Protein AF-A0A7Y2ZWQ9-F1 (afdb_monomer)

pLDDT: mean 86.36, std 13.16, range [31.73, 98.44]

Radius of gyration: 38.39 Å; Cα contacts (8 Å, |Δi|>4): 1243; chains: 1; bounding box: 78×52×137 Å

Solvent-accessible surface area (backbone atoms only — not comparable to full-atom values): 26291 Å² total; per-residue (Å²): 144,79,64,68,64,56,53,51,50,52,50,51,51,51,50,50,52,52,50,50,53,50,48,50,47,65,68,44,43,53,59,58,53,60,33,67,76,46,40,50,53,52,39,52,56,50,25,73,74,60,72,26,54,62,47,64,76,49,56,42,74,41,66,73,97,59,56,30,40,40,37,33,51,31,36,40,38,43,75,74,63,30,38,33,42,27,54,35,39,36,43,27,53,40,71,74,46,46,80,76,72,42,87,44,60,36,33,40,40,38,35,44,32,43,34,38,36,44,51,78,82,81,73,88,71,86,66,95,74,70,92,61,68,75,57,61,66,51,52,50,54,52,51,54,52,47,51,52,46,51,75,77,40,53,58,21,34,42,35,39,38,58,18,34,41,37,35,23,52,84,88,43,81,74,47,46,35,34,60,29,33,34,45,34,39,36,39,83,71,40,35,37,43,36,38,36,32,28,40,84,46,21,67,37,40,39,37,41,35,36,37,22,72,79,65,51,26,35,42,35,40,38,40,38,36,54,29,32,57,42,72,58,45,52,63,79,49,64,88,52,68,72,40,55,76,48,42,42,35,32,37,39,38,42,40,37,21,93,42,70,62,40,43,39,37,36,41,40,34,52,63,26,40,40,28,39,30,45,86,91,47,76,43,68,41,30,33,53,35,38,33,38,37,39,44,34,45,91,50,39,41,35,40,34,35,74,37,37,33,29,72,30,42,35,30,34,38,31,36,37,40,38,40,33,66,84,74,48,35,32,38,39,39,38,41,37,28,57,29,33,37,44,48,38,42,58,50,51,30,60,77,46,71,64,38,70,69,61,29,61,49,43,65,26,54,52,32,31,38,28,62,40,37,42,42,35,23,42,30,69,45,82,72,38,45,71,36,53,62,32,28,40,37,42,35,38,44,35,64,15,28,41,35,41,77,89,68,70,40,68,33,33,64,22,29,31,39,40,36,29,48,67,36,32,38,41,33,38,65,24,31,30,29,50,90,84,20,39,38,34,74,19,37,35,37,41,38,82,54,94,88,35,54,30,36,37,37,32,39,28,45,37,39,48,51,60,44,62,69,46,49,64,68,64,56,82,56,62,72,59,49,58,55,54,71,37,52,41,77,48,37,45,38,28,40,32,42,41,37,37,37,52,28,91,89,51,69,50,81,47,75,50,74,39,66,32,40,41,37,29,35,41,73,93,47,99,58,76,45,75,47,77,79

Sequence (533 aa):
MNKTNKIFQHTLRGLGILLVVLLIFVLLSPVLINMDPVKDKILTYLSEKTEGKLLYKKVDILYFPRPHAVIHQAIVSLPGDFKGKIARLNVYPAIFPLFTGDVRIKKLRIRTPNLELKLPLRENKRNEQTNTLLIQPVKKALIDSCKYFLANLPNTAIQIQNGSLTIYDESRSVFNFQNINAHTKISAKKIKIDLMGKSNLWKNIAVNGWINPQIFTYKGQVSVTHFSPKKLTDFIFPDTDWKIADGDINFDLDFQSYQPNLVRARVQCRKSHLTWLHGDDKIAIKATRLMCKLDMDDERTQVYLSNLTLGYPKLSASGQLILNRLTDQISLDIDAKKLDVGSTRKVALTLAENKGITKNIFDIVRNGEIPEISFKSFGKSLADLGKLENIFLKGKLRDGNIFVPTALLDLKDVNGNVTLTNGVLLGENITSRLGNSYGQNGILKLGFDKHIPYYVETNIQADLAQLPPILKRLVKYKPFLKELSKIKHVNGSALGKMVLDGSTQSVDVSVNASQINLRGRYGRIPYSLRING

Secondary structure (DSSP, 8-state):
--SHHHHHHHHHHHHHHHHHHHHHHHHHHHHHHTSHHHHHHHHHHHHHHHTSEEE-SEEEEE-SSS-EEEEEEEEEEETTTEEEEEEEEEEEE-HHHHTTT---EEEEEEEEEEEEEEEPP------S---S-THHHHHHHHHHHHHHHHHHSTT-EEEEEEEEEEEEETTEEEEEEEEEEEEEE--TT-EEEEEEEEESS-SEEEEEEEEETTTTEEEEEEEEEEE--HHHHHHH-TT-SEEEEEEEEEEEEEEEEEETTEEEEEEEEEEEEEEEEETTEEEEEEEEEEEEEEEE-SSEEEEEEEEEEEEETTEEEEEEEEEETTTTEEEEEEEEEEEEHHHHHHHHHHHTTT-HHHHHHHHHEEEEEEEEEEEEEEESSTTGGG-GGGEEEEEEEEEEEEEETTTTEEEEEEEEEEEEETTEEEEEEEEEEETTEEEEEEEEEEESSTTS-EEEEEEEEEEGGGHHHHHHHH---HHHHHHHTTEEEEEEEEEEEEEEEE-SS-EEEEEEEEEEEEEEEETTSSSEEEEE-

Foldseek 3Di:
DPDVVVVVVVVVVVVVVVVVVVVVCLVCVQVVCPDPVNQVVVQVVVCVQQVWGKDFDGWDWDPPPATKIKTAFIWIDHPQRKIKTFGIKIWGFDPPVVVVVRTATQEIETEAMEMEHEDDADPPPPPPDDPPDPPVVVLVVVLVVLVSCCVRHAQYKYWYAFYKYFYDYPNDGLKIKTRWTWIWTHHQQKIWIWIWTQIPQFRIKTKTWMAGSPQGWIWIKMWTFQGWCQSVCCVVPVPDLKGWPTKGWTKMKIWTDPGNFKIKIKIKIAFIKTWIGRPNDIDIWTWRIWIWMWIDGPFKTKIWGCWTQTPFVGKIKTWMWMQGNVVLKIKTKMKMAFGWLQRVLSRQCVVVVCDDPSVVVCVFWPTFTWGIKIWMFMDNDPVRRPDLQRIWMKTWTAQTWGADVQLRFTWGRWTWIWIRHRQKIWIFQTWTDGPPKIWGGWIAIDHPDFAGKGKIKTKMWDFQVPPLVSCCSNDPDVVVVVQSVQKAPKGDTWIKIWMWIDGPVDTDIDIDIAQDFIWTGGNVDPDIDTDGD

Mean predicted aligned error: 11.11 Å

Structure (mmCIF, N/CA/C/O backbone):
data_AF-A0A7Y2ZWQ9-F1
#
_entry.id   AF-A0A7Y2ZWQ9-F1
#
loop_
_atom_site.group_PDB
_atom_site.id
_atom_site.type_symbol
_atom_site.label_atom_id
_atom_site.label_alt_id
_atom_site.label_comp_id
_atom_site.label_asym_id
_atom_site.label_entity_id
_atom_site.label_seq_id
_atom_site.pdbx_PDB_ins_code
_atom_site.Cartn_x
_atom_site.Cartn_y
_atom_site.Cartn_z
_atom_site.occupancy
_atom_site.B_iso_or_equiv
_atom_site.auth_seq_id
_atom_site.auth_comp_id
_atom_site.auth_asym_id
_atom_site.auth_atom_id
_atom_site.pdbx_PDB_model_num
ATOM 1 N N . MET A 1 1 ? 33.653 30.939 -83.505 1.00 50.28 1 MET A N 1
ATOM 2 C CA . MET A 1 1 ? 32.621 30.089 -82.867 1.00 50.28 1 MET A CA 1
ATOM 3 C C . MET A 1 1 ? 33.123 28.637 -82.787 1.00 50.28 1 MET A C 1
ATOM 5 O O . MET A 1 1 ? 32.809 27.882 -83.687 1.00 50.28 1 MET A O 1
ATOM 9 N N . ASN A 1 2 ? 34.000 28.248 -81.831 1.00 52.97 2 ASN A N 1
ATOM 10 C CA . ASN A 1 2 ? 34.467 26.834 -81.750 1.00 52.97 2 ASN A CA 1
ATOM 11 C C . ASN A 1 2 ? 35.244 26.364 -80.486 1.00 52.97 2 ASN A C 1
ATOM 13 O O . ASN A 1 2 ? 35.899 25.323 -80.529 1.00 52.97 2 ASN A O 1
ATOM 17 N N . LYS A 1 3 ? 35.203 27.080 -79.349 1.00 52.16 3 LYS A N 1
ATOM 18 C CA . LYS A 1 3 ? 35.804 26.591 -78.080 1.00 52.16 3 LYS A CA 1
ATOM 19 C C . LYS A 1 3 ? 34.759 26.075 -77.082 1.00 52.16 3 LYS A C 1
ATOM 21 O O . LYS A 1 3 ? 34.985 25.053 -76.442 1.00 52.16 3 LYS A O 1
ATOM 26 N N . THR A 1 4 ? 33.583 26.698 -77.026 1.00 51.34 4 THR A N 1
ATOM 27 C CA . THR A 1 4 ? 32.514 26.361 -76.069 1.00 51.34 4 THR A CA 1
ATOM 28 C C . THR A 1 4 ? 31.858 24.999 -76.350 1.00 51.34 4 THR A C 1
ATOM 30 O O . THR A 1 4 ? 31.618 24.241 -75.415 1.00 51.34 4 THR A O 1
ATOM 33 N N . ASN A 1 5 ? 31.678 24.616 -77.624 1.00 52.53 5 ASN A N 1
ATOM 34 C CA . ASN A 1 5 ? 31.095 23.314 -78.001 1.00 52.53 5 ASN A CA 1
ATOM 35 C C . ASN A 1 5 ? 32.015 22.119 -77.713 1.00 52.53 5 ASN A C 1
ATOM 37 O O . ASN A 1 5 ? 31.524 21.050 -77.361 1.00 52.53 5 ASN A O 1
ATOM 41 N N . LYS A 1 6 ? 33.343 22.284 -77.809 1.00 52.66 6 LYS A N 1
ATOM 42 C CA . LYS A 1 6 ? 34.293 21.215 -77.458 1.00 52.66 6 LYS A CA 1
ATOM 43 C C . LYS A 1 6 ? 34.303 20.962 -75.952 1.00 52.66 6 LYS A C 1
ATOM 45 O O . LYS A 1 6 ? 34.226 19.813 -75.538 1.00 52.66 6 LYS A O 1
ATOM 50 N N . ILE A 1 7 ? 34.316 22.020 -75.136 1.00 57.62 7 ILE A N 1
ATOM 51 C CA . ILE A 1 7 ? 34.242 21.894 -73.671 1.00 57.62 7 ILE A CA 1
ATOM 52 C C . ILE A 1 7 ? 32.915 21.244 -73.264 1.00 57.62 7 ILE A C 1
ATOM 54 O O . ILE A 1 7 ? 32.933 20.303 -72.481 1.00 57.62 7 ILE A O 1
ATOM 58 N N . PHE A 1 8 ? 31.791 21.657 -73.861 1.00 49.97 8 PHE A N 1
ATOM 59 C CA . PHE A 1 8 ? 30.479 21.058 -73.601 1.00 49.97 8 PHE A CA 1
ATOM 60 C C . PHE A 1 8 ? 30.398 19.572 -74.003 1.00 49.97 8 PHE A C 1
ATOM 62 O O . PHE A 1 8 ? 29.830 18.758 -73.282 1.00 49.97 8 PHE A O 1
ATOM 69 N N . GLN A 1 9 ? 31.012 19.173 -75.121 1.00 55.66 9 GLN A N 1
ATOM 70 C CA . GLN A 1 9 ? 31.076 17.761 -75.516 1.00 55.66 9 GLN A CA 1
ATOM 71 C C . GLN A 1 9 ? 31.999 16.932 -74.611 1.00 55.66 9 GLN A C 1
ATOM 73 O O . GLN A 1 9 ? 31.685 15.777 -74.323 1.00 55.66 9 GLN A O 1
ATOM 78 N N . HIS A 1 10 ? 33.112 17.495 -74.130 1.00 55.44 10 HIS A N 1
ATOM 79 C CA . HIS A 1 10 ? 33.993 16.819 -73.175 1.00 55.44 10 HIS A CA 1
ATOM 80 C C . HIS A 1 10 ? 33.358 16.698 -71.784 1.00 55.44 10 HIS A C 1
ATOM 82 O O . HIS A 1 10 ? 33.484 15.643 -71.162 1.00 55.44 10 HIS A O 1
ATOM 88 N N . THR A 1 11 ? 32.616 17.708 -71.319 1.00 59.66 11 THR A N 1
ATOM 89 C CA . THR A 1 11 ? 31.864 17.623 -70.058 1.00 59.66 11 THR A CA 1
ATOM 90 C C . THR A 1 11 ? 30.697 16.645 -70.164 1.00 59.66 11 THR A C 1
ATOM 92 O O . THR A 1 11 ? 30.505 15.858 -69.244 1.00 59.66 11 THR A O 1
ATOM 95 N N . LEU A 1 12 ? 29.974 16.601 -71.290 1.00 54.34 12 LEU A N 1
ATOM 96 C CA . LEU A 1 12 ? 28.869 15.656 -71.501 1.00 54.34 12 LEU A CA 1
ATOM 97 C C . LEU A 1 12 ? 29.354 14.200 -71.624 1.00 54.34 12 LEU A C 1
ATOM 99 O O . LEU A 1 12 ? 28.752 13.298 -71.045 1.00 54.34 12 LEU A O 1
ATOM 103 N N . ARG A 1 13 ? 30.477 13.962 -72.317 1.00 57.06 13 ARG A N 1
ATOM 104 C CA . ARG A 1 13 ? 31.125 12.637 -72.378 1.00 57.06 13 ARG A CA 1
ATOM 105 C C . ARG A 1 13 ? 31.676 12.215 -71.016 1.00 57.06 13 ARG A C 1
ATOM 107 O O . ARG A 1 13 ? 31.484 11.070 -70.622 1.00 57.06 13 ARG A O 1
ATOM 114 N N . GLY A 1 14 ? 32.293 13.139 -70.277 1.00 54.97 14 GLY A N 1
ATOM 115 C CA . GLY A 1 14 ? 32.746 12.899 -68.905 1.00 54.97 14 GLY A CA 1
ATOM 116 C C . GLY A 1 14 ? 31.591 12.561 -67.959 1.00 54.97 14 GLY A C 1
ATOM 117 O O . GLY A 1 14 ? 31.693 11.615 -67.183 1.00 54.97 14 GLY A O 1
ATOM 118 N N . LEU A 1 15 ? 30.461 13.265 -68.079 1.00 49.94 15 LEU A N 1
ATOM 119 C CA . LEU A 1 15 ? 29.247 13.002 -67.305 1.00 49.94 15 LEU A CA 1
ATOM 120 C C . LEU A 1 15 ? 28.627 11.640 -67.652 1.00 49.94 15 LEU A C 1
ATOM 122 O O . LEU A 1 15 ? 28.196 10.918 -66.757 1.00 49.94 15 LEU A O 1
ATOM 126 N N . GLY A 1 16 ? 28.616 11.267 -68.936 1.00 44.03 16 GLY A N 1
ATOM 127 C CA . GLY A 1 16 ? 28.147 9.959 -69.397 1.00 44.03 16 GLY A CA 1
ATOM 128 C C . GLY A 1 16 ? 29.007 8.807 -68.873 1.00 44.03 16 GLY A C 1
ATOM 129 O O . GLY A 1 16 ? 28.470 7.839 -68.341 1.00 44.03 16 GLY A O 1
ATOM 130 N N . ILE A 1 17 ? 30.337 8.935 -68.939 1.00 61.09 17 ILE A N 1
ATOM 131 C CA . ILE A 1 17 ? 31.272 7.948 -68.372 1.00 61.09 17 ILE A CA 1
ATOM 132 C C . ILE A 1 17 ? 31.083 7.846 -66.855 1.00 61.09 17 ILE A C 1
ATOM 134 O O . ILE A 1 17 ? 31.001 6.742 -66.325 1.00 61.09 17 ILE A O 1
ATOM 138 N N . LEU A 1 18 ? 30.940 8.977 -66.159 1.00 51.56 18 LEU A N 1
ATOM 139 C CA . LEU A 1 18 ? 30.677 9.004 -64.721 1.00 51.56 18 LEU A CA 1
ATOM 140 C C . LEU A 1 18 ? 29.361 8.293 -64.367 1.00 51.56 18 LEU A C 1
ATOM 142 O O . LEU A 1 18 ? 29.331 7.519 -63.416 1.00 51.56 18 LEU A O 1
ATOM 146 N N . LEU A 1 19 ? 28.292 8.510 -65.139 1.00 54.66 19 LEU A N 1
ATOM 147 C CA . LEU A 1 19 ? 27.002 7.833 -64.964 1.00 54.66 19 LEU A CA 1
ATOM 148 C C . LEU A 1 19 ? 27.104 6.323 -65.186 1.00 54.66 19 LEU A C 1
ATOM 150 O O . LEU A 1 19 ? 26.526 5.563 -64.414 1.00 54.66 19 LEU A O 1
ATOM 154 N N . VAL A 1 20 ? 27.854 5.884 -66.198 1.00 56.12 20 VAL A N 1
ATOM 155 C CA . VAL A 1 20 ? 28.084 4.458 -66.477 1.00 56.12 20 VAL A CA 1
ATOM 156 C C . VAL A 1 20 ? 28.924 3.815 -65.374 1.00 56.12 20 VAL A C 1
ATOM 158 O O . VAL A 1 20 ? 28.559 2.753 -64.882 1.00 56.12 20 VAL A O 1
ATOM 161 N N . VAL A 1 21 ? 29.995 4.470 -64.917 1.00 63.72 21 VAL A N 1
ATOM 162 C CA . VAL A 1 21 ? 30.807 4.003 -63.779 1.00 63.72 21 VAL A CA 1
ATOM 163 C C . VAL A 1 21 ? 29.962 3.923 -62.508 1.00 63.72 21 VAL A C 1
ATOM 165 O O . VAL A 1 21 ? 30.049 2.945 -61.770 1.00 63.72 21 VAL A O 1
ATOM 168 N N . LEU A 1 22 ? 29.095 4.908 -62.270 1.00 62.62 22 LEU A N 1
ATOM 169 C CA . LEU A 1 22 ? 28.193 4.928 -61.122 1.00 62.62 22 LEU A CA 1
ATOM 170 C C . LEU A 1 22 ? 27.117 3.837 -61.224 1.00 62.62 22 LEU A C 1
ATOM 172 O O . LEU A 1 22 ? 26.802 3.204 -60.220 1.00 62.62 22 LEU A O 1
ATOM 176 N N . LEU A 1 23 ? 26.603 3.557 -62.424 1.00 57.78 23 LEU A N 1
ATOM 177 C CA . LEU A 1 23 ? 25.669 2.459 -62.683 1.00 57.78 23 LEU A CA 1
ATOM 178 C C . LEU A 1 23 ? 26.333 1.093 -62.460 1.00 57.78 23 LEU A C 1
ATOM 180 O O . LEU A 1 23 ? 25.766 0.249 -61.771 1.00 57.78 23 LEU A O 1
ATOM 184 N N . ILE A 1 24 ? 27.547 0.895 -62.982 1.00 63.31 24 ILE A N 1
ATOM 185 C CA . ILE A 1 24 ? 28.354 -0.313 -62.759 1.00 63.31 24 ILE A CA 1
ATOM 186 C C . ILE A 1 24 ? 28.628 -0.489 -61.264 1.00 63.31 24 ILE A C 1
ATOM 188 O O . ILE A 1 24 ? 28.450 -1.581 -60.732 1.00 63.31 24 ILE A O 1
ATOM 192 N N . PHE A 1 25 ? 28.991 0.584 -60.560 1.00 69.25 25 PHE A N 1
ATOM 193 C CA . PHE A 1 25 ? 29.198 0.553 -59.116 1.00 69.25 25 PHE A CA 1
ATOM 194 C C . PHE A 1 25 ? 27.919 0.170 -58.359 1.00 69.25 25 PHE A C 1
ATOM 196 O O . PHE A 1 25 ? 27.973 -0.671 -57.467 1.00 69.25 25 PHE A O 1
ATOM 203 N N . VAL A 1 26 ? 26.759 0.721 -58.732 1.00 68.06 26 VAL A N 1
ATOM 204 C CA . VAL A 1 26 ? 25.455 0.367 -58.140 1.00 68.06 26 VAL A CA 1
ATOM 205 C C . VAL A 1 26 ? 25.073 -1.094 -58.420 1.00 68.06 26 VAL A C 1
ATOM 207 O O . VAL A 1 26 ? 24.491 -1.738 -57.551 1.00 68.06 26 VAL A O 1
ATOM 210 N N . LEU A 1 27 ? 25.411 -1.629 -59.598 1.00 65.38 27 LEU A N 1
ATOM 211 C CA . LEU A 1 27 ? 25.148 -3.022 -59.980 1.00 65.38 27 LEU A CA 1
ATOM 212 C C . LEU A 1 27 ? 26.095 -4.018 -59.290 1.00 65.38 27 LEU A C 1
ATOM 214 O O . LEU A 1 27 ? 25.665 -5.107 -58.916 1.00 65.38 27 LEU A O 1
ATOM 218 N N . LEU A 1 28 ? 27.369 -3.654 -59.104 1.00 70.81 28 LEU A N 1
ATOM 219 C CA . LEU A 1 28 ? 28.396 -4.515 -58.502 1.00 70.81 28 LEU A CA 1
ATOM 220 C C . LEU A 1 28 ? 28.465 -4.415 -56.975 1.00 70.81 28 LEU A C 1
ATOM 222 O O . LEU A 1 28 ? 28.949 -5.343 -56.323 1.00 70.81 28 LEU A O 1
ATOM 226 N N . SER A 1 29 ? 27.981 -3.326 -56.374 1.00 67.19 29 SER A N 1
ATOM 227 C CA . SER A 1 29 ? 28.058 -3.132 -54.925 1.00 67.19 29 SER A CA 1
ATOM 228 C C . SER A 1 29 ? 27.398 -4.233 -54.087 1.00 67.19 29 SER A C 1
ATOM 230 O O . SER A 1 29 ? 27.992 -4.589 -53.066 1.00 67.19 29 SER A O 1
ATOM 232 N N . PRO A 1 30 ? 26.255 -4.853 -54.469 1.00 68.62 30 PRO A N 1
ATOM 233 C CA . PRO A 1 30 ? 25.672 -5.933 -53.676 1.00 68.62 30 PRO A CA 1
ATOM 234 C C . PRO A 1 30 ? 26.577 -7.167 -53.630 1.00 68.62 30 PRO A C 1
ATOM 236 O O . PRO A 1 30 ? 26.588 -7.879 -52.626 1.00 68.62 30 PRO A O 1
ATOM 239 N N . VAL A 1 31 ? 27.347 -7.414 -54.695 1.00 72.75 31 VAL A N 1
ATOM 240 C CA . VAL A 1 31 ? 28.295 -8.531 -54.780 1.00 72.75 31 VAL A CA 1
ATOM 241 C C . VAL A 1 31 ? 29.536 -8.219 -53.950 1.00 72.75 31 VAL A C 1
ATOM 243 O O . VAL A 1 31 ? 29.877 -8.997 -53.064 1.00 72.75 31 VAL A O 1
ATOM 246 N N . LEU A 1 32 ? 30.147 -7.047 -54.160 1.00 72.88 32 LEU A N 1
ATOM 247 C CA . LEU A 1 32 ? 31.370 -6.618 -53.469 1.00 72.88 32 LEU A CA 1
ATOM 248 C C . LEU A 1 32 ? 31.204 -6.571 -51.944 1.00 72.88 32 LEU A C 1
ATOM 250 O O . LEU A 1 32 ? 32.087 -6.996 -51.206 1.00 72.88 32 LEU A O 1
ATOM 254 N N . ILE A 1 33 ? 30.059 -6.090 -51.456 1.00 73.81 33 ILE A N 1
ATOM 255 C CA . ILE A 1 33 ? 29.804 -5.927 -50.015 1.00 73.81 33 ILE A CA 1
ATOM 256 C C . ILE A 1 33 ? 29.562 -7.262 -49.313 1.00 73.81 33 ILE A C 1
ATOM 258 O O . ILE A 1 33 ? 29.831 -7.390 -48.120 1.00 73.81 33 ILE A O 1
ATOM 262 N N . ASN A 1 34 ? 29.064 -8.264 -50.039 1.00 75.50 34 ASN A N 1
ATOM 263 C CA . ASN A 1 34 ? 28.801 -9.586 -49.483 1.00 75.50 34 ASN A CA 1
ATOM 264 C C . ASN A 1 34 ? 29.965 -10.574 -49.676 1.00 75.50 34 ASN A C 1
ATOM 266 O O . ASN A 1 34 ? 29.798 -11.743 -49.318 1.00 75.50 34 ASN A O 1
ATOM 270 N N . MET A 1 35 ? 31.117 -10.127 -50.190 1.00 77.75 35 MET A N 1
ATOM 271 C CA . MET A 1 35 ? 32.346 -10.925 -50.212 1.00 77.75 35 MET A CA 1
ATOM 272 C C . MET A 1 35 ? 32.887 -11.121 -48.792 1.00 77.75 35 MET A C 1
ATOM 274 O O . MET A 1 35 ? 32.875 -10.184 -47.991 1.00 77.75 35 MET A O 1
ATOM 278 N N . ASP A 1 36 ? 33.413 -12.309 -48.501 1.00 78.00 36 ASP A N 1
ATOM 279 C CA . ASP A 1 36 ? 33.901 -12.673 -47.163 1.00 78.00 36 ASP A CA 1
ATOM 280 C C . ASP A 1 36 ? 34.938 -11.681 -46.586 1.00 78.00 36 ASP A C 1
ATOM 282 O O . ASP A 1 36 ? 34.736 -11.224 -45.462 1.00 78.00 36 ASP A O 1
ATOM 286 N N . PRO A 1 37 ? 35.937 -11.173 -47.345 1.00 72.25 37 PRO A N 1
ATOM 287 C CA . PRO A 1 37 ? 36.902 -10.199 -46.816 1.00 72.25 37 PRO A CA 1
ATOM 288 C C . PRO A 1 37 ? 36.276 -8.858 -46.401 1.00 72.25 37 PRO A C 1
ATOM 290 O O . PRO A 1 37 ? 36.759 -8.185 -45.488 1.00 72.25 37 PRO A O 1
ATOM 293 N N . VAL A 1 38 ? 35.215 -8.431 -47.094 1.00 70.44 38 VAL A N 1
ATOM 294 C CA . VAL A 1 38 ? 34.501 -7.180 -46.793 1.00 70.44 38 VAL A CA 1
ATOM 295 C C . VAL A 1 38 ? 33.560 -7.393 -45.614 1.00 70.44 38 VAL A C 1
ATOM 297 O O . VAL A 1 38 ? 33.490 -6.540 -44.727 1.00 70.44 38 VAL A O 1
ATOM 300 N N . LYS A 1 39 ? 32.893 -8.552 -45.562 1.00 70.50 39 LYS A N 1
ATOM 301 C CA . LYS A 1 39 ? 32.069 -8.943 -44.421 1.00 70.50 39 LYS A CA 1
ATOM 302 C C . LYS A 1 39 ? 32.879 -8.990 -43.135 1.00 70.50 39 LYS A C 1
ATOM 304 O O . LYS A 1 39 ? 32.445 -8.385 -42.157 1.00 70.50 39 LYS A O 1
ATOM 309 N N . ASP A 1 40 ? 34.051 -9.619 -43.159 1.00 74.69 40 ASP A N 1
ATOM 310 C CA . ASP A 1 40 ? 34.933 -9.744 -41.999 1.00 74.69 40 ASP A CA 1
ATOM 311 C C . ASP A 1 40 ? 35.410 -8.378 -41.508 1.00 74.69 40 ASP A C 1
ATOM 313 O O . ASP A 1 40 ? 35.313 -8.086 -40.320 1.00 74.69 40 ASP A O 1
ATOM 317 N N . LYS A 1 41 ? 35.804 -7.469 -42.411 1.00 71.38 41 LYS A N 1
ATOM 318 C CA . LYS A 1 41 ? 36.144 -6.086 -42.029 1.00 71.38 41 LYS A CA 1
ATOM 319 C C . LYS A 1 41 ? 34.975 -5.342 -41.378 1.00 71.38 41 LYS A C 1
ATOM 321 O O . LYS A 1 41 ? 35.178 -4.625 -40.400 1.00 71.38 41 LYS A O 1
ATOM 326 N N . ILE A 1 42 ? 33.757 -5.502 -41.902 1.00 70.06 42 ILE A N 1
ATOM 327 C CA . ILE A 1 42 ? 32.548 -4.892 -41.325 1.00 70.06 42 ILE A CA 1
ATOM 328 C C . ILE A 1 42 ? 32.246 -5.495 -39.946 1.00 70.06 42 ILE A C 1
ATOM 330 O O . ILE A 1 42 ? 31.902 -4.759 -39.023 1.00 70.06 42 ILE A O 1
ATOM 334 N N . LEU A 1 43 ? 32.377 -6.816 -39.798 1.00 70.19 43 LEU A N 1
ATOM 335 C CA . LEU A 1 43 ? 32.164 -7.531 -38.539 1.00 70.19 43 LEU A CA 1
ATOM 336 C C . LEU A 1 43 ? 33.167 -7.082 -37.472 1.00 70.19 43 LEU A C 1
ATOM 338 O O . LEU A 1 43 ? 32.741 -6.705 -36.384 1.00 70.19 43 LEU A O 1
ATOM 342 N N . THR A 1 44 ? 34.460 -7.028 -37.800 1.00 70.81 44 THR A N 1
ATOM 343 C CA . THR A 1 44 ? 35.522 -6.568 -36.892 1.00 70.81 44 THR A CA 1
ATOM 344 C C . THR A 1 44 ? 35.274 -5.134 -36.430 1.00 70.81 44 THR A C 1
ATOM 346 O O . THR A 1 44 ? 35.231 -4.878 -35.228 1.00 70.81 44 THR A O 1
ATOM 349 N N . TYR A 1 45 ? 34.988 -4.217 -37.362 1.00 69.38 45 TYR A N 1
ATOM 350 C CA . TYR A 1 45 ? 34.693 -2.819 -37.032 1.00 69.38 45 TYR A CA 1
ATOM 351 C C . TYR A 1 45 ? 33.462 -2.668 -36.124 1.00 69.38 45 TYR A C 1
ATOM 353 O O . TYR A 1 45 ? 33.442 -1.846 -35.207 1.00 69.38 45 TYR A O 1
ATOM 361 N N . LEU A 1 46 ? 32.405 -3.449 -36.370 1.00 66.69 46 LEU A N 1
ATOM 362 C CA . LEU A 1 46 ? 31.191 -3.389 -35.556 1.00 66.69 46 LEU A CA 1
ATOM 363 C C . LEU A 1 46 ? 31.392 -4.035 -34.182 1.00 66.69 46 LEU A C 1
ATOM 365 O O . LEU A 1 46 ? 30.853 -3.524 -33.200 1.00 66.69 46 LEU A O 1
ATOM 369 N N . SER A 1 47 ? 32.175 -5.108 -34.088 1.00 65.75 47 SER A N 1
ATOM 370 C CA . SER A 1 47 ? 32.472 -5.775 -32.819 1.00 65.75 47 SER A CA 1
ATOM 371 C C . SER A 1 47 ? 33.360 -4.942 -31.897 1.00 65.75 47 SER A C 1
ATOM 373 O O . SER A 1 47 ? 33.063 -4.865 -30.707 1.00 65.75 47 SER A O 1
ATOM 375 N N . GLU A 1 48 ? 34.361 -4.236 -32.430 1.00 70.69 48 GLU A N 1
ATOM 376 C CA . GLU A 1 48 ? 35.187 -3.297 -31.653 1.00 70.69 48 GLU A CA 1
ATOM 377 C C . GLU A 1 48 ? 34.353 -2.168 -31.032 1.00 70.69 48 GLU A C 1
ATOM 379 O O . GLU A 1 48 ? 34.604 -1.736 -29.911 1.00 70.69 48 GLU A O 1
ATOM 384 N N . LYS A 1 49 ? 33.322 -1.702 -31.745 1.00 65.94 49 LYS A N 1
ATOM 385 C CA . LYS A 1 49 ? 32.528 -0.531 -31.347 1.00 65.94 49 LYS A CA 1
ATOM 386 C C . LYS A 1 49 ? 31.309 -0.862 -30.482 1.00 65.94 49 LYS A C 1
ATOM 388 O O . LYS A 1 49 ? 30.707 0.045 -29.914 1.00 65.94 49 LYS A O 1
ATOM 393 N N . THR A 1 50 ? 30.894 -2.129 -30.429 1.00 60.28 50 THR A N 1
ATOM 394 C CA . THR A 1 50 ? 29.673 -2.560 -29.718 1.00 60.28 50 THR A CA 1
ATOM 395 C C . THR A 1 50 ? 29.943 -3.416 -28.481 1.00 60.28 50 THR A C 1
ATOM 397 O O . THR A 1 50 ? 28.983 -3.848 -27.848 1.00 60.28 50 THR A O 1
ATOM 400 N N . GLU A 1 51 ? 31.216 -3.650 -28.130 1.00 63.22 51 GLU A N 1
ATOM 401 C CA . GLU A 1 51 ? 31.649 -4.548 -27.039 1.00 63.22 51 GLU A CA 1
ATOM 402 C C . GLU A 1 51 ? 31.033 -5.964 -27.134 1.00 63.22 51 GLU A C 1
ATOM 404 O O . GLU A 1 51 ? 30.971 -6.704 -26.155 1.00 63.22 51 GLU A 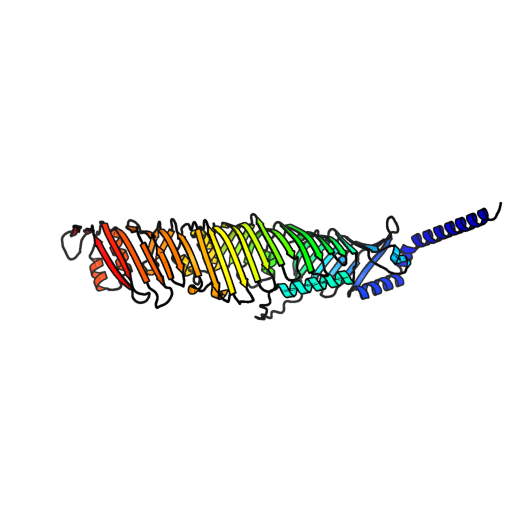O 1
ATOM 409 N N . GLY A 1 52 ? 30.562 -6.366 -28.321 1.00 66.12 52 GLY A N 1
ATOM 410 C CA . GLY A 1 52 ? 29.776 -7.580 -28.531 1.00 66.12 52 GLY A CA 1
ATOM 411 C C . GLY A 1 52 ? 30.050 -8.269 -29.867 1.00 66.12 52 GLY A C 1
ATOM 412 O O . GLY A 1 52 ? 30.678 -7.723 -30.777 1.00 66.12 52 GLY A O 1
ATOM 413 N N . LYS A 1 53 ? 29.563 -9.507 -30.001 1.00 74.81 53 LYS A N 1
ATOM 414 C C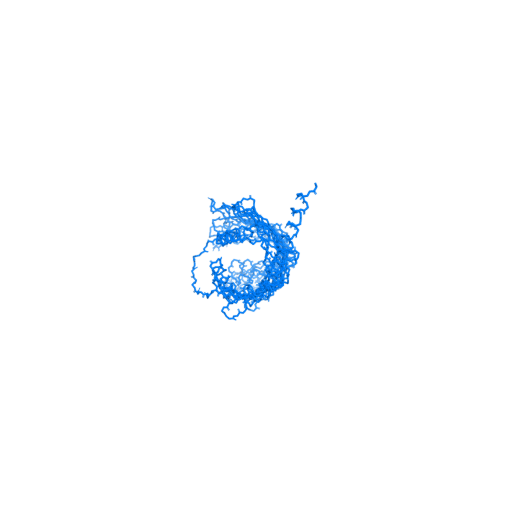A . LYS A 1 53 ? 29.648 -10.279 -31.249 1.00 74.81 53 LYS A CA 1
ATOM 415 C C . LYS A 1 53 ? 28.388 -10.047 -32.075 1.00 74.81 53 LYS A C 1
ATOM 417 O O . LYS A 1 53 ? 27.284 -10.385 -31.643 1.00 74.81 53 LYS A O 1
ATOM 422 N N . LEU A 1 54 ? 28.560 -9.486 -33.266 1.00 75.69 54 LEU A N 1
ATOM 423 C CA . LEU A 1 54 ? 27.509 -9.349 -34.267 1.00 75.69 54 LEU A CA 1
ATOM 424 C C . LEU A 1 54 ? 27.763 -10.382 -35.361 1.00 75.69 54 LEU A C 1
ATOM 426 O O . LEU A 1 54 ? 28.863 -10.448 -35.879 1.00 75.69 54 LEU A O 1
ATOM 430 N N . LEU A 1 55 ? 26.756 -11.161 -35.730 1.00 80.25 55 LEU A N 1
ATOM 431 C CA . LEU A 1 55 ? 26.770 -12.025 -36.910 1.00 80.25 55 LEU A CA 1
ATOM 432 C C . LEU A 1 55 ? 25.600 -11.621 -37.802 1.00 80.25 55 LEU A C 1
ATOM 434 O O . LEU A 1 55 ? 24.550 -11.228 -37.300 1.00 80.25 55 LEU A O 1
ATOM 438 N N . TYR A 1 56 ? 25.740 -11.708 -39.118 1.00 79.75 56 TYR A N 1
ATOM 439 C CA . TYR A 1 56 ? 24.642 -11.420 -40.042 1.00 79.75 56 TYR A CA 1
ATOM 440 C C . TYR A 1 56 ? 24.751 -12.277 -41.298 1.00 79.75 56 TYR A C 1
ATOM 442 O O . TYR A 1 56 ? 25.837 -12.695 -41.686 1.00 79.75 56 TYR A O 1
ATOM 450 N N . LYS A 1 57 ? 23.615 -12.531 -41.956 1.00 81.69 57 LYS A N 1
ATOM 451 C CA . LYS A 1 57 ? 23.583 -13.370 -43.162 1.00 81.69 57 LYS A CA 1
ATOM 452 C C . LYS A 1 57 ? 23.950 -12.597 -44.427 1.00 81.69 57 LYS A C 1
ATOM 454 O O . LYS A 1 57 ? 24.691 -13.092 -45.272 1.00 81.69 57 LYS A O 1
ATOM 459 N N . LYS A 1 58 ? 23.374 -11.403 -44.587 1.00 83.56 58 LYS A N 1
ATOM 460 C CA . LYS A 1 58 ? 23.480 -10.597 -45.811 1.00 83.56 58 LYS A CA 1
ATOM 461 C C . LYS A 1 58 ? 23.317 -9.112 -45.506 1.00 83.56 58 LYS A C 1
ATOM 463 O O . LYS A 1 58 ? 22.510 -8.756 -44.643 1.00 83.56 58 LYS A O 1
ATOM 468 N N . VAL A 1 59 ? 24.009 -8.269 -46.269 1.00 84.38 59 VAL A N 1
ATOM 469 C CA . VAL A 1 59 ? 23.797 -6.817 -46.299 1.00 84.38 59 VAL A CA 1
ATOM 470 C C . VAL A 1 59 ? 23.444 -6.377 -47.715 1.00 84.38 59 VAL A C 1
ATOM 472 O O . VAL A 1 59 ? 24.169 -6.677 -48.656 1.00 84.38 59 VAL A O 1
ATOM 475 N N . ASP A 1 60 ? 22.343 -5.648 -47.867 1.00 84.69 60 ASP A N 1
ATOM 476 C CA . ASP A 1 60 ? 21.988 -4.969 -49.116 1.00 84.69 60 ASP A CA 1
ATOM 477 C C . ASP A 1 60 ? 22.193 -3.460 -48.959 1.00 84.69 60 ASP A C 1
ATOM 479 O O . ASP A 1 60 ? 21.835 -2.896 -47.923 1.00 84.69 60 ASP A O 1
ATOM 483 N N . ILE A 1 61 ? 22.711 -2.784 -49.987 1.00 82.06 61 ILE A N 1
ATOM 484 C CA . ILE A 1 61 ? 22.685 -1.318 -50.058 1.00 82.06 61 ILE A CA 1
ATOM 485 C C . ILE A 1 61 ? 21.583 -0.885 -51.015 1.00 82.06 61 ILE A C 1
ATOM 487 O O . ILE A 1 61 ? 21.571 -1.249 -52.188 1.00 82.06 61 ILE A O 1
ATOM 491 N N . LEU A 1 62 ? 20.661 -0.075 -50.504 1.00 81.69 62 LEU A N 1
ATOM 492 C CA . LEU A 1 62 ? 19.594 0.541 -51.277 1.00 81.69 62 LEU A CA 1
ATOM 493 C C . LEU A 1 62 ? 19.896 2.029 -51.435 1.00 81.69 62 LEU A C 1
ATOM 495 O O . LEU A 1 62 ? 19.886 2.778 -50.459 1.00 81.69 62 LEU A O 1
ATOM 499 N N . TYR A 1 63 ? 20.167 2.451 -52.669 1.00 77.81 63 TYR A N 1
ATOM 500 C CA . TYR A 1 63 ? 20.618 3.810 -52.988 1.00 77.81 63 TYR A CA 1
ATOM 501 C C . TYR A 1 63 ? 19.477 4.835 -53.083 1.00 77.81 63 TYR A C 1
ATOM 503 O O . TYR A 1 63 ? 19.675 6.002 -52.749 1.00 77.81 63 TYR A O 1
ATOM 511 N N . PHE A 1 64 ? 18.269 4.407 -53.466 1.00 72.38 64 PHE A N 1
ATOM 512 C CA . PHE A 1 64 ? 17.109 5.279 -53.685 1.00 72.38 64 PHE A CA 1
ATOM 513 C C . PHE A 1 64 ? 15.911 4.889 -52.801 1.00 72.38 64 PHE A C 1
ATOM 515 O O . PHE A 1 64 ? 15.742 3.711 -52.484 1.00 72.38 64 PHE A O 1
ATOM 522 N N . PRO A 1 65 ? 15.055 5.847 -52.389 1.00 73.44 65 PRO A N 1
ATOM 523 C CA . PRO A 1 65 ? 15.203 7.304 -52.525 1.00 73.44 65 PRO A CA 1
ATOM 524 C C . PRO A 1 65 ? 16.215 7.916 -51.536 1.00 73.44 65 PRO A C 1
ATOM 526 O O . PRO A 1 65 ? 16.575 9.082 -51.665 1.00 73.44 65 PRO A O 1
ATOM 529 N N . ARG A 1 66 ? 16.671 7.159 -50.527 1.00 79.69 66 ARG A N 1
ATOM 530 C CA . ARG A 1 66 ? 17.761 7.558 -49.622 1.00 79.69 66 ARG A CA 1
ATOM 531 C C . ARG A 1 66 ? 18.746 6.400 -49.450 1.00 79.69 66 ARG A C 1
ATOM 533 O O . ARG A 1 66 ? 18.275 5.322 -49.075 1.00 79.69 66 ARG A O 1
ATOM 540 N N . PRO A 1 67 ? 20.062 6.628 -49.623 1.00 81.88 67 PRO A N 1
ATOM 541 C CA . PRO A 1 67 ? 21.079 5.610 -49.393 1.00 81.88 67 PRO A CA 1
ATOM 542 C C . PRO A 1 67 ? 20.978 5.021 -47.986 1.00 81.88 67 PRO A C 1
ATOM 544 O O . PRO A 1 67 ? 20.984 5.762 -46.999 1.00 81.88 67 PRO A O 1
ATOM 547 N N . HIS A 1 68 ? 20.852 3.699 -47.887 1.00 86.81 68 HIS A N 1
ATOM 548 C CA . HIS A 1 68 ? 20.833 2.981 -46.617 1.00 86.81 68 HIS A CA 1
ATOM 549 C C . HIS A 1 68 ? 21.259 1.523 -46.775 1.00 86.81 68 HIS A C 1
ATOM 551 O O . HIS A 1 68 ? 21.095 0.928 -47.838 1.00 86.81 68 HIS A O 1
ATOM 557 N N . ALA A 1 69 ? 21.771 0.946 -45.690 1.00 86.62 69 ALA A N 1
ATOM 558 C CA . ALA A 1 69 ? 22.081 -0.474 -45.608 1.00 86.62 69 ALA A CA 1
ATOM 559 C C . ALA A 1 69 ? 20.908 -1.242 -44.981 1.00 86.62 69 ALA A C 1
ATOM 561 O O . ALA A 1 69 ? 20.261 -0.756 -44.048 1.00 86.62 69 ALA A O 1
ATOM 562 N N . VAL A 1 70 ? 20.642 -2.447 -45.477 1.00 88.19 70 VAL A N 1
ATOM 563 C CA . VAL A 1 70 ? 19.671 -3.400 -44.936 1.00 88.19 70 VAL A CA 1
ATOM 564 C C . VAL A 1 70 ? 20.418 -4.665 -44.547 1.00 88.19 70 VAL A C 1
ATOM 566 O O . VAL A 1 70 ? 20.870 -5.417 -45.404 1.00 88.19 70 VAL A O 1
ATOM 569 N N . ILE A 1 71 ? 20.539 -4.896 -43.245 1.00 86.62 71 ILE A N 1
ATOM 570 C CA . ILE A 1 71 ? 21.166 -6.085 -42.672 1.00 86.62 71 ILE A CA 1
ATOM 571 C C . ILE A 1 71 ? 20.054 -7.096 -42.377 1.00 86.62 71 ILE A C 1
ATOM 573 O O . ILE A 1 71 ? 19.104 -6.790 -41.645 1.00 86.62 71 ILE A O 1
ATOM 577 N N . HIS A 1 72 ? 20.156 -8.292 -42.956 1.00 87.19 72 HIS A N 1
ATOM 578 C CA . HIS A 1 72 ? 19.177 -9.368 -42.782 1.00 87.19 72 HIS A CA 1
ATOM 579 C C . HIS A 1 72 ? 19.676 -10.416 -41.792 1.00 87.19 72 HIS A C 1
ATOM 581 O O . HIS A 1 72 ? 20.829 -10.846 -41.866 1.00 87.19 72 HIS A O 1
ATOM 587 N N . GLN A 1 73 ? 18.768 -10.867 -40.920 1.00 86.38 73 GLN A N 1
ATOM 588 C CA . GLN A 1 73 ? 19.005 -11.938 -39.946 1.00 86.38 73 GLN A CA 1
ATOM 589 C C . GLN A 1 73 ? 20.276 -11.701 -39.118 1.00 86.38 73 GLN A C 1
ATOM 591 O O . GLN A 1 73 ? 21.181 -12.533 -39.091 1.00 86.38 73 GLN A O 1
ATOM 596 N N . ALA A 1 74 ? 20.353 -10.541 -38.466 1.00 84.56 74 ALA A N 1
ATOM 597 C CA . ALA A 1 74 ? 21.453 -10.248 -37.562 1.00 84.56 74 ALA A CA 1
ATOM 598 C C . ALA A 1 74 ? 21.264 -10.992 -36.233 1.00 84.56 74 ALA A C 1
ATOM 600 O O . ALA A 1 74 ? 20.169 -11.004 -35.671 1.00 84.56 74 ALA A O 1
ATOM 601 N N . ILE A 1 75 ? 22.329 -11.597 -35.724 1.00 84.62 75 ILE A N 1
ATOM 602 C CA . ILE A 1 75 ? 22.414 -12.199 -34.398 1.00 84.62 75 ILE A CA 1
ATOM 603 C C . ILE A 1 75 ? 23.387 -11.348 -33.591 1.00 84.62 75 ILE A C 1
ATOM 605 O O . ILE A 1 75 ? 24.520 -11.130 -34.009 1.00 84.62 75 ILE A O 1
ATOM 609 N N . VAL A 1 76 ? 22.938 -10.855 -32.446 1.00 82.94 76 VAL A N 1
ATOM 610 C CA . VAL A 1 76 ? 23.729 -10.025 -31.539 1.00 82.94 76 VAL A CA 1
ATOM 611 C C . VAL A 1 76 ? 23.942 -10.805 -30.249 1.00 82.94 76 VAL A C 1
ATOM 613 O O . VAL A 1 76 ? 22.994 -11.367 -29.705 1.00 82.94 76 VAL A O 1
ATOM 616 N N . SER A 1 77 ? 25.176 -10.843 -29.761 1.00 78.69 77 SER A N 1
ATOM 617 C CA . SER A 1 77 ? 25.513 -11.292 -28.409 1.00 78.69 77 SER A CA 1
ATOM 618 C C . SER A 1 77 ? 26.278 -10.169 -27.716 1.00 78.69 77 SER A C 1
ATOM 620 O O . SER A 1 77 ? 27.383 -9.831 -28.143 1.00 78.69 77 SER A O 1
ATOM 622 N N . LEU A 1 78 ? 25.663 -9.563 -26.701 1.00 71.19 78 LEU A N 1
ATOM 623 C CA . LEU A 1 78 ? 26.251 -8.487 -25.897 1.00 71.19 78 LEU A CA 1
ATOM 624 C C . LEU A 1 78 ? 26.770 -9.051 -24.558 1.00 71.19 78 LEU A C 1
ATOM 626 O O . LEU A 1 78 ? 26.364 -10.152 -24.168 1.00 71.19 78 LEU A O 1
ATOM 630 N N . PRO A 1 79 ? 27.642 -8.318 -23.841 1.00 63.91 79 PRO A N 1
ATOM 631 C CA . PRO A 1 79 ? 28.047 -8.670 -22.480 1.00 63.91 79 PRO A CA 1
ATOM 632 C C . PRO A 1 79 ? 26.836 -8.855 -21.545 1.00 63.91 79 PRO A C 1
ATOM 634 O O . PRO A 1 79 ? 25.828 -8.164 -21.693 1.00 63.91 79 PRO A O 1
ATOM 637 N N . GLY A 1 80 ? 26.935 -9.771 -20.572 1.00 64.38 80 GLY A N 1
ATOM 638 C CA . GLY A 1 80 ? 25.876 -10.022 -19.579 1.00 64.38 80 GLY A CA 1
ATOM 639 C C . GLY A 1 80 ? 24.732 -10.931 -20.054 1.00 64.38 80 GLY A C 1
ATOM 640 O O . GLY A 1 80 ? 23.572 -10.635 -19.787 1.00 64.38 80 GLY A O 1
ATOM 641 N N . ASP A 1 81 ? 25.048 -12.009 -20.784 1.00 73.19 81 ASP A N 1
ATOM 642 C CA . ASP A 1 81 ? 24.100 -13.032 -21.274 1.00 73.19 81 ASP A CA 1
ATOM 643 C C . ASP A 1 81 ? 22.915 -12.511 -22.103 1.00 73.19 81 ASP A C 1
ATOM 645 O O . ASP A 1 81 ? 21.868 -13.158 -22.230 1.00 73.19 81 ASP A O 1
ATOM 649 N N . PHE A 1 82 ? 23.093 -11.353 -22.733 1.00 78.88 82 PHE A N 1
ATOM 650 C CA . PHE A 1 82 ? 22.114 -10.792 -23.644 1.00 78.88 82 PHE A CA 1
ATOM 651 C C . PHE A 1 82 ? 22.323 -11.338 -25.059 1.00 78.88 82 PHE A C 1
ATOM 653 O O . PHE A 1 82 ? 23.375 -11.155 -25.679 1.00 78.88 82 PHE A O 1
ATOM 660 N N . LYS A 1 83 ? 21.290 -11.981 -25.601 1.00 87.56 83 LYS A N 1
ATOM 661 C CA . LYS A 1 83 ? 21.268 -12.526 -26.961 1.00 87.56 83 LYS A CA 1
ATOM 662 C C . LYS A 1 83 ? 20.106 -11.928 -27.730 1.00 87.56 83 LYS A C 1
ATOM 664 O O . LYS A 1 83 ? 19.039 -11.681 -27.186 1.00 87.56 83 LYS A O 1
ATOM 669 N N . GLY A 1 84 ? 20.285 -11.698 -29.020 1.00 85.69 84 GLY A N 1
ATOM 670 C CA . GLY A 1 84 ? 19.243 -11.102 -29.841 1.00 85.69 84 GLY A CA 1
ATOM 671 C C . GLY A 1 84 ? 19.280 -11.602 -31.268 1.00 85.69 84 GLY A C 1
ATOM 672 O O . GLY A 1 84 ? 20.344 -11.732 -31.860 1.00 85.69 84 GLY A O 1
ATOM 673 N N . LYS A 1 85 ? 18.106 -11.845 -31.842 1.00 90.81 85 LYS A N 1
ATOM 674 C CA . LYS A 1 85 ? 17.915 -12.082 -33.273 1.00 90.81 85 LYS A CA 1
ATOM 675 C C . LYS A 1 85 ? 17.130 -10.915 -33.851 1.00 90.81 85 LYS A C 1
ATOM 677 O O . LYS A 1 85 ? 16.082 -10.547 -33.334 1.00 90.81 85 LYS A O 1
ATOM 682 N N . ILE A 1 86 ? 17.608 -10.334 -34.938 1.00 88.38 86 ILE A N 1
ATOM 683 C CA . ILE A 1 86 ? 16.981 -9.201 -35.614 1.00 88.38 86 ILE A CA 1
ATOM 684 C C . ILE A 1 86 ? 16.713 -9.621 -37.051 1.00 88.38 86 ILE A C 1
ATOM 686 O O . ILE A 1 86 ? 17.640 -9.834 -37.829 1.00 88.38 86 ILE A O 1
ATOM 690 N N . ALA A 1 87 ? 15.438 -9.729 -37.425 1.00 88.69 87 ALA A N 1
ATOM 691 C CA . ALA A 1 87 ? 15.087 -10.166 -38.774 1.00 88.69 87 ALA A CA 1
ATOM 692 C C . ALA A 1 87 ? 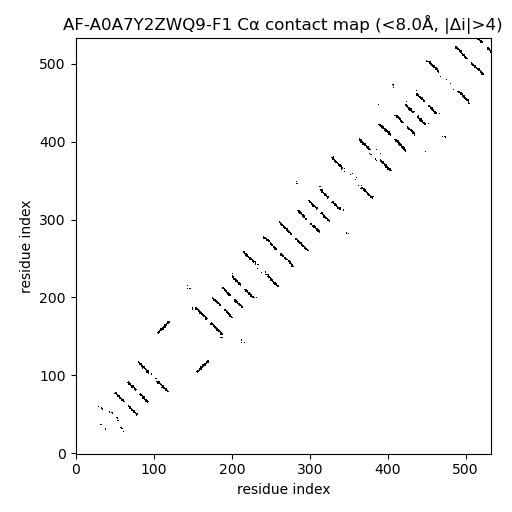15.567 -9.167 -39.836 1.00 88.69 87 ALA A C 1
ATOM 694 O O . ALA A 1 87 ? 16.115 -9.570 -40.863 1.00 88.69 87 ALA A O 1
ATOM 695 N N . ARG A 1 88 ? 15.373 -7.865 -39.583 1.00 89.56 88 ARG A N 1
ATOM 696 C CA . ARG A 1 88 ? 15.801 -6.801 -40.493 1.00 89.56 88 ARG A CA 1
ATOM 697 C C . ARG A 1 88 ? 16.212 -5.539 -39.741 1.00 89.56 88 ARG A C 1
ATOM 699 O O . ARG A 1 88 ? 15.421 -4.974 -38.983 1.00 89.56 88 ARG A O 1
ATOM 706 N N . LEU A 1 89 ? 17.423 -5.072 -40.015 1.00 89.88 89 LEU A N 1
ATOM 707 C CA . LEU A 1 89 ? 17.986 -3.834 -39.490 1.00 89.88 89 LEU A CA 1
ATOM 708 C C . LEU A 1 89 ? 18.306 -2.892 -40.653 1.00 89.88 89 LEU A C 1
ATOM 710 O O . LEU A 1 89 ? 19.182 -3.174 -41.463 1.00 89.88 89 LEU A O 1
ATOM 714 N N . ASN A 1 90 ? 17.610 -1.760 -40.728 1.00 90.38 90 ASN A N 1
ATOM 715 C CA . ASN A 1 90 ? 17.918 -0.720 -41.704 1.00 90.38 90 ASN A CA 1
ATOM 716 C C . ASN A 1 90 ? 18.766 0.369 -41.038 1.00 90.38 90 ASN A C 1
ATOM 718 O O . ASN A 1 90 ? 18.320 0.996 -40.070 1.00 90.38 90 ASN A O 1
ATOM 722 N N . VAL A 1 91 ? 19.941 0.632 -41.602 1.00 89.12 91 VAL A N 1
ATOM 723 C CA . VAL A 1 91 ? 20.901 1.636 -41.137 1.00 89.12 91 VAL A CA 1
ATOM 724 C C . VAL A 1 91 ? 20.968 2.762 -42.160 1.00 89.12 91 VAL A C 1
ATOM 726 O O . VAL A 1 91 ? 21.391 2.561 -43.295 1.00 89.12 91 VAL A O 1
ATOM 729 N N . TYR A 1 92 ? 20.537 3.956 -41.762 1.00 88.50 92 TYR A N 1
ATOM 730 C CA . TYR A 1 92 ? 20.557 5.151 -42.600 1.00 88.50 92 TYR A CA 1
ATOM 731 C C . TYR A 1 92 ? 21.717 6.049 -42.157 1.00 88.50 92 TYR A C 1
ATOM 733 O O . TYR A 1 92 ? 21.633 6.648 -41.074 1.00 88.50 92 TYR A O 1
ATOM 741 N N . PRO A 1 93 ? 22.787 6.162 -42.956 1.00 87.12 93 PRO A N 1
ATOM 742 C CA . PRO A 1 93 ? 23.906 7.037 -42.646 1.00 87.12 93 PRO A CA 1
ATOM 743 C C . PRO A 1 93 ? 23.583 8.514 -42.930 1.00 87.12 93 PRO A C 1
ATOM 745 O O . PRO A 1 93 ? 22.618 8.860 -43.619 1.00 87.12 93 PRO A O 1
ATOM 748 N N . ALA A 1 94 ? 24.400 9.412 -42.388 1.00 85.69 94 ALA A N 1
ATOM 749 C CA . ALA A 1 94 ? 24.438 10.805 -42.804 1.00 85.69 94 ALA A CA 1
ATOM 750 C C . ALA A 1 94 ? 25.172 10.910 -44.149 1.00 85.69 94 ALA A C 1
ATOM 752 O O . ALA A 1 94 ? 26.328 10.528 -44.247 1.00 85.69 94 ALA A O 1
ATOM 753 N N . ILE A 1 95 ? 24.507 11.438 -45.178 1.00 82.12 95 ILE A N 1
ATOM 754 C CA . ILE A 1 95 ? 25.011 11.389 -46.561 1.00 82.12 95 ILE A CA 1
ATOM 755 C C . ILE A 1 95 ? 26.284 12.231 -46.749 1.00 82.12 95 ILE A C 1
ATOM 757 O O . I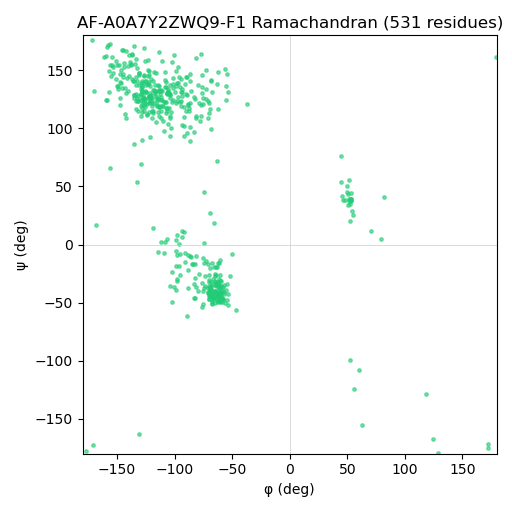LE A 1 95 ? 27.236 11.749 -47.344 1.00 82.12 95 ILE A O 1
ATOM 761 N N . PHE A 1 96 ? 26.335 13.462 -46.227 1.00 80.25 96 PHE A N 1
ATOM 762 C CA . PHE A 1 96 ? 27.491 14.345 -46.447 1.00 80.25 96 PHE A CA 1
ATOM 763 C C . PHE A 1 96 ? 28.795 13.847 -45.792 1.00 80.25 96 PHE A C 1
ATOM 765 O O . PHE A 1 96 ? 29.799 13.794 -46.497 1.00 80.25 96 PHE A O 1
ATOM 772 N N . PRO A 1 97 ? 28.804 13.412 -44.512 1.00 81.19 97 PRO A N 1
ATOM 773 C CA . PRO A 1 97 ? 30.006 12.847 -43.886 1.00 81.19 97 PRO A CA 1
ATOM 774 C C . PRO A 1 97 ? 30.546 11.580 -44.569 1.00 81.19 97 PRO A C 1
ATOM 776 O O . PRO A 1 97 ? 31.746 11.324 -44.523 1.00 81.19 97 PRO A O 1
ATOM 779 N N . LEU A 1 98 ? 29.696 10.806 -45.261 1.00 75.94 98 LEU A N 1
ATOM 780 C CA . LEU A 1 98 ? 30.154 9.623 -45.999 1.00 75.94 98 LEU A CA 1
ATOM 781 C C . LEU A 1 98 ? 31.139 9.975 -47.121 1.00 75.94 98 LEU A C 1
ATOM 783 O O . LEU A 1 98 ? 32.054 9.198 -47.373 1.00 75.94 98 LEU A O 1
ATOM 787 N N . PHE A 1 99 ? 30.988 11.135 -47.771 1.00 74.25 99 PHE A N 1
ATOM 788 C CA . PHE A 1 99 ? 31.905 11.563 -48.836 1.00 74.25 99 PHE A CA 1
ATOM 789 C C . PHE A 1 99 ? 33.303 11.915 -48.317 1.00 74.25 99 PHE A C 1
ATOM 791 O O . PHE A 1 99 ? 34.257 11.891 -49.085 1.00 74.25 99 PHE A O 1
ATOM 798 N N . THR A 1 100 ? 33.434 12.203 -47.021 1.00 77.62 100 THR A N 1
ATOM 799 C CA . THR A 1 100 ? 34.719 12.446 -46.351 1.00 77.62 100 THR A CA 1
ATOM 800 C C . THR A 1 100 ? 35.242 11.204 -45.620 1.00 77.62 100 THR A C 1
ATOM 802 O O . THR A 1 100 ? 36.195 11.308 -44.857 1.00 77.62 100 THR A O 1
ATOM 805 N N . GLY A 1 101 ? 34.607 10.038 -45.806 1.00 72.31 101 GLY A N 1
ATOM 806 C CA . GLY A 1 101 ? 34.969 8.784 -45.134 1.00 72.31 101 GLY A CA 1
ATOM 807 C C . GLY A 1 101 ? 34.475 8.655 -43.685 1.00 72.31 101 GLY A C 1
ATOM 808 O O . GLY A 1 101 ? 34.772 7.662 -43.027 1.00 72.31 101 GLY A O 1
ATOM 809 N N . ASP A 1 102 ? 33.696 9.615 -43.178 1.00 77.44 102 ASP A N 1
ATOM 810 C CA . ASP A 1 102 ? 33.179 9.614 -41.806 1.00 77.44 102 ASP A CA 1
ATOM 811 C C . ASP A 1 102 ? 31.781 8.973 -41.748 1.00 77.44 102 ASP A C 1
ATOM 813 O O . ASP A 1 102 ? 30.759 9.557 -42.127 1.00 77.44 102 ASP A O 1
ATOM 817 N N . VAL A 1 103 ? 31.724 7.729 -41.273 1.00 75.81 103 VAL A N 1
ATOM 818 C CA . VAL A 1 103 ? 30.483 6.950 -41.203 1.00 75.81 103 VAL A CA 1
ATOM 819 C C . VAL A 1 103 ? 29.701 7.297 -39.934 1.00 75.81 103 VAL A C 1
ATOM 821 O O . VAL A 1 103 ? 29.905 6.720 -38.865 1.00 75.81 103 VAL A O 1
ATOM 824 N N . ARG A 1 104 ? 28.724 8.203 -40.068 1.00 82.31 104 ARG A N 1
ATOM 825 C CA . ARG A 1 104 ? 27.789 8.567 -38.987 1.00 82.31 104 ARG A CA 1
ATOM 826 C C . ARG A 1 104 ? 26.396 8.004 -39.225 1.00 82.31 104 ARG A C 1
ATOM 828 O O . ARG A 1 104 ? 25.797 8.226 -40.277 1.00 82.31 104 ARG A O 1
ATOM 835 N N . ILE A 1 105 ? 25.833 7.333 -38.224 1.00 84.69 105 ILE A N 1
ATOM 836 C CA . ILE A 1 105 ? 24.472 6.790 -38.281 1.00 84.69 105 ILE A CA 1
ATOM 837 C C . ILE A 1 105 ? 23.473 7.907 -37.953 1.00 84.69 105 ILE A C 1
ATOM 839 O O . ILE A 1 105 ? 23.568 8.548 -36.915 1.00 84.69 105 ILE A O 1
ATOM 843 N N . LYS A 1 106 ? 22.496 8.149 -38.835 1.00 88.94 106 LYS A N 1
ATOM 844 C CA . LYS A 1 106 ? 21.434 9.153 -38.630 1.00 88.94 106 LYS A CA 1
ATOM 845 C C . LYS A 1 106 ? 20.123 8.522 -38.170 1.00 88.94 106 LYS A C 1
ATOM 847 O O . LYS A 1 106 ? 19.375 9.118 -37.392 1.00 88.94 106 LYS A O 1
ATOM 852 N N . LYS A 1 107 ? 19.801 7.330 -38.675 1.00 92.19 107 LYS A N 1
ATOM 853 C CA . LYS A 1 107 ? 18.582 6.608 -38.301 1.00 92.19 107 LYS A CA 1
ATOM 854 C C . LYS A 1 107 ? 18.802 5.099 -38.310 1.00 92.19 107 LYS A C 1
ATOM 856 O O . LYS A 1 107 ? 19.394 4.563 -39.239 1.00 92.19 107 LYS A O 1
ATOM 861 N N . LEU A 1 108 ? 18.250 4.426 -37.308 1.00 90.69 108 LEU A N 1
ATOM 862 C CA . LEU A 1 108 ? 18.176 2.975 -37.192 1.00 90.69 108 LEU A CA 1
ATOM 863 C C . LEU A 1 108 ? 16.709 2.552 -37.195 1.00 90.69 108 LEU A C 1
ATOM 865 O O . LEU A 1 108 ? 15.897 3.112 -36.458 1.00 90.69 108 LEU A O 1
ATOM 869 N N . ARG A 1 109 ? 16.353 1.568 -38.023 1.00 93.00 109 ARG A N 1
ATOM 870 C CA . ARG A 1 109 ? 15.035 0.922 -37.979 1.00 93.00 109 ARG A CA 1
ATOM 871 C C . ARG A 1 109 ? 15.216 -0.576 -37.792 1.00 93.00 109 ARG A C 1
ATOM 873 O O . ARG A 1 109 ? 15.676 -1.260 -38.699 1.00 93.00 109 ARG A O 1
ATOM 880 N N . ILE A 1 110 ? 14.825 -1.053 -36.622 1.00 92.75 110 ILE A N 1
ATOM 881 C CA . ILE A 1 110 ? 14.933 -2.431 -36.164 1.00 92.75 110 ILE A CA 1
ATOM 882 C C . ILE A 1 110 ? 13.542 -3.054 -36.280 1.00 92.75 110 ILE A C 1
ATOM 884 O O . ILE A 1 110 ? 12.605 -2.614 -35.610 1.00 92.75 110 ILE A O 1
ATOM 888 N N . ARG A 1 111 ? 13.373 -4.034 -37.169 1.00 93.44 111 ARG A N 1
ATOM 889 C CA . ARG A 1 111 ? 12.095 -4.733 -37.356 1.00 93.44 111 ARG A CA 1
ATOM 890 C C . ARG A 1 111 ? 12.164 -6.123 -36.748 1.00 93.44 111 ARG A C 1
ATOM 892 O O . ARG A 1 111 ? 13.129 -6.848 -36.993 1.00 93.44 111 ARG A O 1
ATOM 899 N N . THR A 1 112 ? 11.129 -6.448 -35.977 1.00 92.94 112 THR A N 1
ATOM 900 C CA . THR A 1 112 ? 10.948 -7.726 -35.281 1.00 92.94 112 THR A CA 1
ATOM 901 C C . THR A 1 112 ? 12.226 -8.207 -34.585 1.00 92.94 112 THR A C 1
ATOM 903 O O . THR A 1 112 ? 12.700 -9.306 -34.889 1.00 92.94 112 THR A O 1
ATOM 906 N N . PRO A 1 113 ? 12.855 -7.381 -33.719 1.00 93.69 113 PRO A N 1
ATOM 907 C CA . PRO A 1 113 ? 13.913 -7.885 -32.858 1.00 93.69 113 PRO A CA 1
ATOM 908 C C . PRO A 1 113 ? 13.310 -8.853 -31.840 1.00 93.69 113 PRO A C 1
ATOM 910 O O . PRO A 1 113 ? 12.324 -8.517 -31.193 1.00 93.69 113 PRO A O 1
ATOM 913 N N . ASN A 1 114 ? 13.916 -10.024 -31.694 1.00 94.19 114 ASN A N 1
ATOM 914 C CA . ASN A 1 114 ? 13.641 -10.963 -30.622 1.00 94.19 114 ASN A CA 1
ATOM 915 C C . ASN A 1 114 ? 14.859 -11.024 -29.706 1.00 94.19 114 ASN A C 1
ATOM 917 O O . ASN A 1 114 ? 15.915 -11.512 -30.110 1.00 94.19 114 ASN A O 1
ATOM 921 N N . LEU A 1 115 ? 14.715 -10.463 -28.513 1.00 91.06 115 LEU A N 1
ATOM 922 C CA . LEU A 1 115 ? 15.780 -10.292 -27.537 1.00 91.06 115 LEU A CA 1
ATOM 923 C C . LEU A 1 115 ? 15.560 -11.255 -26.371 1.00 91.06 115 LEU A C 1
ATOM 925 O O . LEU A 1 115 ? 14.434 -11.464 -25.923 1.00 91.06 115 LEU A O 1
ATOM 929 N N . GLU A 1 116 ? 16.644 -11.814 -25.867 1.00 91.56 116 GLU A N 1
ATOM 930 C CA . GLU A 1 116 ? 16.686 -12.742 -24.749 1.00 91.56 116 GLU A CA 1
ATOM 931 C C . GLU A 1 116 ? 17.716 -12.231 -23.746 1.00 91.56 116 GLU A C 1
ATOM 933 O O . GLU A 1 116 ? 18.866 -11.971 -24.099 1.00 91.56 116 GLU A O 1
ATOM 938 N N . LEU A 1 117 ? 17.296 -12.078 -22.496 1.00 88.25 117 LEU A N 1
ATOM 939 C CA . LEU A 1 117 ? 18.161 -11.687 -21.391 1.00 88.25 117 LEU A CA 1
ATOM 940 C C . LEU A 1 117 ? 18.104 -12.780 -20.332 1.00 88.25 117 LEU A C 1
ATOM 942 O O . LEU A 1 117 ? 17.015 -13.088 -19.850 1.00 88.25 117 LEU A O 1
ATOM 946 N N . LYS A 1 118 ? 19.251 -13.345 -19.954 1.00 86.06 118 LYS A N 1
ATOM 947 C CA . LYS A 1 118 ? 19.337 -14.186 -18.757 1.00 86.06 118 LYS A CA 1
ATOM 948 C C . LYS A 1 118 ? 19.754 -13.333 -17.572 1.00 86.06 118 LYS A C 1
ATOM 950 O O . LYS A 1 118 ? 20.694 -12.550 -17.670 1.00 86.06 118 LYS A O 1
ATOM 955 N N . LEU A 1 119 ? 19.026 -13.460 -16.474 1.00 82.06 119 LEU A N 1
ATOM 956 C CA . LEU A 1 119 ? 19.389 -12.809 -15.227 1.00 82.06 119 LEU A CA 1
ATOM 957 C C . LEU A 1 119 ? 20.552 -13.565 -14.568 1.00 82.06 119 LEU A C 1
ATOM 959 O O . LEU A 1 119 ? 20.623 -14.791 -14.691 1.00 82.06 119 LEU A O 1
ATOM 963 N N . PRO A 1 120 ? 21.468 -12.856 -13.885 1.00 75.69 120 PRO A N 1
ATOM 964 C CA . PRO A 1 120 ? 22.537 -13.501 -13.134 1.00 75.69 120 PRO A CA 1
ATOM 965 C C . PRO A 1 120 ? 21.955 -14.374 -12.015 1.00 75.69 120 PRO A C 1
ATOM 967 O O . PRO A 1 120 ? 20.915 -14.039 -11.442 1.00 75.69 120 PRO A O 1
ATOM 970 N N . LEU A 1 121 ? 22.648 -15.472 -11.693 1.00 63.38 121 LEU A N 1
ATOM 971 C CA . LEU A 1 121 ? 22.281 -16.374 -10.598 1.00 63.38 121 LEU A CA 1
ATOM 972 C C . LEU A 1 121 ? 22.115 -15.583 -9.296 1.00 63.38 121 LEU A C 1
ATOM 974 O O . LEU A 1 121 ? 22.982 -14.789 -8.922 1.00 63.38 121 LEU A O 1
ATOM 978 N N . ARG A 1 122 ? 21.001 -15.810 -8.594 1.00 62.41 122 ARG A N 1
ATOM 979 C CA . ARG A 1 122 ? 20.774 -15.228 -7.270 1.00 62.41 122 ARG A CA 1
ATOM 980 C C . ARG A 1 122 ? 21.739 -15.868 -6.278 1.00 62.41 122 ARG A C 1
ATOM 982 O O . ARG A 1 122 ? 21.480 -16.957 -5.775 1.00 62.41 122 ARG A O 1
ATOM 989 N N . GLU A 1 123 ? 22.841 -15.190 -5.959 1.00 50.91 123 GLU A N 1
ATOM 990 C CA . GLU A 1 123 ? 23.569 -15.516 -4.735 1.00 50.91 123 GLU A CA 1
ATOM 991 C C . GLU A 1 123 ? 22.634 -15.252 -3.553 1.00 50.91 123 GLU A C 1
ATOM 993 O O . GLU A 1 123 ? 22.222 -14.118 -3.308 1.00 50.91 123 GLU A O 1
ATOM 998 N N . ASN A 1 124 ? 22.295 -16.311 -2.820 1.00 42.41 124 ASN A N 1
ATOM 999 C CA . ASN A 1 124 ? 21.414 -16.281 -1.656 1.00 42.41 124 ASN A CA 1
ATOM 1000 C C . ASN A 1 124 ? 22.130 -15.668 -0.432 1.00 42.41 124 ASN A C 1
ATOM 1002 O O . ASN A 1 124 ? 22.127 -16.219 0.667 1.00 42.41 124 ASN A O 1
ATOM 1006 N N . LYS A 1 125 ? 22.831 -14.545 -0.625 1.00 41.28 125 LYS A N 1
ATOM 1007 C CA . LYS A 1 125 ? 23.432 -13.773 0.459 1.00 41.28 125 LYS A CA 1
ATOM 1008 C C . LYS A 1 125 ? 22.403 -12.770 0.936 1.00 41.28 125 LYS A C 1
ATOM 1010 O O . LYS A 1 125 ? 22.254 -11.678 0.390 1.00 41.28 125 LYS A O 1
ATOM 1015 N N . ARG A 1 126 ? 21.709 -13.169 1.998 1.00 39.59 126 ARG A N 1
ATOM 1016 C CA . ARG A 1 126 ? 20.933 -12.301 2.882 1.00 39.59 126 ARG A CA 1
ATOM 1017 C C . ARG A 1 126 ? 21.888 -11.313 3.566 1.00 39.59 126 ARG A C 1
ATOM 1019 O O . ARG A 1 126 ? 22.198 -11.453 4.740 1.00 39.59 126 ARG A O 1
ATOM 1026 N N . ASN A 1 127 ? 22.413 -10.343 2.820 1.00 31.73 127 ASN A N 1
ATOM 1027 C CA . ASN A 1 127 ? 23.109 -9.211 3.414 1.00 31.73 127 ASN A CA 1
ATOM 1028 C C . ASN A 1 127 ? 22.045 -8.257 3.956 1.00 31.73 127 ASN A C 1
ATOM 1030 O O . ASN A 1 127 ? 21.394 -7.539 3.200 1.00 31.73 127 ASN A O 1
ATOM 1034 N N . GLU A 1 128 ? 21.901 -8.230 5.279 1.00 37.00 128 GLU A N 1
ATOM 1035 C CA . GLU A 1 128 ? 21.060 -7.298 6.046 1.00 37.00 128 GLU A CA 1
ATOM 1036 C C . GLU A 1 128 ? 21.523 -5.827 5.970 1.00 37.00 128 GLU A C 1
ATOM 1038 O O . GLU A 1 128 ? 21.127 -4.987 6.773 1.00 37.00 128 GLU A O 1
ATOM 1043 N N . GLN A 1 129 ? 22.343 -5.458 4.990 1.00 37.75 129 GLN A N 1
ATOM 1044 C CA . GLN A 1 129 ? 22.851 -4.102 4.835 1.00 37.75 129 GLN A CA 1
ATOM 1045 C C . GLN A 1 129 ? 22.765 -3.669 3.381 1.00 37.75 129 GLN A C 1
ATOM 1047 O O . GLN A 1 129 ? 23.709 -3.777 2.607 1.00 37.75 129 GLN A O 1
ATOM 1052 N N . THR A 1 130 ? 21.608 -3.137 3.007 1.00 32.38 130 THR A N 1
ATOM 1053 C CA . THR A 1 130 ? 21.514 -2.076 1.996 1.00 32.38 130 THR A CA 1
ATOM 1054 C C . THR A 1 130 ? 20.219 -1.298 2.224 1.00 32.38 130 THR A C 1
ATOM 1056 O O . THR A 1 130 ? 19.324 -1.249 1.392 1.00 32.38 130 THR A O 1
ATOM 1059 N N . ASN A 1 131 ? 20.146 -0.598 3.362 1.00 34.66 131 ASN A N 1
ATOM 1060 C CA . ASN A 1 131 ? 19.226 0.533 3.559 1.00 34.66 131 ASN A CA 1
ATOM 1061 C C . ASN A 1 131 ? 19.633 1.760 2.714 1.00 34.66 131 ASN A C 1
ATOM 1063 O O . ASN A 1 131 ? 19.362 2.904 3.072 1.00 34.66 131 ASN A O 1
ATOM 1067 N N . THR A 1 132 ? 20.306 1.564 1.580 1.00 36.31 132 THR A N 1
ATOM 1068 C CA . THR A 1 132 ? 20.442 2.622 0.588 1.00 36.31 132 THR A CA 1
ATOM 1069 C C . THR A 1 132 ? 19.150 2.619 -0.210 1.00 36.31 132 THR A C 1
ATOM 1071 O O . THR A 1 132 ? 18.872 1.674 -0.944 1.00 36.31 132 THR A O 1
ATOM 1074 N N . LEU A 1 133 ? 18.339 3.668 -0.041 1.00 46.09 133 LEU A N 1
ATOM 1075 C CA . LEU A 1 133 ? 17.189 3.959 -0.898 1.00 46.09 133 LEU A CA 1
ATOM 1076 C C . LEU A 1 133 ? 17.537 3.592 -2.352 1.00 46.09 133 LEU A C 1
ATOM 1078 O O . LEU A 1 133 ? 18.486 4.152 -2.908 1.00 46.09 133 LEU A O 1
ATOM 1082 N N . LEU A 1 134 ? 16.758 2.683 -2.958 1.00 52.41 134 LEU A N 1
ATOM 1083 C CA . LEU A 1 134 ? 16.927 2.103 -4.312 1.00 52.41 134 LEU A CA 1
ATOM 1084 C C . LEU A 1 134 ? 17.144 3.133 -5.443 1.00 52.41 134 LEU A C 1
ATOM 1086 O O . LEU A 1 134 ? 17.436 2.791 -6.584 1.00 52.41 134 LEU A O 1
ATOM 1090 N N . ILE A 1 135 ? 17.000 4.412 -5.131 1.00 59.78 135 ILE A N 1
ATOM 1091 C CA . ILE A 1 135 ? 16.994 5.555 -6.026 1.00 59.78 135 ILE A CA 1
ATOM 1092 C C . ILE A 1 135 ? 18.404 5.913 -6.510 1.00 59.78 135 ILE A C 1
ATOM 1094 O O . ILE A 1 135 ? 18.570 6.210 -7.692 1.00 59.78 135 ILE A O 1
ATOM 1098 N N . GLN A 1 136 ? 19.429 5.859 -5.648 1.00 65.75 136 GLN A N 1
ATOM 1099 C CA . GLN A 1 136 ? 20.794 6.240 -6.052 1.00 65.75 136 GLN A CA 1
ATOM 1100 C C . GLN A 1 136 ? 21.399 5.275 -7.092 1.00 65.75 136 GLN A C 1
ATOM 1102 O O . GLN A 1 136 ? 21.896 5.751 -8.119 1.00 65.75 136 GLN A O 1
ATOM 1107 N N . PRO A 1 137 ? 21.296 3.939 -6.923 1.00 70.75 137 PRO A N 1
ATOM 1108 C CA . PRO A 1 137 ? 21.740 2.990 -7.945 1.00 70.75 137 PRO A CA 1
ATOM 1109 C C . PRO A 1 137 ? 20.998 3.158 -9.279 1.00 70.75 137 PRO A C 1
ATOM 1111 O O . PRO A 1 137 ? 21.623 3.155 -10.339 1.00 70.75 137 PRO A O 1
ATOM 1114 N N . VAL A 1 138 ? 19.676 3.378 -9.240 1.00 69.75 138 VAL A N 1
ATOM 1115 C CA . VAL A 1 138 ? 18.849 3.574 -10.446 1.00 69.75 138 VAL A CA 1
ATOM 1116 C C . VAL A 1 138 ? 19.211 4.871 -11.173 1.00 69.75 138 VAL A C 1
ATOM 1118 O O . VAL A 1 138 ? 19.362 4.866 -12.397 1.00 69.75 138 VAL A O 1
ATOM 1121 N N . LYS A 1 139 ? 19.403 5.980 -10.442 1.00 74.06 139 LYS A N 1
ATOM 1122 C CA . LYS A 1 139 ? 19.841 7.265 -11.014 1.00 74.06 139 LYS A CA 1
ATOM 1123 C C . LYS A 1 139 ? 21.177 7.104 -11.736 1.00 74.06 139 LYS A C 1
ATOM 1125 O O . LYS A 1 139 ? 21.303 7.543 -12.877 1.00 74.06 139 LYS A O 1
ATOM 1130 N N . LYS A 1 140 ? 22.146 6.433 -11.106 1.00 77.50 140 LYS A N 1
ATOM 1131 C CA . LYS A 1 140 ? 23.462 6.169 -11.701 1.00 77.50 140 LYS A CA 1
ATOM 1132 C C . LYS A 1 140 ? 23.350 5.344 -12.988 1.00 77.50 140 LYS A C 1
ATOM 1134 O O . LYS A 1 140 ? 23.847 5.780 -14.021 1.00 77.50 140 LYS A O 1
ATOM 1139 N N . ALA A 1 141 ? 22.612 4.233 -12.963 1.00 75.62 141 ALA A N 1
ATOM 1140 C CA . ALA A 1 141 ? 22.409 3.383 -14.139 1.00 75.62 141 ALA A CA 1
ATOM 1141 C C . ALA A 1 141 ? 21.758 4.135 -15.320 1.00 75.62 141 ALA A C 1
ATOM 1143 O O . ALA A 1 141 ? 22.150 3.955 -16.477 1.00 75.62 141 ALA A O 1
ATOM 1144 N N . LEU A 1 142 ? 20.792 5.019 -15.040 1.00 77.19 142 LEU A N 1
ATOM 1145 C CA . LEU A 1 142 ? 20.173 5.877 -16.056 1.00 77.19 142 LEU A CA 1
ATOM 1146 C C . LEU A 1 142 ? 21.161 6.888 -16.647 1.00 77.19 142 LEU A C 1
ATOM 1148 O O . LEU A 1 142 ? 21.172 7.088 -17.864 1.00 77.19 142 LEU A O 1
ATOM 1152 N N . ILE A 1 143 ? 21.985 7.519 -15.807 1.00 80.50 143 ILE A N 1
ATOM 1153 C CA . ILE A 1 143 ? 23.026 8.457 -16.249 1.00 80.50 143 ILE A CA 1
ATOM 1154 C C . ILE A 1 143 ? 24.027 7.742 -17.158 1.00 80.50 143 ILE A C 1
ATOM 1156 O O . ILE A 1 143 ? 24.316 8.234 -18.249 1.00 80.50 143 ILE A O 1
ATOM 1160 N N . ASP A 1 144 ? 24.519 6.579 -16.741 1.00 80.81 144 ASP A N 1
ATOM 1161 C CA . ASP A 1 144 ? 25.517 5.816 -17.490 1.00 80.81 144 ASP A CA 1
ATOM 1162 C C . ASP A 1 144 ? 24.953 5.338 -18.837 1.00 80.81 144 ASP A C 1
ATOM 1164 O O . ASP A 1 144 ? 25.596 5.503 -19.877 1.00 80.81 144 ASP A O 1
ATOM 1168 N N . SER A 1 145 ? 23.689 4.899 -18.859 1.00 79.38 145 SER A N 1
ATOM 1169 C CA . SER A 1 145 ? 22.973 4.579 -20.102 1.00 79.38 145 SER A CA 1
ATOM 1170 C C . SER A 1 145 ? 22.869 5.795 -21.033 1.00 79.38 145 SER A C 1
ATOM 1172 O O . SER A 1 145 ? 23.136 5.694 -22.232 1.00 79.38 145 SER A O 1
ATOM 1174 N N . CYS A 1 146 ? 22.518 6.974 -20.504 1.00 82.75 146 CYS A N 1
ATOM 1175 C CA . CYS A 1 146 ? 22.440 8.202 -21.301 1.00 82.75 146 CYS A CA 1
ATOM 1176 C C . CYS A 1 146 ? 23.799 8.584 -21.900 1.00 82.75 146 CYS A C 1
ATOM 1178 O O . CYS A 1 146 ? 23.861 8.949 -23.076 1.00 82.75 146 CYS A O 1
ATOM 1180 N N . LYS A 1 147 ? 24.882 8.479 -21.119 1.00 83.56 147 LYS A N 1
ATOM 1181 C CA . LYS A 1 147 ? 26.251 8.743 -21.585 1.00 83.56 147 LYS A CA 1
ATOM 1182 C C . LYS A 1 147 ? 26.642 7.803 -22.722 1.00 83.56 147 LYS A C 1
ATOM 1184 O O . LYS A 1 147 ? 27.103 8.280 -23.758 1.00 83.56 147 LYS A O 1
ATOM 1189 N N . TYR A 1 148 ? 26.388 6.502 -22.566 1.00 81.00 148 TYR A N 1
ATOM 1190 C CA . TYR A 1 148 ? 26.665 5.502 -23.598 1.00 81.00 148 TYR A CA 1
ATOM 1191 C C . TYR A 1 148 ? 25.960 5.837 -24.921 1.00 81.00 148 TYR A C 1
ATOM 1193 O O . TYR A 1 148 ? 26.594 5.901 -25.976 1.00 81.00 148 TYR A O 1
ATOM 1201 N N . PHE A 1 149 ? 24.653 6.119 -24.877 1.00 79.44 149 PHE A N 1
ATOM 1202 C CA . PHE A 1 149 ? 23.886 6.443 -26.082 1.00 79.44 149 PHE A CA 1
ATOM 1203 C C . PHE A 1 149 ? 24.328 7.752 -26.744 1.00 79.44 149 PHE A C 1
ATOM 1205 O O . PHE A 1 149 ? 24.309 7.850 -27.971 1.00 79.44 149 PHE A O 1
ATOM 1212 N N . LEU A 1 150 ? 24.736 8.753 -25.963 1.00 83.94 150 LEU A N 1
ATOM 1213 C CA . LEU A 1 150 ? 25.253 10.008 -26.504 1.00 83.94 150 LEU A CA 1
ATOM 1214 C C . LEU A 1 150 ? 26.610 9.850 -27.190 1.00 83.94 150 LEU A C 1
ATOM 1216 O O . LEU A 1 150 ? 26.815 10.458 -28.239 1.00 83.94 150 LEU A O 1
ATOM 1220 N N . ALA A 1 151 ? 27.514 9.060 -26.606 1.00 82.94 151 ALA A N 1
ATOM 1221 C CA . ALA A 1 151 ? 28.846 8.829 -27.154 1.00 82.94 151 ALA A CA 1
ATOM 1222 C C . ALA A 1 151 ? 28.785 8.006 -28.450 1.00 82.94 151 ALA A C 1
ATOM 1224 O O . ALA A 1 151 ? 29.433 8.349 -29.437 1.00 82.94 151 ALA A O 1
ATOM 1225 N N . ASN A 1 152 ? 27.955 6.958 -28.469 1.00 78.25 152 ASN A N 1
ATOM 1226 C CA . ASN A 1 152 ? 27.948 5.978 -29.555 1.00 78.25 152 ASN A CA 1
ATOM 1227 C C . ASN A 1 152 ? 26.907 6.254 -30.651 1.00 78.25 152 ASN A C 1
ATOM 1229 O O . ASN A 1 152 ? 27.106 5.852 -31.797 1.00 78.25 152 ASN A O 1
ATOM 1233 N N . LEU A 1 153 ? 25.801 6.943 -30.338 1.00 82.00 153 LEU A N 1
ATOM 1234 C CA . LEU A 1 153 ? 24.701 7.225 -31.275 1.00 82.00 153 LEU A CA 1
ATOM 1235 C C . LEU A 1 153 ? 24.265 8.708 -31.251 1.00 82.00 153 LEU A C 1
ATOM 1237 O O . LEU A 1 153 ? 23.072 9.015 -31.089 1.00 82.00 153 LEU A O 1
ATOM 1241 N N . PRO A 1 154 ? 25.193 9.668 -31.446 1.00 83.00 154 PRO A N 1
ATOM 1242 C CA . PRO A 1 154 ? 24.859 11.087 -31.426 1.00 83.00 154 PRO A CA 1
ATOM 1243 C C . PRO A 1 154 ? 23.893 11.441 -32.563 1.00 83.00 154 PRO A C 1
ATOM 1245 O O . PRO A 1 154 ? 24.037 10.987 -33.697 1.00 83.00 154 PRO A O 1
ATOM 1248 N N . ASN A 1 155 ? 22.896 12.282 -32.271 1.00 88.12 155 ASN A N 1
ATOM 1249 C CA . ASN A 1 155 ? 21.914 12.775 -33.252 1.00 88.12 155 ASN A CA 1
ATOM 1250 C C . ASN A 1 155 ? 21.179 11.668 -34.041 1.00 88.12 155 ASN A C 1
ATOM 1252 O O . ASN A 1 155 ? 20.746 11.887 -35.177 1.00 88.12 155 ASN A O 1
ATOM 1256 N N . THR A 1 156 ? 21.017 10.488 -33.435 1.00 89.44 156 THR A N 1
ATOM 1257 C CA . THR A 1 156 ? 20.418 9.310 -34.070 1.00 89.44 156 THR A CA 1
ATOM 1258 C C . THR A 1 156 ? 18.933 9.165 -33.727 1.00 89.44 156 THR A C 1
ATOM 1260 O O . THR A 1 156 ? 18.511 9.338 -32.581 1.00 89.44 156 THR A O 1
ATOM 1263 N N . ALA A 1 157 ? 18.118 8.802 -34.720 1.00 93.75 157 ALA A N 1
ATOM 1264 C CA . ALA A 1 157 ? 16.739 8.356 -34.514 1.00 93.75 157 ALA A CA 1
ATOM 1265 C C . ALA A 1 157 ? 16.648 6.822 -34.541 1.00 93.75 157 ALA A C 1
ATOM 1267 O O . ALA A 1 157 ? 16.975 6.207 -35.551 1.00 93.75 157 ALA A O 1
ATOM 1268 N N . ILE A 1 158 ? 16.153 6.204 -33.474 1.00 92.50 158 ILE A N 1
ATOM 1269 C CA . ILE A 1 158 ? 15.954 4.755 -33.359 1.00 92.50 158 ILE A CA 1
ATOM 1270 C C . ILE A 1 158 ? 14.457 4.450 -33.484 1.00 92.50 158 ILE A C 1
ATOM 1272 O O . ILE A 1 158 ? 13.612 5.131 -32.899 1.00 92.50 158 ILE A O 1
ATOM 1276 N N . GLN A 1 159 ? 14.116 3.451 -34.292 1.00 96.50 159 GLN A N 1
ATOM 1277 C CA . GLN A 1 159 ? 12.758 2.939 -34.460 1.00 96.50 159 GLN A CA 1
ATOM 1278 C C . GLN A 1 159 ? 12.762 1.428 -34.274 1.00 96.50 159 GLN A C 1
ATOM 1280 O O . GLN A 1 159 ? 13.382 0.723 -35.065 1.00 96.50 159 GLN A O 1
ATOM 1285 N N . ILE A 1 160 ? 12.046 0.940 -33.269 1.00 95.31 160 ILE A N 1
ATOM 1286 C CA . ILE A 1 160 ? 11.790 -0.482 -33.044 1.00 95.31 160 ILE A CA 1
ATOM 1287 C C . ILE A 1 160 ? 10.350 -0.761 -33.454 1.00 95.31 160 ILE A C 1
ATOM 1289 O O . ILE A 1 160 ? 9.443 -0.029 -33.060 1.00 95.31 160 ILE A O 1
ATOM 1293 N N . GLN A 1 161 ? 10.145 -1.794 -34.266 1.00 96.44 161 GLN A N 1
ATOM 1294 C CA . GLN A 1 161 ? 8.821 -2.205 -34.720 1.00 96.44 161 GLN A CA 1
ATOM 1295 C C . GLN A 1 161 ? 8.590 -3.675 -34.427 1.00 96.44 161 GLN A C 1
ATOM 1297 O O . GLN A 1 161 ? 9.363 -4.520 -34.884 1.00 96.44 161 GLN A O 1
ATOM 1302 N N . ASN A 1 162 ? 7.487 -3.950 -33.736 1.00 95.94 162 ASN A N 1
ATOM 1303 C CA . ASN A 1 162 ? 7.005 -5.290 -33.432 1.00 95.94 162 ASN A CA 1
ATOM 1304 C C . ASN A 1 162 ? 8.066 -6.188 -32.764 1.00 95.94 162 ASN A C 1
ATOM 1306 O O . ASN A 1 162 ? 8.279 -7.324 -33.180 1.00 95.94 162 ASN A O 1
ATOM 1310 N N . GLY A 1 163 ? 8.789 -5.640 -31.784 1.00 95.56 163 GLY A N 1
ATOM 1311 C CA . GLY A 1 163 ? 9.825 -6.356 -31.043 1.00 95.56 163 GLY A CA 1
ATOM 1312 C C . GLY A 1 163 ? 9.287 -7.240 -29.921 1.00 95.56 163 GLY A C 1
ATOM 1313 O O . GLY A 1 163 ? 8.176 -7.034 -29.424 1.00 95.56 163 GLY A O 1
ATOM 1314 N N . SER A 1 164 ? 10.113 -8.189 -29.495 1.00 96.50 164 SER A N 1
ATOM 1315 C CA . SER A 1 164 ? 9.915 -9.022 -28.316 1.00 96.50 164 SER A CA 1
ATOM 1316 C C . SER A 1 164 ? 11.169 -9.045 -27.447 1.00 96.50 164 SER A C 1
ATOM 1318 O O . SER A 1 164 ? 12.293 -9.001 -27.947 1.00 96.50 164 SER A O 1
ATOM 1320 N N . LEU A 1 165 ? 10.962 -9.112 -26.135 1.00 94.31 165 LEU A N 1
ATOM 1321 C CA . LEU A 1 165 ? 12.006 -9.332 -25.142 1.00 94.31 165 LEU A CA 1
ATOM 1322 C C . LEU A 1 165 ? 11.530 -10.427 -24.192 1.00 94.31 165 LEU A C 1
ATOM 1324 O O . LEU A 1 165 ? 10.441 -10.324 -23.629 1.00 94.31 165 LEU A O 1
ATOM 1328 N N . THR A 1 166 ? 12.351 -11.450 -24.005 1.00 94.69 166 THR A N 1
ATOM 1329 C CA . THR A 1 166 ? 12.121 -12.514 -23.029 1.00 94.69 166 THR A CA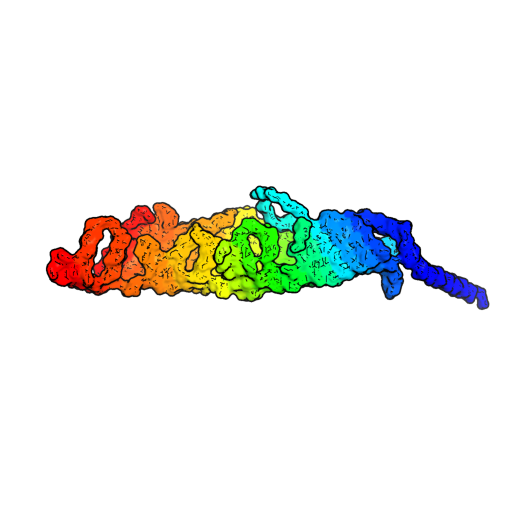 1
ATOM 1330 C C . THR A 1 166 ? 13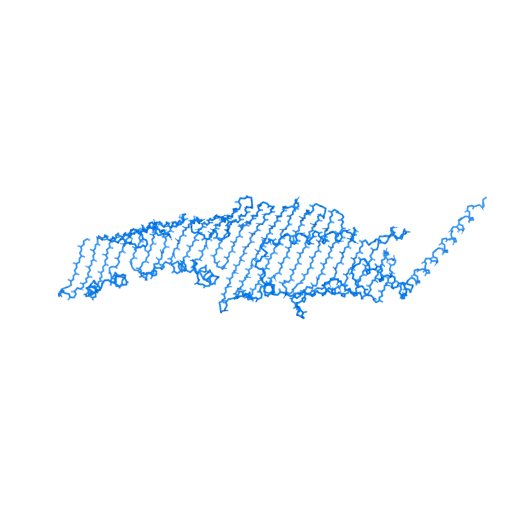.214 -12.458 -21.977 1.00 94.69 166 THR A C 1
ATOM 1332 O O . THR A 1 166 ? 14.397 -12.510 -22.307 1.00 94.69 166 THR A O 1
ATOM 1335 N N . ILE A 1 167 ? 12.818 -12.337 -20.714 1.00 91.69 167 ILE A N 1
ATOM 1336 C CA . ILE A 1 167 ? 13.729 -12.385 -19.574 1.00 91.69 167 ILE A CA 1
ATOM 1337 C C . ILE A 1 167 ? 13.622 -13.767 -18.938 1.00 91.69 167 ILE A C 1
ATOM 1339 O O . ILE A 1 167 ? 12.531 -14.203 -18.550 1.00 91.69 167 ILE A O 1
ATOM 1343 N N . TYR A 1 168 ? 14.766 -14.430 -18.840 1.00 89.56 168 TYR A N 1
ATOM 1344 C CA . TYR A 1 168 ? 14.928 -15.739 -18.235 1.00 89.56 168 TYR A CA 1
ATOM 1345 C C . TYR A 1 168 ? 15.572 -15.610 -16.860 1.00 89.56 168 TYR A C 1
ATOM 1347 O O . TYR A 1 168 ? 16.540 -14.871 -16.688 1.00 89.56 168 TYR A O 1
ATOM 1355 N N . ASP A 1 169 ? 15.043 -16.369 -15.913 1.00 85.75 169 ASP A N 1
ATOM 1356 C CA . ASP A 1 169 ? 15.709 -16.692 -14.659 1.00 85.75 169 ASP A CA 1
ATOM 1357 C C . ASP A 1 169 ? 16.153 -18.150 -14.758 1.00 85.75 169 ASP A C 1
ATOM 1359 O O . ASP A 1 169 ? 15.325 -19.035 -14.995 1.00 85.75 169 ASP A O 1
ATOM 1363 N N . GLU A 1 170 ? 17.463 -18.378 -14.710 1.00 82.00 170 GLU A N 1
ATOM 1364 C CA . GLU A 1 170 ? 18.098 -19.651 -15.062 1.00 82.00 170 GLU A CA 1
ATOM 1365 C C . GLU A 1 170 ? 17.666 -20.170 -16.455 1.00 82.00 170 GLU A C 1
ATOM 1367 O O . GLU A 1 170 ? 18.177 -19.735 -17.493 1.00 82.00 170 GLU A O 1
ATOM 1372 N N . SER A 1 171 ? 16.717 -21.109 -16.491 1.00 77.56 171 SER A N 1
ATOM 1373 C CA . SER A 1 171 ? 16.131 -21.698 -17.703 1.00 77.56 171 SER A CA 1
ATOM 1374 C C . SER A 1 171 ? 14.646 -21.359 -17.888 1.00 77.56 171 SER A C 1
ATOM 1376 O O . SER A 1 171 ? 14.064 -21.656 -18.933 1.00 77.56 171 SER A O 1
ATOM 1378 N N . ARG A 1 172 ? 14.018 -20.700 -16.909 1.00 86.00 172 ARG A N 1
ATOM 1379 C CA . ARG A 1 172 ? 12.590 -20.383 -16.910 1.00 86.00 172 ARG A CA 1
ATOM 1380 C C . ARG A 1 172 ? 12.348 -18.989 -17.477 1.00 86.00 172 ARG A C 1
ATOM 1382 O O . ARG A 1 172 ? 12.897 -18.004 -16.999 1.00 86.00 172 ARG A O 1
ATOM 1389 N N . SER A 1 173 ? 11.457 -18.884 -18.461 1.00 86.38 173 SER A N 1
ATOM 1390 C CA . SER A 1 173 ? 10.929 -17.591 -18.916 1.00 86.38 173 SER A CA 1
ATOM 1391 C C . SER A 1 173 ? 10.037 -16.990 -17.822 1.00 86.38 173 SER A C 1
ATOM 1393 O O . SER A 1 173 ? 9.004 -17.565 -17.464 1.00 86.38 173 SER A O 1
ATOM 1395 N N . VAL A 1 174 ? 10.442 -15.839 -17.279 1.00 91.25 174 VAL A N 1
ATOM 1396 C CA . VAL A 1 174 ? 9.721 -15.157 -16.191 1.00 91.25 174 VAL A CA 1
ATOM 1397 C C . VAL A 1 174 ? 8.925 -13.975 -16.730 1.00 91.25 174 VAL A C 1
ATOM 1399 O O . VAL A 1 174 ? 7.718 -13.869 -16.484 1.00 91.25 174 VAL A O 1
ATOM 1402 N N . PHE A 1 175 ? 9.564 -13.117 -17.529 1.00 94.56 175 PHE A N 1
ATOM 1403 C CA . PHE A 1 175 ? 8.932 -11.921 -18.085 1.00 94.56 175 PHE A CA 1
ATOM 1404 C C . PHE A 1 175 ? 8.988 -11.920 -19.602 1.00 94.56 175 PHE A C 1
ATOM 1406 O O . PHE A 1 175 ? 10.055 -12.038 -20.200 1.00 94.56 175 PHE A O 1
ATOM 1413 N N . ASN A 1 176 ? 7.822 -11.738 -20.215 1.00 96.31 176 ASN A N 1
ATOM 1414 C CA . ASN A 1 176 ? 7.665 -11.744 -21.663 1.00 96.31 176 ASN A CA 1
ATOM 1415 C C . ASN A 1 176 ? 7.087 -10.411 -22.084 1.00 96.31 176 ASN A C 1
ATOM 1417 O O . ASN A 1 176 ? 6.006 -10.047 -21.631 1.00 96.31 176 ASN A O 1
ATOM 1421 N N . PHE A 1 177 ? 7.790 -9.712 -22.963 1.00 97.31 177 PHE A N 1
ATOM 1422 C CA . PHE A 1 177 ? 7.380 -8.449 -23.550 1.00 97.31 177 PHE A CA 1
ATOM 1423 C C . PHE A 1 177 ? 7.213 -8.646 -25.049 1.00 97.31 177 PHE A C 1
ATOM 1425 O O . PHE A 1 177 ? 8.068 -9.234 -25.710 1.00 97.31 177 PHE A O 1
ATOM 1432 N N . GLN A 1 178 ? 6.099 -8.173 -25.588 1.00 97.25 178 GLN A N 1
ATOM 1433 C CA . GLN A 1 178 ? 5.712 -8.401 -26.975 1.00 97.25 178 GLN A CA 1
ATOM 1434 C C . GLN A 1 178 ? 5.118 -7.135 -27.577 1.00 97.25 178 GLN A C 1
ATOM 1436 O O . GLN A 1 178 ? 4.701 -6.221 -26.861 1.00 97.25 178 GLN A O 1
ATOM 1441 N N . ASN A 1 179 ? 5.057 -7.096 -28.908 1.00 97.25 179 ASN A N 1
ATOM 1442 C CA . ASN A 1 179 ? 4.557 -5.958 -29.677 1.00 97.25 179 ASN A CA 1
ATOM 1443 C C . ASN A 1 179 ? 5.233 -4.641 -29.263 1.00 97.25 179 ASN A C 1
ATOM 1445 O O . ASN A 1 179 ? 4.584 -3.596 -29.202 1.00 97.25 179 ASN A O 1
ATOM 1449 N N . ILE A 1 180 ? 6.534 -4.703 -28.958 1.00 97.25 180 ILE A N 1
ATOM 1450 C CA . ILE A 1 180 ? 7.324 -3.543 -28.558 1.00 97.25 180 ILE A CA 1
ATOM 1451 C C . ILE A 1 180 ? 7.488 -2.651 -29.783 1.00 97.25 180 ILE A C 1
ATOM 1453 O O . ILE A 1 180 ? 8.145 -3.016 -30.763 1.00 97.25 180 ILE A O 1
ATOM 1457 N N . ASN A 1 181 ? 6.885 -1.474 -29.722 1.00 97.94 181 ASN A N 1
ATOM 1458 C CA . ASN A 1 181 ? 7.051 -0.419 -30.702 1.00 97.94 181 ASN A CA 1
ATOM 1459 C C . ASN A 1 181 ? 7.661 0.771 -29.982 1.00 97.94 181 ASN A C 1
ATOM 1461 O O . ASN A 1 181 ? 7.096 1.248 -29.006 1.00 97.94 181 ASN A O 1
ATOM 1465 N N . ALA A 1 182 ? 8.821 1.227 -30.441 1.00 96.19 182 ALA A N 1
ATOM 1466 C CA . ALA A 1 182 ? 9.505 2.342 -29.810 1.00 96.19 182 ALA A CA 1
ATOM 1467 C C . ALA A 1 182 ? 10.051 3.312 -30.849 1.00 96.19 182 ALA A C 1
ATOM 1469 O O . ALA A 1 182 ? 10.567 2.914 -31.898 1.00 96.19 182 ALA A O 1
ATOM 1470 N N . HIS A 1 183 ? 9.973 4.596 -30.535 1.00 96.94 183 HIS A N 1
ATOM 1471 C CA . HIS A 1 183 ? 10.612 5.656 -31.277 1.00 96.94 183 HIS A CA 1
ATOM 1472 C C . HIS A 1 183 ? 11.418 6.540 -30.331 1.00 96.94 183 HIS A C 1
ATOM 1474 O O . HIS A 1 183 ? 10.872 7.258 -29.497 1.00 96.94 183 HIS A O 1
ATOM 1480 N N . THR A 1 184 ? 12.736 6.522 -30.508 1.00 94.75 184 THR A N 1
ATOM 1481 C CA . THR A 1 184 ? 13.660 7.314 -29.700 1.00 94.75 184 THR A CA 1
ATOM 1482 C C . THR A 1 184 ? 14.418 8.280 -30.596 1.00 94.75 184 THR A C 1
ATOM 1484 O O . THR A 1 184 ? 14.933 7.892 -31.644 1.00 94.75 184 THR A O 1
ATOM 1487 N N . LYS A 1 185 ? 14.516 9.549 -30.197 1.00 95.00 185 LYS A N 1
ATOM 1488 C CA . LYS A 1 185 ? 15.362 10.542 -30.876 1.00 95.00 185 LYS A CA 1
ATOM 1489 C C . LYS A 1 185 ? 16.413 11.041 -29.901 1.00 95.00 185 LYS A C 1
ATOM 1491 O O . LYS A 1 185 ? 16.064 11.711 -28.934 1.00 95.00 185 LYS A O 1
ATOM 1496 N N . ILE A 1 186 ? 17.672 10.726 -30.179 1.00 92.12 186 ILE A N 1
ATOM 1497 C CA . ILE A 1 186 ? 18.826 11.078 -29.353 1.00 92.12 186 ILE A CA 1
ATOM 1498 C C . ILE A 1 186 ? 19.432 12.373 -29.900 1.00 92.12 186 ILE A C 1
ATOM 1500 O O . ILE A 1 186 ? 19.579 12.539 -31.109 1.00 92.12 186 ILE A O 1
ATOM 1504 N N . SER A 1 187 ? 19.767 13.310 -29.019 1.00 91.75 187 SER A N 1
ATOM 1505 C CA . SER A 1 187 ? 20.545 14.515 -29.326 1.00 91.75 187 SER A CA 1
ATOM 1506 C C . SER A 1 187 ? 21.252 14.990 -28.059 1.00 91.75 187 SER A C 1
ATOM 1508 O O . SER A 1 187 ? 20.812 14.651 -26.961 1.00 91.75 187 SER A O 1
ATOM 1510 N N . ALA A 1 188 ? 22.286 15.822 -28.199 1.00 87.75 188 ALA A N 1
ATOM 1511 C CA . ALA A 1 188 ? 23.073 16.315 -27.064 1.00 87.75 188 ALA A CA 1
ATOM 1512 C C . ALA A 1 188 ? 22.222 16.996 -25.974 1.00 87.75 188 ALA A C 1
ATOM 1514 O O . ALA A 1 188 ? 22.516 16.867 -24.793 1.00 87.75 188 ALA A O 1
ATOM 1515 N N . LYS A 1 189 ? 21.143 17.691 -26.363 1.00 89.94 189 LYS A N 1
ATOM 1516 C CA . LYS A 1 189 ? 20.272 18.431 -25.432 1.00 89.94 189 LYS A CA 1
ATOM 1517 C C . LYS A 1 189 ? 19.022 17.660 -24.998 1.00 89.94 189 LYS A C 1
ATOM 1519 O O . LYS A 1 189 ? 18.360 18.060 -24.045 1.00 89.94 189 LYS A O 1
ATOM 1524 N N . LYS A 1 190 ? 18.618 16.619 -25.736 1.00 92.88 190 LYS A N 1
ATOM 1525 C CA . LYS A 1 190 ? 17.317 15.962 -25.538 1.00 92.88 190 LYS A CA 1
ATOM 1526 C C . LYS A 1 190 ? 17.281 14.556 -26.124 1.00 92.88 190 LYS A C 1
ATOM 1528 O O . LYS A 1 190 ? 17.455 14.394 -27.333 1.00 92.88 190 LYS A O 1
ATOM 1533 N N . ILE A 1 191 ? 16.951 13.575 -25.292 1.00 92.94 191 ILE A N 1
ATOM 1534 C CA . ILE A 1 191 ? 16.568 12.220 -25.692 1.00 92.94 191 ILE A CA 1
ATOM 1535 C C . ILE A 1 191 ? 15.051 12.125 -25.533 1.00 92.94 191 ILE A C 1
ATOM 1537 O O . ILE A 1 191 ? 14.548 12.196 -24.416 1.00 92.94 191 ILE A O 1
ATOM 1541 N N . LYS A 1 192 ? 14.311 12.039 -26.642 1.00 96.38 192 LYS A N 1
ATOM 1542 C CA . LYS A 1 192 ? 12.856 11.795 -26.635 1.00 96.38 192 LYS A CA 1
ATOM 1543 C C . LYS A 1 192 ? 12.596 10.298 -26.716 1.00 96.38 192 LYS A C 1
ATOM 1545 O O . LYS A 1 192 ? 13.246 9.647 -27.529 1.00 96.38 192 LYS A O 1
ATOM 1550 N N . ILE A 1 193 ? 11.640 9.801 -25.938 1.00 95.19 193 ILE A N 1
ATOM 1551 C CA . ILE A 1 193 ? 11.253 8.391 -25.859 1.00 95.19 193 ILE A CA 1
ATOM 1552 C C . ILE A 1 193 ? 9.740 8.303 -26.066 1.00 95.19 193 ILE A C 1
ATOM 1554 O O . ILE A 1 193 ? 8.983 9.012 -25.407 1.00 95.19 193 ILE A O 1
ATOM 1558 N N . ASP A 1 194 ? 9.326 7.441 -26.982 1.00 97.81 194 ASP A N 1
ATOM 1559 C CA . ASP A 1 194 ? 7.952 6.982 -27.173 1.00 97.81 194 ASP A CA 1
ATOM 1560 C C . ASP A 1 194 ? 8.014 5.457 -27.270 1.00 97.81 194 ASP A C 1
ATOM 1562 O O . ASP A 1 194 ? 8.794 4.926 -28.063 1.00 97.81 194 ASP A O 1
ATOM 1566 N N . LEU A 1 195 ? 7.289 4.749 -26.412 1.00 97.25 195 LEU A N 1
ATOM 1567 C CA . LEU A 1 195 ? 7.301 3.297 -26.332 1.00 97.25 195 LEU A CA 1
ATOM 1568 C C . LEU A 1 195 ? 5.900 2.783 -26.030 1.00 97.25 195 LEU A C 1
ATOM 1570 O O . LEU A 1 195 ? 5.229 3.254 -25.118 1.00 97.25 195 LEU A O 1
ATOM 1574 N N . MET A 1 196 ? 5.493 1.750 -26.755 1.00 98.38 196 MET A N 1
ATOM 1575 C CA . MET A 1 196 ? 4.292 0.971 -26.493 1.00 98.38 196 MET A CA 1
ATOM 1576 C C . MET A 1 196 ? 4.635 -0.512 -26.505 1.00 98.38 196 MET A C 1
ATOM 1578 O O . MET A 1 196 ? 5.509 -0.953 -27.255 1.00 98.38 196 MET A O 1
ATOM 1582 N N . GLY A 1 197 ? 3.932 -1.300 -25.700 1.00 97.25 197 GLY A N 1
ATOM 1583 C CA . GLY A 1 197 ? 4.138 -2.741 -25.680 1.00 97.25 197 GLY A CA 1
ATOM 1584 C C . GLY A 1 197 ? 3.110 -3.488 -24.851 1.00 97.25 197 GLY A C 1
ATOM 1585 O O . GLY A 1 197 ? 2.256 -2.903 -24.184 1.00 97.25 197 GLY A O 1
ATOM 1586 N N . LYS A 1 198 ? 3.216 -4.810 -24.888 1.00 98.31 198 LYS A N 1
ATOM 1587 C CA . LYS A 1 198 ? 2.424 -5.744 -24.088 1.00 98.31 198 LYS A CA 1
ATOM 1588 C C . LYS A 1 198 ? 3.349 -6.622 -23.267 1.00 98.31 198 LYS A C 1
ATOM 1590 O O . LYS A 1 198 ? 4.523 -6.768 -23.610 1.00 98.31 198 LYS A O 1
ATOM 1595 N N . SER A 1 199 ? 2.827 -7.207 -22.197 1.00 97.19 199 SER A N 1
ATOM 1596 C CA . SER A 1 199 ? 3.599 -8.105 -21.352 1.00 97.19 199 SER A CA 1
ATOM 1597 C C . SER A 1 199 ? 2.735 -9.226 -20.784 1.00 97.19 199 SER A C 1
ATOM 1599 O O . SER A 1 199 ? 1.511 -9.169 -20.803 1.00 97.19 199 SER A O 1
ATOM 1601 N N . ASN A 1 200 ? 3.376 -10.243 -20.224 1.00 95.56 200 ASN A N 1
ATOM 1602 C CA . ASN A 1 200 ? 2.718 -11.173 -19.316 1.00 95.56 200 ASN A CA 1
ATOM 1603 C C . ASN A 1 200 ? 2.450 -10.574 -17.911 1.00 95.56 200 ASN A C 1
ATOM 1605 O O . ASN A 1 200 ? 1.917 -11.290 -17.064 1.00 95.56 200 ASN A O 1
ATOM 1609 N N . LEU A 1 201 ? 2.815 -9.304 -17.683 1.00 95.19 201 LEU A N 1
ATOM 1610 C CA . LEU A 1 201 ? 2.525 -8.498 -16.489 1.00 95.19 201 LEU A CA 1
ATOM 1611 C C . LEU A 1 201 ? 1.385 -7.488 -16.691 1.00 95.19 201 LEU A C 1
ATOM 1613 O O . LEU A 1 201 ? 0.781 -7.054 -15.718 1.00 95.19 201 LEU A O 1
ATOM 1617 N N . TRP A 1 202 ? 1.107 -7.076 -17.929 1.00 96.19 202 TRP A N 1
ATOM 1618 C CA . TRP A 1 202 ? 0.100 -6.062 -18.254 1.00 96.19 202 TRP A CA 1
ATOM 1619 C C . TRP A 1 202 ? -0.446 -6.246 -19.667 1.00 96.19 202 TRP A C 1
ATOM 1621 O O . TRP A 1 202 ? 0.272 -6.682 -20.569 1.00 96.19 202 TRP A O 1
ATOM 1631 N N . LYS A 1 203 ? -1.688 -5.816 -19.911 1.00 97.19 203 LYS A N 1
ATOM 1632 C CA . LYS A 1 203 ? -2.272 -5.864 -21.260 1.00 97.19 203 LYS A CA 1
ATOM 1633 C C . LYS A 1 203 ? -1.610 -4.859 -22.194 1.00 97.19 203 LYS A C 1
ATOM 1635 O O . LYS A 1 203 ? -1.262 -5.226 -23.313 1.00 97.19 203 LYS A O 1
ATOM 1640 N N . ASN A 1 204 ? -1.432 -3.615 -21.746 1.00 97.81 204 ASN A N 1
ATOM 1641 C CA . ASN A 1 204 ? -0.716 -2.584 -22.499 1.00 97.81 204 ASN A CA 1
ATOM 1642 C C . ASN A 1 204 ? 0.076 -1.671 -21.561 1.00 97.81 204 ASN A C 1
ATOM 1644 O O . ASN A 1 204 ? -0.417 -1.321 -20.488 1.00 97.81 204 ASN A O 1
ATOM 1648 N N . ILE A 1 205 ? 1.249 -1.247 -22.025 1.00 97.81 205 ILE A N 1
ATOM 1649 C CA . ILE A 1 205 ? 2.026 -0.137 -21.474 1.00 97.81 205 ILE A CA 1
ATOM 1650 C C . ILE A 1 205 ? 2.257 0.903 -22.568 1.00 97.81 205 ILE A C 1
ATOM 1652 O O . ILE A 1 205 ? 2.535 0.545 -23.716 1.00 97.81 205 ILE A O 1
ATOM 1656 N N . ALA A 1 206 ? 2.169 2.175 -22.202 1.00 98.31 206 ALA A N 1
ATOM 1657 C CA . ALA A 1 206 ? 2.615 3.298 -23.010 1.00 98.31 206 ALA A CA 1
ATOM 1658 C C . ALA A 1 206 ? 3.540 4.179 -22.167 1.00 98.31 206 ALA A C 1
ATOM 1660 O O . ALA A 1 206 ? 3.215 4.502 -21.027 1.00 98.31 206 ALA A O 1
ATOM 1661 N N . VAL A 1 207 ? 4.688 4.553 -22.721 1.00 97.56 207 VAL A N 1
ATOM 1662 C CA . VAL A 1 207 ? 5.677 5.435 -22.101 1.00 97.56 207 VAL A CA 1
ATOM 1663 C C . VAL A 1 207 ? 6.006 6.532 -23.092 1.00 97.56 207 VAL A C 1
ATOM 1665 O O . VAL A 1 207 ? 6.443 6.261 -24.207 1.00 97.56 207 VAL A O 1
ATOM 1668 N N . ASN A 1 208 ? 5.843 7.778 -22.683 1.00 97.88 208 ASN A N 1
ATOM 1669 C CA . ASN A 1 208 ? 6.218 8.938 -23.474 1.00 97.88 208 ASN A CA 1
ATOM 1670 C C . ASN A 1 208 ? 7.004 9.915 -22.602 1.00 97.88 208 ASN A C 1
ATOM 1672 O O . ASN A 1 208 ? 6.708 10.132 -21.431 1.00 97.88 208 ASN A O 1
ATOM 1676 N N . GLY A 1 209 ? 8.042 10.528 -23.154 1.00 96.81 209 GLY A N 1
ATOM 1677 C CA . GLY A 1 209 ? 8.821 11.467 -22.367 1.00 96.81 209 GLY A CA 1
ATOM 1678 C C . GLY A 1 209 ? 10.084 11.958 -23.030 1.00 96.81 209 GLY A C 1
ATOM 1679 O O . GLY A 1 209 ? 10.379 11.696 -24.199 1.00 96.81 209 GLY A O 1
ATOM 1680 N N . TRP A 1 210 ? 10.834 12.728 -22.260 1.00 94.62 210 TRP A N 1
ATOM 1681 C CA . TRP A 1 210 ? 12.147 13.193 -22.645 1.00 94.62 210 TRP A CA 1
ATOM 1682 C C . TRP A 1 210 ? 13.050 13.395 -21.436 1.00 94.62 210 TRP A C 1
ATOM 1684 O O . TRP A 1 210 ? 12.584 13.703 -20.341 1.00 94.62 210 TRP A O 1
ATOM 1694 N N . ILE A 1 211 ? 14.352 13.289 -21.684 1.00 92.44 211 ILE A N 1
ATOM 1695 C CA . ILE A 1 211 ? 15.418 13.603 -20.734 1.00 92.44 211 ILE A CA 1
ATOM 1696 C C . ILE A 1 211 ? 16.449 14.515 -21.404 1.00 92.44 211 ILE A C 1
ATOM 1698 O O . ILE A 1 211 ? 16.792 14.329 -22.575 1.00 92.44 211 ILE A O 1
ATOM 1702 N N . ASN A 1 212 ? 16.908 15.532 -20.683 1.00 91.56 212 ASN A N 1
ATOM 1703 C CA . ASN A 1 212 ? 18.093 16.304 -21.013 1.00 91.56 212 ASN A CA 1
ATOM 1704 C C . ASN A 1 212 ? 19.287 15.649 -20.306 1.00 91.56 212 ASN A C 1
ATOM 1706 O O . ASN A 1 212 ? 19.387 15.730 -19.084 1.00 91.56 212 ASN A O 1
ATOM 1710 N N . PRO A 1 213 ? 20.192 15.004 -21.049 1.00 85.75 213 PRO A N 1
ATOM 1711 C CA . PRO A 1 213 ? 21.271 14.224 -20.457 1.00 85.75 213 PRO A CA 1
ATOM 1712 C C . PRO A 1 213 ? 22.398 15.076 -19.847 1.00 85.75 213 PRO A C 1
ATOM 1714 O O . PRO A 1 213 ? 23.186 14.542 -19.078 1.00 85.75 213 PRO A O 1
ATOM 1717 N N . GLN A 1 214 ? 22.488 16.377 -20.162 1.00 85.06 214 GLN A N 1
ATOM 1718 C CA . GLN A 1 214 ? 23.547 17.264 -19.649 1.00 85.06 214 GLN A CA 1
ATOM 1719 C C . GLN A 1 214 ? 23.234 17.790 -18.246 1.00 85.06 214 GLN A C 1
ATOM 1721 O O . GLN A 1 214 ? 24.086 17.764 -17.367 1.00 85.06 214 GLN A O 1
ATOM 1726 N N . ILE A 1 215 ? 22.000 18.258 -18.044 1.00 87.56 215 ILE A N 1
ATOM 1727 C CA . ILE A 1 215 ? 21.527 18.831 -16.769 1.00 87.56 215 ILE A CA 1
ATOM 1728 C C . ILE A 1 215 ? 20.575 17.891 -16.016 1.00 87.56 215 ILE A C 1
ATOM 1730 O O . ILE A 1 215 ? 19.987 18.279 -15.015 1.00 87.56 215 ILE A O 1
ATOM 1734 N N . PHE A 1 216 ? 20.379 16.674 -16.526 1.00 85.69 216 PHE A N 1
ATOM 1735 C CA . PHE A 1 216 ? 19.541 15.622 -15.945 1.00 85.69 216 PHE A CA 1
ATOM 1736 C C . PHE A 1 216 ? 18.099 16.047 -15.606 1.00 85.69 216 PHE A C 1
ATOM 1738 O O . PHE A 1 216 ? 17.502 15.569 -14.645 1.00 85.69 216 PHE A O 1
ATOM 1745 N N . THR A 1 217 ? 17.511 16.929 -16.418 1.00 91.31 217 THR A N 1
ATOM 1746 C CA . THR A 1 217 ? 16.087 17.281 -16.319 1.00 91.31 217 THR A CA 1
ATOM 1747 C C . THR A 1 217 ? 15.253 16.358 -17.190 1.00 91.31 217 THR A C 1
ATOM 1749 O O . THR A 1 217 ? 15.677 15.960 -18.275 1.00 91.31 217 THR A O 1
ATOM 1752 N N . TYR A 1 218 ? 14.054 16.000 -16.747 1.00 92.44 218 TYR A N 1
ATOM 1753 C CA . TYR A 1 218 ? 13.207 15.065 -17.481 1.00 92.44 218 TYR A CA 1
ATOM 1754 C C . TYR A 1 218 ? 11.726 15.319 -17.243 1.00 92.44 218 TYR A C 1
ATOM 1756 O O . TYR A 1 218 ? 11.319 15.908 -16.242 1.00 92.44 218 TYR A O 1
ATOM 1764 N N . LYS A 1 219 ? 10.906 14.846 -18.176 1.00 96.31 219 LYS A N 1
ATOM 1765 C CA . LYS A 1 219 ? 9.455 14.770 -18.030 1.00 96.31 219 LYS A CA 1
ATOM 1766 C C . LYS A 1 219 ? 8.943 13.584 -18.823 1.00 96.31 219 LYS A C 1
ATOM 1768 O O . LYS A 1 219 ? 9.300 13.433 -19.992 1.00 96.31 219 LYS A O 1
ATOM 1773 N N . GLY A 1 220 ? 8.071 12.796 -18.222 1.00 96.81 220 GLY A N 1
ATOM 1774 C CA . GLY A 1 220 ? 7.406 11.710 -18.910 1.00 96.81 220 GLY A CA 1
ATOM 1775 C C . GLY A 1 220 ? 6.124 11.285 -18.226 1.00 96.81 220 GLY A C 1
ATOM 1776 O O . GLY A 1 220 ? 5.805 11.722 -17.119 1.00 96.81 220 GLY A O 1
ATOM 1777 N N . GLN A 1 221 ? 5.395 10.445 -18.936 1.00 98.12 221 GLN A N 1
ATOM 1778 C CA . GLN A 1 221 ? 4.191 9.802 -18.469 1.00 98.12 221 GLN A CA 1
ATOM 1779 C C . GLN A 1 221 ? 4.266 8.313 -18.833 1.00 98.12 221 GLN A C 1
ATOM 1781 O O . GLN A 1 221 ? 4.837 7.912 -19.851 1.00 98.12 221 GLN A O 1
ATOM 1786 N N . VAL A 1 222 ? 3.735 7.483 -17.945 1.00 98.00 222 VAL A N 1
ATOM 1787 C CA . VAL A 1 222 ? 3.561 6.045 -18.131 1.00 98.00 222 VAL A CA 1
ATOM 1788 C C . VAL A 1 222 ? 2.095 5.731 -17.899 1.00 98.00 222 VAL A C 1
ATOM 1790 O O . VAL A 1 222 ? 1.542 6.143 -16.886 1.00 98.00 222 VAL A O 1
ATOM 1793 N N . SER A 1 223 ? 1.477 4.992 -18.811 1.00 98.00 223 SER A N 1
ATOM 1794 C CA . SER A 1 223 ? 0.126 4.462 -18.642 1.00 98.00 223 SER A CA 1
ATOM 1795 C C . SER A 1 223 ? 0.175 2.946 -18.749 1.00 98.00 223 SER A C 1
ATOM 1797 O O . SER A 1 223 ? 0.738 2.408 -19.708 1.00 98.00 223 SER A O 1
ATOM 1799 N N . VAL A 1 224 ? -0.383 2.254 -17.758 1.00 97.25 224 VAL A N 1
ATOM 1800 C CA . VAL A 1 224 ? -0.438 0.792 -17.712 1.00 97.25 224 VAL A CA 1
ATOM 1801 C C . VAL A 1 224 ? -1.881 0.345 -17.534 1.00 97.25 224 VAL A C 1
ATOM 1803 O O . VAL A 1 224 ? -2.595 0.830 -16.656 1.00 97.25 224 VAL A O 1
ATOM 1806 N N . THR A 1 225 ? -2.296 -0.612 -18.365 1.00 96.94 225 THR A N 1
ATOM 1807 C CA . THR A 1 225 ? -3.638 -1.206 -18.320 1.00 96.94 225 THR A CA 1
ATOM 1808 C C . THR A 1 225 ? -3.580 -2.690 -17.998 1.00 96.94 225 THR A C 1
ATOM 1810 O O . THR A 1 225 ? -2.754 -3.424 -18.553 1.00 96.94 225 THR A O 1
ATOM 1813 N N . HIS A 1 226 ? -4.490 -3.129 -17.133 1.00 96.06 226 HIS A N 1
ATOM 1814 C CA . HIS A 1 226 ? -4.587 -4.489 -16.616 1.00 96.06 226 HIS A CA 1
ATOM 1815 C C . HIS A 1 226 ? -3.263 -5.038 -16.086 1.00 96.06 226 HIS A C 1
ATOM 1817 O O . HIS A 1 226 ? -2.817 -6.111 -16.494 1.00 96.06 226 HIS A O 1
ATOM 1823 N N . PHE A 1 227 ? -2.595 -4.271 -15.223 1.00 95.62 227 PHE A N 1
ATOM 1824 C CA . PHE A 1 227 ? -1.393 -4.732 -14.542 1.00 95.62 227 PHE A CA 1
ATOM 1825 C C . PHE A 1 227 ? -1.750 -5.797 -13.506 1.00 95.62 227 PHE A C 1
ATOM 1827 O O . PHE A 1 227 ? -2.534 -5.540 -12.591 1.00 95.62 227 PHE A O 1
ATOM 1834 N N . SER A 1 228 ? -1.131 -6.969 -13.638 1.00 94.69 228 SER A N 1
ATOM 1835 C CA . SER A 1 228 ? -1.223 -8.066 -12.685 1.00 94.69 228 SER A CA 1
ATOM 1836 C C . SER A 1 228 ? 0.121 -8.235 -11.969 1.00 94.69 228 SER A C 1
ATOM 1838 O O . SER A 1 228 ? 1.085 -8.726 -12.566 1.00 94.69 228 SER A O 1
ATOM 1840 N N . PRO A 1 229 ? 0.221 -7.835 -10.687 1.00 91.88 229 PRO A N 1
ATOM 1841 C CA . PRO A 1 229 ? 1.494 -7.828 -9.971 1.00 91.88 229 PRO A CA 1
ATOM 1842 C C . PRO A 1 229 ? 1.996 -9.226 -9.596 1.00 91.88 229 PRO A C 1
ATOM 1844 O O . PRO A 1 229 ? 3.172 -9.359 -9.282 1.00 91.88 229 PRO A O 1
ATOM 1847 N N . LYS A 1 230 ? 1.153 -10.265 -9.671 1.00 91.69 230 LYS A N 1
ATOM 1848 C CA . LYS A 1 230 ? 1.445 -11.624 -9.187 1.00 91.69 230 LYS A CA 1
ATOM 1849 C C . LYS A 1 230 ? 2.812 -12.159 -9.615 1.00 91.69 230 LYS A C 1
ATOM 1851 O O . LYS A 1 230 ? 3.641 -12.474 -8.775 1.00 91.69 230 LYS A O 1
ATOM 1856 N N . LYS A 1 231 ? 3.090 -12.202 -10.921 1.00 90.62 231 LYS A N 1
ATOM 1857 C CA . LYS A 1 231 ? 4.375 -12.722 -11.427 1.00 90.62 231 LYS A CA 1
ATOM 1858 C C . LYS A 1 231 ? 5.567 -11.875 -10.993 1.00 90.62 231 LYS A C 1
ATOM 1860 O O . LYS A 1 231 ? 6.652 -12.409 -10.803 1.00 90.62 231 LYS A O 1
ATOM 1865 N N . LEU A 1 232 ? 5.376 -10.562 -10.875 1.00 90.31 232 LEU A N 1
ATOM 1866 C CA . LEU A 1 232 ? 6.428 -9.654 -10.435 1.00 90.31 232 LEU A CA 1
ATOM 1867 C C . LEU A 1 232 ? 6.729 -9.862 -8.948 1.00 90.31 232 LEU A C 1
ATOM 1869 O O . LEU A 1 232 ? 7.893 -9.936 -8.576 1.00 90.31 232 LEU A O 1
ATOM 1873 N N . THR A 1 233 ? 5.703 -9.991 -8.109 1.00 87.31 233 THR A N 1
ATOM 1874 C CA . THR A 1 233 ? 5.881 -10.210 -6.671 1.00 87.31 233 THR A CA 1
ATOM 1875 C C . THR A 1 233 ? 6.405 -11.599 -6.359 1.00 87.31 233 THR A C 1
ATOM 1877 O O . THR A 1 233 ? 7.327 -11.697 -5.564 1.00 87.31 233 THR A O 1
ATOM 1880 N N . ASP A 1 234 ? 5.911 -12.639 -7.037 1.00 87.69 234 ASP A N 1
ATOM 1881 C CA . ASP A 1 234 ? 6.425 -14.008 -6.897 1.00 87.69 234 ASP A CA 1
ATOM 1882 C C . ASP A 1 234 ? 7.911 -14.080 -7.285 1.00 87.69 234 ASP A C 1
ATOM 1884 O O . ASP A 1 234 ? 8.671 -14.871 -6.735 1.00 87.69 234 ASP A O 1
ATOM 1888 N N . PHE A 1 235 ? 8.339 -13.236 -8.231 1.00 86.31 235 PHE A N 1
ATOM 1889 C CA . PHE A 1 235 ? 9.740 -13.127 -8.607 1.00 86.31 235 PHE A CA 1
ATOM 1890 C C . PHE A 1 235 ? 10.558 -12.349 -7.571 1.00 86.31 235 PHE A C 1
ATOM 1892 O O . PHE A 1 235 ? 11.590 -12.844 -7.129 1.00 86.31 235 PHE A O 1
ATOM 1899 N N . ILE A 1 236 ? 10.154 -11.131 -7.198 1.00 82.88 236 ILE A N 1
ATOM 1900 C CA . ILE A 1 236 ? 10.944 -10.261 -6.303 1.00 82.88 236 ILE A CA 1
ATOM 1901 C C . ILE A 1 236 ? 10.980 -10.817 -4.875 1.00 82.88 236 ILE A C 1
ATOM 1903 O O . ILE A 1 236 ? 12.012 -10.736 -4.214 1.00 82.88 236 ILE A O 1
ATOM 1907 N N . PHE A 1 237 ? 9.875 -11.400 -4.416 1.00 83.25 237 PHE A N 1
ATOM 1908 C CA . PHE A 1 237 ? 9.700 -11.877 -3.053 1.00 83.25 237 PHE A CA 1
ATOM 1909 C C . PHE A 1 237 ? 9.198 -13.339 -3.046 1.00 83.25 237 PHE A C 1
ATOM 1911 O O . PHE A 1 237 ? 8.043 -13.601 -2.703 1.00 83.25 237 PHE A O 1
ATOM 1918 N N . PRO A 1 238 ? 10.042 -14.310 -3.450 1.00 81.12 238 PRO A N 1
ATOM 1919 C CA . PRO A 1 238 ? 9.624 -15.705 -3.609 1.00 81.12 238 PRO A CA 1
ATOM 1920 C C . PRO A 1 238 ? 9.303 -16.396 -2.275 1.00 81.12 238 PRO A C 1
ATOM 1922 O O . PRO A 1 238 ? 8.396 -17.227 -2.219 1.00 81.12 238 PRO A O 1
ATOM 1925 N N . ASP A 1 239 ? 10.007 -16.014 -1.207 1.00 83.75 239 ASP A N 1
ATOM 1926 C CA . ASP A 1 239 ? 9.965 -16.680 0.103 1.00 83.75 239 ASP A CA 1
ATOM 1927 C C . ASP A 1 239 ? 8.951 -16.060 1.071 1.00 83.75 239 ASP A C 1
ATOM 1929 O O . ASP A 1 239 ? 8.981 -16.337 2.267 1.00 83.75 239 ASP A O 1
ATOM 1933 N N . THR A 1 240 ? 8.072 -15.174 0.594 1.00 80.38 240 THR A N 1
ATOM 1934 C CA . THR A 1 240 ? 7.064 -14.576 1.478 1.00 80.38 240 THR A CA 1
ATOM 1935 C C . THR A 1 240 ? 5.833 -15.455 1.565 1.00 80.38 240 THR A C 1
ATOM 1937 O O . THR A 1 240 ? 5.323 -15.946 0.552 1.00 80.38 240 THR A O 1
ATOM 1940 N N . ASP A 1 241 ? 5.282 -15.537 2.769 1.00 82.38 241 ASP A N 1
ATOM 1941 C CA . ASP A 1 241 ? 3.981 -16.159 3.009 1.00 82.38 241 ASP A CA 1
ATOM 1942 C C . ASP A 1 241 ? 2.826 -15.353 2.389 1.00 82.38 241 ASP A C 1
ATOM 1944 O O . ASP A 1 241 ? 1.716 -15.858 2.234 1.00 82.38 241 ASP A O 1
ATOM 1948 N N . TRP A 1 242 ? 3.081 -14.096 2.020 1.00 82.31 242 TRP A N 1
ATOM 1949 C CA . TRP A 1 242 ? 2.122 -13.174 1.424 1.00 82.31 242 TRP A CA 1
ATOM 1950 C C . TRP A 1 242 ? 2.156 -13.245 -0.100 1.00 82.31 242 TRP A C 1
ATOM 1952 O O . TRP A 1 242 ? 2.903 -12.534 -0.770 1.00 82.31 242 TRP A O 1
ATOM 1962 N N . LYS A 1 243 ? 1.282 -14.069 -0.677 1.00 88.56 243 LYS A N 1
ATOM 1963 C CA . LYS A 1 243 ? 1.187 -14.224 -2.134 1.00 88.56 243 LYS A CA 1
ATOM 1964 C C . LYS A 1 243 ? 0.049 -13.404 -2.704 1.00 88.56 243 LYS A C 1
ATOM 1966 O O . LYS A 1 243 ? -0.988 -13.223 -2.075 1.00 88.56 243 LYS A O 1
ATOM 1971 N N . ILE A 1 244 ? 0.201 -12.934 -3.935 1.00 89.69 244 ILE A N 1
ATOM 1972 C CA . ILE A 1 244 ? -0.903 -12.288 -4.647 1.00 89.69 244 ILE A CA 1
ATOM 1973 C C . ILE A 1 244 ? -1.669 -13.368 -5.413 1.00 89.69 244 ILE A C 1
ATOM 1975 O O . ILE A 1 244 ? -1.150 -13.995 -6.336 1.00 89.69 244 ILE A O 1
ATOM 1979 N N . ALA A 1 245 ? -2.927 -13.595 -5.036 1.00 89.62 245 ALA A N 1
ATOM 1980 C CA . ALA A 1 245 ? -3.822 -14.499 -5.755 1.00 89.62 245 ALA A CA 1
ATOM 1981 C C . ALA A 1 245 ? -4.167 -13.932 -7.133 1.00 89.62 245 ALA A C 1
ATOM 1983 O O . ALA A 1 245 ? -4.046 -14.631 -8.144 1.00 89.62 245 ALA A O 1
ATOM 1984 N N . ASP A 1 246 ? -4.607 -12.675 -7.124 1.00 91.00 246 ASP A N 1
ATOM 1985 C CA . ASP A 1 246 ? -5.225 -11.980 -8.242 1.00 91.00 246 ASP A CA 1
ATOM 1986 C C . ASP A 1 246 ? -5.071 -10.463 -8.074 1.00 91.00 246 ASP A C 1
ATOM 1988 O O . ASP A 1 246 ? -5.044 -9.947 -6.955 1.00 91.00 246 ASP A O 1
ATOM 1992 N N . GLY A 1 247 ? -4.983 -9.744 -9.186 1.00 92.31 247 GLY A N 1
ATOM 1993 C CA . GLY A 1 247 ? -4.862 -8.297 -9.196 1.00 92.31 247 GLY A CA 1
ATOM 1994 C C . GLY A 1 247 ? -5.032 -7.736 -10.598 1.00 92.31 247 GLY A C 1
ATOM 1995 O O . GLY A 1 247 ? -4.394 -8.214 -11.538 1.00 92.31 247 GLY A O 1
ATOM 1996 N N . ASP A 1 248 ? -5.867 -6.706 -10.700 1.00 94.81 248 ASP A N 1
ATOM 1997 C CA . ASP A 1 248 ? -6.065 -5.897 -11.900 1.00 94.81 248 ASP A CA 1
ATOM 1998 C C . ASP A 1 248 ? -5.929 -4.424 -11.505 1.00 94.81 248 ASP A C 1
ATOM 2000 O O . ASP A 1 248 ? -6.734 -3.870 -10.742 1.00 94.81 248 ASP A O 1
ATOM 2004 N N . ILE A 1 249 ? -4.848 -3.807 -11.975 1.00 94.50 249 ILE A N 1
ATOM 2005 C CA . ILE A 1 249 ? -4.489 -2.435 -11.644 1.00 94.50 249 ILE A CA 1
ATOM 2006 C C . ILE A 1 249 ? -4.306 -1.647 -12.940 1.00 94.50 249 ILE A C 1
ATOM 2008 O O . ILE A 1 249 ? -3.459 -1.954 -13.775 1.00 94.50 249 ILE A O 1
ATOM 2012 N N 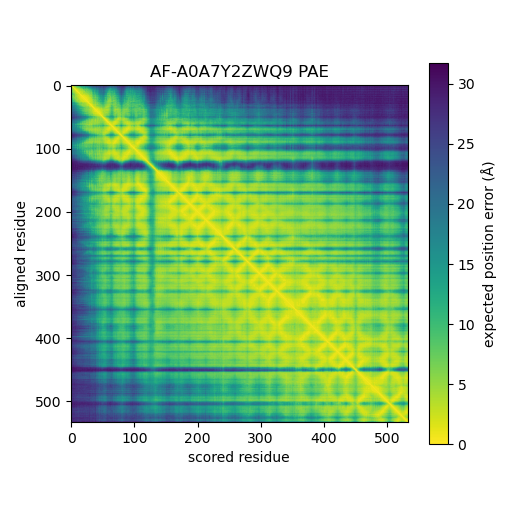. ASN A 1 250 ? -5.084 -0.579 -13.083 1.00 95.25 250 ASN A N 1
ATOM 2013 C CA . ASN A 1 250 ? -4.868 0.444 -14.097 1.00 95.25 250 ASN A CA 1
ATOM 2014 C C . ASN A 1 250 ? -4.262 1.665 -13.417 1.00 95.25 250 ASN A C 1
ATOM 2016 O O . ASN A 1 250 ? -4.839 2.162 -12.441 1.00 95.25 250 ASN A O 1
ATOM 2020 N N . PHE A 1 251 ? -3.124 2.142 -13.917 1.00 95.38 251 PHE A N 1
ATOM 2021 C CA . PHE A 1 251 ? -2.484 3.320 -13.352 1.00 95.38 251 PHE A CA 1
ATOM 2022 C C . PHE A 1 251 ? -1.791 4.189 -14.393 1.00 95.38 251 PHE A C 1
ATOM 2024 O O . PHE A 1 251 ? -1.209 3.702 -15.362 1.00 95.38 251 PHE A O 1
ATOM 2031 N N . ASP A 1 252 ? -1.826 5.488 -14.121 1.00 97.50 252 ASP A N 1
ATOM 2032 C CA . ASP A 1 252 ? -1.061 6.508 -14.816 1.00 97.50 252 ASP A CA 1
ATOM 2033 C C . ASP A 1 252 ? -0.024 7.088 -13.851 1.00 97.50 252 ASP A C 1
ATOM 2035 O O . ASP A 1 252 ? -0.342 7.436 -12.710 1.00 97.50 252 ASP A O 1
ATOM 2039 N N . LEU A 1 253 ? 1.218 7.187 -14.310 1.00 97.25 253 LEU A N 1
ATOM 2040 C CA . LEU A 1 253 ? 2.340 7.780 -13.598 1.00 97.25 253 LEU A CA 1
ATOM 2041 C C . LEU A 1 253 ? 2.863 8.962 -14.412 1.00 97.25 253 LEU A C 1
ATOM 2043 O O . LEU A 1 253 ? 3.421 8.770 -15.487 1.00 97.25 253 LEU A O 1
ATOM 2047 N N . ASP A 1 254 ? 2.751 10.169 -13.871 1.00 97.81 254 ASP A N 1
ATOM 2048 C CA . ASP A 1 254 ? 3.480 11.337 -14.359 1.00 97.81 254 ASP A CA 1
ATOM 2049 C C . ASP A 1 254 ? 4.767 11.480 -13.549 1.00 97.81 254 ASP A C 1
ATOM 2051 O O . ASP A 1 254 ? 4.726 11.440 -12.320 1.00 97.81 254 ASP A O 1
ATOM 2055 N N . PHE A 1 255 ? 5.903 11.706 -14.200 1.00 94.19 255 PHE A N 1
ATOM 2056 C CA . PHE A 1 255 ? 7.168 11.962 -13.515 1.00 94.19 255 PHE A CA 1
ATOM 2057 C C . PHE A 1 255 ? 7.919 13.112 -14.180 1.00 94.19 255 PHE A C 1
ATOM 2059 O O . PHE A 1 255 ? 7.927 13.263 -15.403 1.00 94.19 255 PHE A O 1
ATOM 2066 N N . GLN A 1 256 ? 8.540 13.965 -13.374 1.00 94.81 256 GLN A N 1
ATOM 2067 C CA . GLN A 1 256 ? 9.279 15.120 -13.861 1.00 94.81 256 GLN A CA 1
ATOM 2068 C C . GLN A 1 256 ? 10.362 15.562 -12.880 1.00 94.81 256 GLN A C 1
ATOM 2070 O O . GLN A 1 256 ? 10.246 15.389 -11.668 1.00 94.81 256 GLN A O 1
ATOM 2075 N N . SER A 1 257 ? 11.378 16.210 -13.426 1.00 91.44 257 SER A N 1
ATOM 2076 C CA . SER A 1 257 ? 12.466 16.829 -12.692 1.00 91.44 257 SER A CA 1
ATOM 2077 C C . SER A 1 257 ? 12.936 18.063 -13.456 1.00 91.44 257 SER A C 1
ATOM 2079 O O . SER A 1 257 ? 13.339 17.970 -14.618 1.00 91.44 257 SER A O 1
ATOM 2081 N N . TYR A 1 258 ? 12.841 19.229 -12.813 1.00 83.50 258 TYR A N 1
ATOM 2082 C CA . TYR A 1 258 ? 13.313 20.509 -13.361 1.00 83.50 258 TYR A CA 1
ATOM 2083 C C . TYR A 1 258 ? 14.705 20.894 -12.840 1.00 83.50 258 TYR A C 1
ATOM 2085 O O . TYR A 1 258 ? 15.305 21.836 -13.348 1.00 83.50 258 TYR A O 1
ATOM 2093 N N . GLN A 1 259 ? 15.217 20.156 -11.854 1.00 83.06 259 GLN A N 1
ATOM 2094 C CA . GLN A 1 259 ? 16.535 20.315 -11.240 1.00 83.06 259 GLN A CA 1
ATOM 2095 C C . GLN A 1 259 ? 17.104 18.914 -10.958 1.00 83.06 259 GLN A C 1
ATOM 2097 O O . GLN A 1 259 ? 16.328 18.062 -10.531 1.00 83.06 259 GLN A O 1
ATOM 2102 N N . PRO A 1 260 ? 18.419 18.665 -11.112 1.00 74.31 260 PRO A N 1
ATOM 2103 C CA . PRO A 1 260 ? 19.017 17.320 -11.080 1.00 74.31 260 PRO A CA 1
ATOM 2104 C C . PRO A 1 260 ? 18.673 16.443 -9.863 1.00 74.31 260 PRO A C 1
ATOM 2106 O O . PRO A 1 260 ? 18.719 15.211 -9.954 1.00 74.31 260 PRO A O 1
ATOM 2109 N N . ASN A 1 261 ? 18.370 17.067 -8.723 1.00 80.75 261 ASN A N 1
ATOM 2110 C CA . ASN A 1 261 ? 18.117 16.381 -7.457 1.00 80.75 261 ASN A CA 1
ATOM 2111 C C . ASN A 1 261 ? 16.649 16.436 -7.025 1.00 80.75 261 ASN A C 1
ATOM 2113 O O . ASN A 1 261 ? 16.274 15.722 -6.108 1.00 80.75 261 ASN A O 1
ATOM 2117 N N . LEU A 1 262 ? 15.801 17.196 -7.724 1.00 87.38 262 LEU A N 1
ATOM 2118 C CA . LEU A 1 262 ? 14.375 17.267 -7.430 1.00 87.38 262 LEU A CA 1
ATOM 2119 C C . LEU A 1 262 ? 13.602 16.282 -8.305 1.00 87.38 262 LEU A C 1
ATOM 2121 O O . LEU A 1 262 ? 13.566 16.418 -9.530 1.00 87.38 262 LEU A O 1
ATOM 2125 N N . VAL A 1 263 ? 12.918 15.338 -7.673 1.00 90.44 263 VAL A N 1
ATOM 2126 C CA . VAL A 1 263 ? 12.037 14.362 -8.312 1.00 90.44 263 VAL A CA 1
ATOM 2127 C C . VAL A 1 263 ? 10.603 14.659 -7.910 1.00 90.44 263 VAL A C 1
ATOM 2129 O O . VAL A 1 263 ? 10.280 14.736 -6.727 1.00 90.44 263 VAL A O 1
ATOM 2132 N N . ARG A 1 264 ? 9.721 14.797 -8.901 1.00 95.62 264 ARG A N 1
ATOM 2133 C CA . ARG A 1 264 ? 8.276 14.852 -8.679 1.00 95.62 264 ARG A CA 1
ATOM 2134 C C . ARG A 1 264 ? 7.600 13.740 -9.455 1.00 95.62 264 ARG A C 1
ATOM 2136 O O . ARG A 1 264 ? 7.786 13.641 -10.667 1.00 95.62 264 ARG A O 1
ATOM 2143 N N . ALA A 1 265 ? 6.781 12.951 -8.778 1.00 95.88 265 ALA A N 1
ATOM 2144 C CA . ALA A 1 265 ? 5.967 11.919 -9.395 1.00 95.88 265 ALA A CA 1
ATOM 2145 C C . ALA A 1 265 ? 4.515 12.022 -8.929 1.00 95.88 265 ALA A C 1
ATOM 2147 O O . ALA A 1 265 ? 4.229 12.417 -7.801 1.00 95.88 265 ALA A O 1
ATOM 2148 N N . ARG A 1 266 ? 3.576 11.669 -9.799 1.00 98.00 266 ARG A N 1
ATOM 2149 C CA . ARG A 1 266 ? 2.156 11.566 -9.479 1.00 98.00 266 ARG A CA 1
ATOM 2150 C C . ARG A 1 266 ? 1.636 10.250 -10.019 1.00 98.00 266 ARG A C 1
ATOM 2152 O O . ARG A 1 266 ? 1.760 9.997 -11.207 1.00 98.00 266 ARG A O 1
ATOM 2159 N N . VAL A 1 267 ? 1.017 9.459 -9.155 1.00 96.62 267 VAL A N 1
ATOM 2160 C CA . VAL A 1 267 ? 0.365 8.199 -9.507 1.00 96.62 267 VAL A CA 1
ATOM 2161 C C . VAL A 1 267 ? -1.138 8.365 -9.357 1.00 96.62 267 VAL A C 1
ATOM 2163 O O . VAL A 1 267 ? -1.619 8.874 -8.340 1.00 96.62 267 VAL A O 1
ATOM 2166 N N . GLN A 1 268 ? -1.884 7.931 -10.365 1.00 97.00 268 GLN A N 1
ATOM 2167 C CA . GLN A 1 268 ? -3.336 7.850 -10.325 1.00 97.00 268 GLN A CA 1
ATOM 2168 C C . GLN A 1 268 ? -3.769 6.438 -10.690 1.00 97.00 268 GLN A C 1
ATOM 2170 O O . GLN A 1 268 ? -3.445 5.963 -11.772 1.00 97.00 268 GLN A O 1
ATOM 2175 N N . CYS A 1 269 ? -4.547 5.799 -9.822 1.00 94.25 269 CYS A N 1
ATOM 2176 C CA . CYS A 1 269 ? -5.190 4.522 -10.110 1.00 94.25 269 CYS A CA 1
ATOM 2177 C C . CYS A 1 269 ? -6.706 4.687 -10.024 1.00 94.25 269 CYS A C 1
ATOM 2179 O O . CYS A 1 269 ? -7.231 5.383 -9.144 1.00 94.25 269 CYS A O 1
ATOM 2181 N N . ARG A 1 270 ? -7.425 4.032 -10.933 1.00 91.31 270 ARG A N 1
ATOM 2182 C CA . ARG A 1 270 ? -8.892 4.018 -10.956 1.00 91.31 270 ARG A CA 1
ATOM 2183 C C . ARG A 1 270 ? -9.362 2.580 -11.041 1.00 91.31 270 ARG A C 1
ATOM 2185 O O . ARG A 1 270 ? -8.865 1.848 -11.889 1.00 91.31 270 ARG A O 1
ATOM 2192 N N . LYS A 1 271 ? -10.348 2.223 -10.210 1.00 88.19 271 LYS A N 1
ATOM 2193 C CA . LYS A 1 271 ? -10.970 0.888 -10.171 1.00 88.19 271 LYS A CA 1
ATOM 2194 C C . LYS A 1 271 ? -9.924 -0.231 -10.238 1.00 88.19 271 LYS A C 1
ATOM 2196 O O . LYS A 1 271 ? -9.735 -0.862 -11.271 1.00 88.19 271 LYS A O 1
ATOM 2201 N N . SER A 1 272 ? -9.251 -0.451 -9.121 1.00 93.12 272 SER A N 1
ATOM 2202 C CA . SER A 1 272 ? -8.249 -1.497 -8.958 1.00 93.12 272 SER A CA 1
ATOM 2203 C C . SER A 1 272 ? -8.694 -2.474 -7.884 1.00 93.12 272 SER A C 1
ATOM 2205 O O . SER A 1 272 ? -9.337 -2.087 -6.903 1.00 93.12 272 SER A O 1
ATOM 2207 N N . HIS A 1 273 ? -8.317 -3.734 -8.029 1.00 94.12 273 HIS A N 1
ATOM 2208 C CA . HIS A 1 273 ? -8.421 -4.686 -6.935 1.00 94.12 273 HIS A CA 1
ATOM 2209 C C . HIS A 1 273 ? -7.136 -5.474 -6.793 1.00 94.12 273 HIS A C 1
ATOM 2211 O O . HIS A 1 273 ? -6.402 -5.695 -7.757 1.00 94.12 273 HIS A O 1
ATOM 2217 N N . LEU A 1 274 ? -6.894 -5.904 -5.566 1.00 93.31 274 LEU A N 1
ATOM 2218 C CA . LEU A 1 274 ? -5.796 -6.776 -5.230 1.00 93.31 274 LEU A CA 1
ATOM 2219 C C . LEU A 1 274 ? -6.282 -7.789 -4.206 1.00 93.31 274 LEU A C 1
ATOM 2221 O O . LEU A 1 274 ? -6.954 -7.424 -3.240 1.00 93.31 274 LEU A O 1
ATOM 2225 N N . THR A 1 275 ? -5.978 -9.055 -4.452 1.00 93.00 275 THR A N 1
ATOM 2226 C CA . THR A 1 275 ? -6.322 -10.156 -3.562 1.00 93.00 275 THR A CA 1
ATOM 2227 C C . THR A 1 275 ? -5.041 -10.839 -3.121 1.00 93.00 275 THR A C 1
ATOM 2229 O O . THR A 1 275 ? -4.307 -11.380 -3.949 1.00 93.00 275 THR A O 1
ATOM 2232 N N . TRP A 1 276 ? -4.790 -10.831 -1.819 1.00 90.06 276 TRP A N 1
ATOM 2233 C CA . TRP A 1 276 ? -3.687 -11.540 -1.190 1.00 90.06 276 TRP A CA 1
ATOM 2234 C C . TRP A 1 276 ? -4.146 -12.879 -0.624 1.00 90.06 276 TRP A C 1
ATOM 2236 O O . TRP A 1 276 ? -5.309 -13.056 -0.250 1.00 90.06 276 TRP A O 1
ATOM 2246 N N . LEU A 1 277 ? -3.188 -13.793 -0.565 1.00 88.19 277 LEU A N 1
ATOM 2247 C CA . LEU A 1 277 ? -3.233 -15.081 0.096 1.00 88.19 277 LEU A CA 1
ATOM 2248 C C . LEU A 1 277 ? -2.176 -15.095 1.188 1.00 88.19 277 LEU A C 1
ATOM 2250 O O . LEU A 1 277 ? -1.027 -14.730 0.934 1.00 88.19 277 LEU A O 1
ATOM 2254 N N . HIS A 1 278 ? -2.574 -15.555 2.363 1.00 84.25 278 HIS A N 1
ATOM 2255 C CA . HIS A 1 278 ? -1.670 -15.845 3.462 1.00 84.25 278 HIS A CA 1
ATOM 2256 C C . HIS A 1 278 ? -2.180 -17.101 4.175 1.00 84.25 278 HIS A C 1
ATOM 2258 O O . HIS A 1 278 ? -3.248 -17.074 4.781 1.00 84.25 278 HIS A O 1
ATOM 2264 N N . GLY A 1 279 ? -1.475 -18.227 4.026 1.00 81.75 279 GLY A N 1
ATOM 2265 C CA . GLY A 1 279 ? -2.020 -19.538 4.397 1.00 81.75 279 GLY A CA 1
ATOM 2266 C C . GLY A 1 279 ? -3.344 -19.822 3.671 1.00 81.75 279 GLY A C 1
ATOM 2267 O O . GLY A 1 279 ? -3.413 -19.718 2.444 1.00 81.75 279 GLY A O 1
ATOM 2268 N N . ASP A 1 280 ? -4.398 -20.122 4.434 1.00 80.00 280 ASP A N 1
ATOM 2269 C CA . ASP A 1 280 ? -5.762 -20.327 3.921 1.00 80.00 280 ASP A CA 1
ATOM 2270 C C . ASP A 1 280 ? -6.574 -19.023 3.798 1.00 80.00 280 ASP A C 1
ATOM 2272 O O . ASP A 1 280 ? -7.652 -19.002 3.188 1.00 80.00 280 ASP A O 1
ATOM 2276 N N . ASP A 1 281 ? -6.065 -17.914 4.342 1.00 85.06 281 ASP A N 1
ATOM 2277 C CA . ASP A 1 281 ? -6.779 -16.647 4.366 1.00 85.06 281 ASP A CA 1
ATOM 2278 C C . ASP A 1 281 ? -6.691 -15.908 3.027 1.00 85.06 281 ASP A C 1
ATOM 2280 O O . ASP A 1 281 ? -5.641 -15.782 2.391 1.00 85.06 281 ASP A O 1
ATOM 2284 N N . LYS A 1 282 ? -7.838 -15.357 2.615 1.00 89.25 282 LYS A N 1
ATOM 2285 C CA . LYS A 1 282 ? -7.992 -14.508 1.428 1.00 89.25 282 LYS A CA 1
ATOM 2286 C C . LYS A 1 282 ? -8.397 -13.103 1.837 1.00 89.25 282 LYS A C 1
ATOM 2288 O O . LYS A 1 282 ? -9.490 -12.888 2.366 1.00 89.25 282 LYS A O 1
ATOM 2293 N N . ILE A 1 283 ? -7.558 -12.128 1.503 1.00 91.81 283 ILE A N 1
ATOM 2294 C CA . ILE A 1 283 ? -7.838 -10.709 1.730 1.00 91.81 283 ILE A CA 1
ATOM 2295 C C . ILE A 1 283 ? -7.984 -10.023 0.389 1.00 91.81 283 ILE A C 1
ATOM 2297 O O . ILE A 1 283 ? -7.066 -10.046 -0.419 1.00 91.81 283 ILE A O 1
ATOM 2301 N N . ALA A 1 284 ? -9.106 -9.347 0.176 1.00 92.56 284 ALA A N 1
ATOM 2302 C CA . ALA A 1 284 ? -9.256 -8.426 -0.940 1.00 92.56 284 ALA A CA 1
ATOM 2303 C C . ALA A 1 284 ? -9.086 -6.984 -0.451 1.00 92.56 284 ALA A C 1
ATOM 2305 O O . ALA A 1 284 ? -9.579 -6.632 0.618 1.00 92.56 284 ALA A O 1
ATOM 2306 N N . ILE A 1 285 ? -8.468 -6.135 -1.267 1.00 94.25 285 ILE A N 1
ATOM 2307 C CA . ILE A 1 285 ? -8.596 -4.679 -1.194 1.00 94.25 285 ILE A CA 1
ATOM 2308 C C . ILE A 1 285 ? -9.087 -4.200 -2.555 1.00 94.25 285 ILE A C 1
ATOM 2310 O O . ILE A 1 285 ? -8.515 -4.519 -3.597 1.00 94.25 285 ILE A O 1
ATOM 2314 N N . LYS A 1 286 ? -10.179 -3.440 -2.549 1.00 95.88 286 LYS A N 1
ATOM 2315 C CA . LYS A 1 286 ? -10.814 -2.885 -3.745 1.00 95.88 286 LYS A CA 1
ATOM 2316 C C . LYS A 1 286 ? -10.727 -1.371 -3.668 1.00 95.88 286 LYS A C 1
ATOM 2318 O O . LYS A 1 286 ? -11.464 -0.751 -2.905 1.00 95.88 286 LYS A O 1
ATOM 2323 N N . ALA A 1 287 ? -9.845 -0.777 -4.459 1.00 95.19 287 ALA A N 1
ATOM 2324 C CA . ALA A 1 287 ? -9.687 0.665 -4.556 1.00 95.19 287 ALA A CA 1
ATOM 2325 C C . ALA A 1 287 ? -10.522 1.208 -5.718 1.00 95.19 287 ALA A C 1
ATOM 2327 O O . ALA A 1 287 ? -10.352 0.815 -6.870 1.00 95.19 287 ALA A O 1
ATOM 2328 N N . THR A 1 288 ? -11.420 2.150 -5.450 1.00 95.44 288 THR A N 1
ATOM 2329 C CA . THR A 1 288 ? -12.142 2.854 -6.519 1.00 95.44 288 THR A CA 1
ATOM 2330 C C . THR A 1 288 ? -11.304 4.002 -7.072 1.00 95.44 288 THR A C 1
ATOM 2332 O O . THR A 1 288 ? -11.342 4.264 -8.278 1.00 95.44 288 THR A O 1
ATOM 2335 N N . ARG A 1 289 ? -10.505 4.644 -6.211 1.00 96.00 289 ARG A N 1
ATOM 2336 C CA . ARG A 1 289 ? -9.606 5.744 -6.563 1.00 96.00 289 ARG A CA 1
ATOM 2337 C C . ARG A 1 289 ? -8.379 5.754 -5.658 1.00 96.00 289 ARG A C 1
ATOM 2339 O O . ARG A 1 289 ? -8.512 5.630 -4.445 1.00 96.00 289 ARG A O 1
ATOM 2346 N N . LEU A 1 290 ? -7.209 5.965 -6.251 1.00 95.94 290 LEU A N 1
ATOM 2347 C CA . LEU A 1 290 ? -5.967 6.278 -5.550 1.00 95.94 290 LEU A CA 1
ATOM 2348 C C . LEU A 1 290 ? -5.276 7.421 -6.289 1.00 95.94 290 LEU A C 1
ATOM 2350 O O . LEU A 1 290 ? -5.094 7.361 -7.502 1.00 95.94 290 LEU A O 1
ATOM 2354 N N . MET A 1 291 ? -4.907 8.471 -5.566 1.00 97.69 291 MET A N 1
ATOM 2355 C CA . MET A 1 291 ? -4.115 9.587 -6.068 1.00 97.69 291 MET A CA 1
ATOM 2356 C C . MET A 1 291 ? -2.995 9.866 -5.080 1.00 97.69 291 MET A C 1
ATOM 2358 O O . MET A 1 291 ? -3.248 10.271 -3.945 1.00 97.69 291 MET A O 1
ATOM 2362 N N . CYS A 1 292 ? -1.768 9.653 -5.536 1.00 96.75 292 CYS A N 1
ATOM 2363 C CA . CYS A 1 292 ? -0.564 9.841 -4.749 1.00 96.75 292 CYS A CA 1
ATOM 2364 C C . CYS A 1 292 ? 0.379 10.800 -5.478 1.00 96.75 292 CYS A C 1
ATOM 2366 O O . CYS A 1 292 ? 0.502 10.751 -6.703 1.00 96.75 292 CYS A O 1
ATOM 2368 N N . LYS A 1 293 ? 1.043 11.676 -4.733 1.00 97.88 293 LYS A N 1
ATOM 2369 C CA . LYS A 1 293 ? 2.097 12.554 -5.237 1.00 97.88 293 LYS A CA 1
ATOM 2370 C C . LYS A 1 293 ? 3.344 12.356 -4.384 1.00 97.88 293 LYS A C 1
ATOM 2372 O O . LYS A 1 293 ? 3.258 12.387 -3.166 1.00 97.88 293 LYS A O 1
ATOM 2377 N N . LEU A 1 294 ? 4.487 12.187 -5.026 1.00 96.38 294 LEU A N 1
ATOM 2378 C CA . LEU A 1 294 ? 5.803 12.141 -4.407 1.00 96.38 294 LEU A CA 1
ATOM 2379 C C . LEU A 1 294 ? 6.559 13.402 -4.820 1.00 96.38 294 LEU A C 1
ATOM 2381 O O . LEU A 1 294 ? 6.720 13.643 -6.015 1.00 96.38 294 LEU A O 1
ATOM 2385 N N . ASP A 1 295 ? 7.034 14.168 -3.848 1.00 94.81 295 ASP A N 1
ATOM 2386 C CA . ASP A 1 295 ? 8.047 15.202 -4.039 1.00 94.81 295 ASP A CA 1
ATOM 2387 C C . ASP A 1 295 ? 9.274 14.805 -3.216 1.00 94.81 295 ASP A C 1
ATOM 2389 O O . ASP A 1 295 ? 9.157 14.489 -2.033 1.00 94.81 295 ASP A O 1
ATOM 2393 N N . MET A 1 296 ? 10.446 14.773 -3.838 1.00 92.25 296 MET A N 1
ATOM 2394 C CA . MET A 1 296 ? 11.666 14.327 -3.178 1.00 92.25 296 MET A CA 1
ATOM 2395 C C . MET A 1 296 ? 12.875 15.105 -3.677 1.00 92.25 296 MET A C 1
ATOM 2397 O O . MET A 1 296 ? 13.064 15.232 -4.886 1.00 92.25 296 MET A O 1
ATOM 2401 N N . ASP A 1 297 ? 13.710 15.545 -2.747 1.00 89.56 297 ASP A N 1
ATOM 2402 C CA . ASP A 1 297 ? 15.052 16.062 -2.995 1.00 89.56 297 ASP A CA 1
ATOM 2403 C C . ASP A 1 297 ? 16.077 15.398 -2.054 1.00 89.56 297 ASP A C 1
ATOM 2405 O O . ASP A 1 297 ? 15.824 14.313 -1.508 1.00 89.56 297 ASP A O 1
ATOM 2409 N N . ASP A 1 298 ? 17.262 15.996 -1.921 1.00 85.50 298 ASP A N 1
ATOM 2410 C CA . ASP A 1 298 ? 18.340 15.480 -1.075 1.00 85.50 298 ASP A CA 1
ATOM 2411 C C . ASP A 1 298 ? 18.013 15.601 0.425 1.00 85.50 298 ASP A C 1
ATOM 2413 O O . ASP A 1 298 ? 18.439 14.756 1.214 1.00 85.50 298 ASP A O 1
ATOM 2417 N N . GLU A 1 299 ? 17.174 16.558 0.819 1.00 90.19 299 GLU A N 1
ATOM 2418 C CA . GLU A 1 299 ? 16.862 16.886 2.213 1.00 90.19 299 GLU A CA 1
ATOM 2419 C C . GLU A 1 299 ? 15.544 16.258 2.671 1.00 90.19 299 GLU A C 1
ATOM 2421 O O . GLU A 1 299 ? 15.429 15.765 3.794 1.00 90.19 299 GLU A O 1
ATOM 2426 N N . ARG A 1 300 ? 14.534 16.246 1.800 1.00 93.19 300 ARG A N 1
ATOM 2427 C CA . ARG A 1 300 ? 13.161 15.900 2.153 1.00 93.19 300 ARG A CA 1
ATOM 2428 C C . ARG A 1 300 ? 12.547 14.933 1.154 1.00 93.19 300 ARG A C 1
ATOM 2430 O O . ARG A 1 300 ? 12.644 15.083 -0.058 1.00 93.19 300 ARG A O 1
ATOM 2437 N N . THR A 1 301 ? 11.841 13.937 1.678 1.00 94.00 301 THR A N 1
ATOM 2438 C CA . THR A 1 301 ? 10.913 13.099 0.910 1.00 94.00 301 THR A CA 1
ATOM 2439 C C . THR A 1 301 ? 9.510 13.326 1.436 1.00 94.00 301 THR A C 1
ATOM 2441 O O . THR A 1 301 ? 9.263 13.168 2.629 1.00 94.00 301 THR A O 1
ATOM 2444 N N . GLN A 1 302 ? 8.582 13.683 0.559 1.00 96.31 302 GLN A N 1
ATOM 2445 C CA . GLN A 1 302 ? 7.191 13.895 0.911 1.00 96.31 302 GLN A CA 1
ATOM 2446 C C . GLN A 1 302 ? 6.273 13.100 -0.005 1.00 96.31 302 GLN A C 1
ATOM 2448 O O . GLN A 1 302 ? 6.257 13.283 -1.222 1.00 96.31 302 GLN A O 1
ATOM 2453 N N . VAL A 1 303 ? 5.487 12.220 0.604 1.00 97.56 303 VAL A N 1
ATOM 2454 C CA . VAL A 1 303 ? 4.452 11.434 -0.060 1.00 97.56 303 VAL A CA 1
ATOM 2455 C C . VAL A 1 303 ? 3.110 11.996 0.367 1.00 97.56 303 VAL A C 1
ATOM 2457 O O . VAL A 1 303 ? 2.768 11.955 1.540 1.00 97.56 303 VAL A O 1
ATOM 2460 N N . TYR A 1 304 ? 2.337 12.507 -0.578 1.00 97.88 304 TYR A N 1
ATOM 2461 C CA . TYR A 1 304 ? 0.984 12.992 -0.363 1.00 97.88 304 TYR A CA 1
ATOM 2462 C C . TYR A 1 304 ? -0.019 11.985 -0.911 1.00 97.88 304 TYR A C 1
ATOM 2464 O O . TYR A 1 304 ? -0.095 11.768 -2.122 1.00 97.88 304 TYR A O 1
ATOM 2472 N N . LEU A 1 305 ? -0.843 11.429 -0.034 1.00 97.88 305 LEU A N 1
ATOM 2473 C CA . LEU A 1 305 ? -2.036 10.687 -0.407 1.00 97.88 305 LEU A CA 1
ATOM 2474 C C . LEU A 1 305 ? -3.189 11.682 -0.556 1.00 97.88 305 LEU A C 1
ATOM 2476 O O . LEU A 1 305 ? -3.897 11.983 0.399 1.00 97.88 305 LEU A O 1
ATOM 2480 N N . SER A 1 306 ? -3.369 12.239 -1.753 1.00 96.62 306 SER A N 1
ATOM 2481 C CA . SER A 1 306 ? -4.409 13.251 -1.987 1.00 96.62 306 SER A CA 1
ATOM 2482 C C . SER A 1 306 ? -5.816 12.668 -1.890 1.00 96.62 306 SER A C 1
ATOM 2484 O O . SER A 1 306 ? -6.744 13.349 -1.465 1.00 96.62 306 SER A O 1
ATOM 2486 N N . ASN A 1 307 ? -5.993 11.422 -2.333 1.00 96.56 307 ASN A N 1
ATOM 2487 C CA . ASN A 1 307 ? -7.268 10.727 -2.239 1.00 96.56 307 ASN A CA 1
ATOM 2488 C C . ASN A 1 307 ? -7.052 9.217 -2.326 1.00 96.56 307 ASN A C 1
ATOM 2490 O O . ASN A 1 307 ? -6.516 8.721 -3.316 1.00 96.56 307 ASN A O 1
ATOM 2494 N N . LEU A 1 308 ? -7.531 8.498 -1.324 1.00 97.44 308 LEU A N 1
ATOM 2495 C CA . LEU A 1 308 ? -7.758 7.067 -1.357 1.00 97.44 308 LEU A CA 1
ATOM 2496 C C . LEU A 1 308 ? -9.238 6.829 -1.107 1.00 97.44 308 LEU A C 1
ATOM 2498 O O . LEU A 1 308 ? -9.771 7.269 -0.097 1.00 97.44 308 LEU A O 1
ATOM 2502 N N . THR A 1 309 ? -9.903 6.114 -2.002 1.00 97.56 309 THR A N 1
ATOM 2503 C CA . THR A 1 309 ? -11.269 5.642 -1.781 1.00 97.56 309 THR A CA 1
ATOM 2504 C C . THR A 1 309 ? -11.284 4.138 -1.989 1.00 97.56 309 THR A C 1
ATOM 2506 O O . THR A 1 309 ? -10.986 3.648 -3.082 1.00 97.56 309 THR A O 1
ATOM 2509 N N . LEU A 1 310 ? -11.624 3.405 -0.935 1.00 97.38 310 LEU A N 1
ATOM 2510 C CA . LEU A 1 310 ? -11.732 1.957 -0.949 1.00 97.38 310 LEU A CA 1
ATOM 2511 C C . LEU A 1 310 ? -13.208 1.550 -0.921 1.00 97.38 310 LEU A C 1
ATOM 2513 O O . LEU A 1 310 ? -13.990 2.020 -0.096 1.00 97.38 310 LEU A O 1
ATOM 2517 N N . GLY A 1 311 ? -13.585 0.663 -1.840 1.00 96.19 311 GLY A N 1
ATOM 2518 C CA . GLY A 1 311 ? -14.859 -0.051 -1.788 1.00 96.19 311 GLY A CA 1
ATOM 2519 C C . GLY A 1 311 ? -14.826 -1.219 -0.801 1.00 96.19 311 GLY A C 1
ATOM 2520 O O . GLY A 1 311 ? -15.871 -1.604 -0.287 1.00 96.19 311 GLY A O 1
ATOM 2521 N N . TYR A 1 312 ? -13.639 -1.775 -0.532 1.00 96.06 312 TYR A N 1
ATOM 2522 C CA . TYR A 1 312 ? -13.409 -2.773 0.513 1.00 96.06 312 TYR A CA 1
ATOM 2523 C C . TYR A 1 312 ? -11.920 -2.771 0.939 1.00 96.06 312 TYR A C 1
ATOM 2525 O O . TYR A 1 312 ? -11.071 -2.827 0.046 1.00 96.06 312 TYR A O 1
ATOM 2533 N N . PRO A 1 313 ? -11.580 -2.720 2.243 1.00 96.44 313 PRO A N 1
ATOM 2534 C CA . PRO A 1 313 ? -12.491 -2.334 3.325 1.00 96.44 313 PRO A CA 1
ATOM 2535 C C . PRO A 1 313 ? -13.064 -0.938 3.043 1.00 96.44 313 PRO A C 1
ATOM 2537 O O . PRO A 1 313 ? -12.455 -0.156 2.314 1.00 96.44 313 PRO A O 1
ATOM 2540 N N . LYS A 1 314 ? -14.275 -0.642 3.516 1.00 97.12 314 LYS A N 1
ATOM 2541 C CA . LYS A 1 314 ? -14.947 0.612 3.147 1.00 97.12 314 LYS A CA 1
ATOM 2542 C C . LYS A 1 314 ? -14.340 1.763 3.948 1.00 97.12 314 LYS A C 1
ATOM 2544 O O . LYS A 1 314 ? -14.534 1.824 5.157 1.00 97.12 314 LYS A O 1
ATOM 2549 N N . LEU A 1 315 ? -13.607 2.650 3.273 1.00 97.00 315 LEU A N 1
ATOM 2550 C CA . LEU A 1 315 ? -13.078 3.897 3.838 1.00 97.00 315 LEU A CA 1
ATOM 2551 C C . LEU A 1 315 ? -12.690 4.888 2.737 1.00 97.00 315 LEU A C 1
ATOM 2553 O O . LEU A 1 315 ? -12.478 4.525 1.577 1.00 97.00 315 LEU A O 1
ATOM 2557 N N . SER A 1 316 ? -12.566 6.159 3.102 1.00 97.88 316 SER A N 1
ATOM 2558 C CA . SER A 1 316 ? -11.876 7.175 2.306 1.00 97.88 316 SER A CA 1
ATOM 2559 C C . SER A 1 316 ? -10.778 7.803 3.149 1.00 97.88 316 SER A C 1
ATOM 2561 O O . SER A 1 316 ? -11.020 8.071 4.317 1.00 97.88 316 SER A O 1
ATOM 2563 N N . ALA A 1 317 ? -9.599 8.044 2.590 1.00 98.00 317 ALA A N 1
ATOM 2564 C CA . ALA A 1 317 ? -8.483 8.626 3.322 1.00 98.00 317 ALA A CA 1
ATOM 2565 C C . ALA A 1 317 ? -7.702 9.638 2.484 1.00 98.00 317 ALA A C 1
ATOM 2567 O O . ALA A 1 317 ? -7.653 9.564 1.253 1.00 98.00 317 ALA A O 1
ATOM 2568 N N . SER A 1 318 ? -7.067 10.570 3.173 1.00 98.44 318 SER A N 1
ATOM 2569 C CA . SER A 1 318 ? -6.078 11.495 2.638 1.00 98.44 318 SER A CA 1
ATOM 2570 C C . SER A 1 318 ? -5.011 11.743 3.689 1.00 98.44 318 SER A C 1
ATOM 2572 O O . SER A 1 318 ? -5.267 11.581 4.875 1.00 98.44 318 SER A O 1
ATOM 2574 N N . GLY A 1 319 ? -3.818 12.138 3.275 1.00 98.12 319 GLY A N 1
ATOM 2575 C CA . GLY A 1 319 ? -2.749 12.359 4.230 1.00 98.12 319 GLY A CA 1
ATOM 2576 C C . GLY A 1 319 ? -1.408 12.632 3.589 1.00 98.12 319 GLY A C 1
ATOM 2577 O O . GLY A 1 319 ? -1.288 12.788 2.370 1.00 98.12 319 GLY A O 1
ATOM 2578 N N . GLN A 1 320 ? -0.385 12.666 4.426 1.00 98.06 320 GLN A N 1
ATOM 2579 C CA . GLN A 1 320 ? 0.991 12.836 4.010 1.00 98.06 320 GLN A CA 1
ATOM 2580 C C . GLN A 1 320 ? 1.957 12.093 4.929 1.00 98.06 320 GLN A C 1
ATOM 2582 O O . GLN A 1 320 ? 1.753 12.006 6.136 1.00 98.06 320 GLN A O 1
ATOM 2587 N N . LEU A 1 321 ? 3.039 11.608 4.332 1.00 97.44 321 LEU A N 1
ATOM 2588 C CA . LEU A 1 321 ? 4.229 11.118 5.009 1.00 97.44 321 LEU A CA 1
ATOM 2589 C C . LEU A 1 321 ? 5.384 12.048 4.635 1.00 97.44 321 LEU A C 1
ATOM 2591 O O . LEU A 1 321 ? 5.628 12.281 3.449 1.00 97.44 321 LEU A O 1
ATOM 2595 N N . ILE A 1 322 ? 6.092 12.572 5.629 1.00 97.00 322 ILE A N 1
ATOM 2596 C CA . ILE A 1 322 ? 7.269 13.417 5.436 1.00 97.00 322 ILE A CA 1
ATOM 2597 C C . ILE A 1 322 ? 8.453 12.748 6.123 1.00 97.00 322 ILE A C 1
ATOM 2599 O O . ILE A 1 322 ? 8.393 12.452 7.311 1.00 97.00 322 ILE A O 1
ATOM 2603 N N . LEU A 1 323 ? 9.535 12.545 5.380 1.00 95.06 323 LEU A N 1
ATOM 2604 C CA . LEU A 1 323 ? 10.854 12.237 5.919 1.00 95.06 323 LEU A CA 1
ATOM 2605 C C . LEU A 1 323 ? 11.748 13.452 5.688 1.00 95.06 323 LEU A C 1
ATOM 2607 O O . LEU A 1 323 ? 11.977 13.837 4.539 1.00 95.06 323 LEU A O 1
ATOM 2611 N N . ASN A 1 324 ? 12.249 14.038 6.769 1.00 93.31 324 ASN A N 1
ATOM 2612 C CA . ASN A 1 324 ? 13.242 15.101 6.752 1.00 93.31 324 ASN A CA 1
ATOM 2613 C C . ASN A 1 324 ? 14.589 14.532 7.210 1.00 93.31 324 ASN A C 1
ATOM 2615 O O . ASN A 1 324 ? 14.728 14.114 8.357 1.00 93.31 324 ASN A O 1
ATOM 2619 N N . ARG A 1 325 ? 15.567 14.513 6.302 1.00 88.69 325 ARG A N 1
ATOM 2620 C CA . ARG A 1 325 ? 16.912 13.975 6.537 1.00 88.69 325 ARG A CA 1
ATOM 2621 C C . ARG A 1 325 ? 17.838 14.968 7.236 1.00 88.69 325 ARG A C 1
ATOM 2623 O O . ARG A 1 325 ? 18.862 14.556 7.753 1.00 88.69 325 ARG A O 1
ATOM 2630 N N . LEU A 1 326 ? 17.500 16.260 7.254 1.00 89.88 326 LEU A N 1
ATOM 2631 C CA . LEU A 1 326 ? 18.286 17.261 7.983 1.00 89.88 326 LEU A CA 1
ATOM 2632 C C . LEU A 1 326 ? 18.042 17.189 9.491 1.00 89.88 326 LEU A C 1
ATOM 2634 O O . LEU A 1 326 ? 18.938 17.469 10.279 1.00 89.88 326 LEU A O 1
ATOM 2638 N N . THR A 1 327 ? 16.817 16.842 9.889 1.00 91.12 327 THR A N 1
ATOM 2639 C CA . THR A 1 327 ? 16.402 16.786 11.298 1.00 91.12 327 THR A CA 1
ATOM 2640 C C . THR A 1 327 ? 16.218 15.361 11.816 1.00 91.12 327 THR A C 1
ATOM 2642 O O . THR A 1 327 ? 15.777 15.196 12.952 1.00 91.12 327 THR A O 1
ATOM 2645 N N . ASP A 1 328 ? 16.490 14.349 10.983 1.00 90.50 328 ASP A N 1
ATOM 2646 C CA . ASP A 1 328 ? 16.163 12.938 11.227 1.00 90.50 328 ASP A CA 1
ATOM 2647 C C . ASP A 1 328 ? 14.732 12.750 11.749 1.00 90.50 328 ASP A C 1
ATOM 2649 O O . ASP A 1 328 ? 14.481 11.995 12.686 1.00 90.50 328 ASP A O 1
ATOM 2653 N N . GLN A 1 329 ? 13.779 13.484 11.167 1.00 94.44 329 GLN A N 1
ATOM 2654 C CA . GLN A 1 329 ? 12.387 13.472 11.602 1.00 94.44 329 GLN A CA 1
ATOM 2655 C C . GLN A 1 329 ? 11.498 12.822 10.550 1.00 94.44 329 GLN A C 1
ATOM 2657 O O . GLN A 1 329 ? 11.525 13.175 9.368 1.00 94.44 329 GLN A O 1
ATOM 2662 N N . ILE A 1 330 ? 10.640 11.919 11.008 1.00 96.25 330 ILE A N 1
ATOM 2663 C CA . ILE A 1 330 ? 9.555 11.343 10.229 1.00 96.25 330 ILE A CA 1
ATOM 2664 C C . ILE A 1 330 ? 8.214 11.789 10.808 1.00 96.25 330 ILE A C 1
ATOM 2666 O O . ILE A 1 330 ? 8.026 11.808 12.025 1.00 96.25 330 ILE A O 1
ATOM 2670 N N . SER A 1 331 ? 7.280 12.167 9.941 1.00 97.12 331 SER A N 1
ATOM 2671 C CA . SER A 1 331 ? 5.913 12.495 10.331 1.00 97.12 331 SER A CA 1
ATOM 2672 C C . SER A 1 331 ? 4.889 11.871 9.401 1.00 97.12 331 SER A C 1
ATOM 2674 O O . SER A 1 331 ? 5.079 11.813 8.185 1.00 97.12 331 SER A O 1
ATOM 2676 N N . LEU A 1 332 ? 3.795 11.407 9.990 1.00 97.88 332 LEU A N 1
ATOM 2677 C CA . LEU A 1 332 ? 2.654 10.817 9.313 1.00 97.88 332 LEU A CA 1
ATOM 2678 C C . LEU A 1 332 ? 1.394 11.552 9.764 1.00 97.88 332 LEU A C 1
ATOM 2680 O O . LEU A 1 332 ? 1.136 11.645 10.958 1.00 97.88 332 LEU A O 1
ATOM 2684 N N . ASP A 1 333 ? 0.619 12.062 8.816 1.00 98.06 333 ASP A N 1
ATOM 2685 C CA . ASP A 1 333 ? -0.675 12.707 9.054 1.00 98.06 333 ASP A CA 1
ATOM 2686 C C . ASP A 1 333 ? -1.697 12.062 8.114 1.00 98.06 333 ASP A C 1
ATOM 2688 O O . ASP A 1 333 ? -1.499 12.067 6.898 1.00 98.06 333 ASP A O 1
ATOM 2692 N N . ILE A 1 334 ? -2.738 11.437 8.661 1.00 97.81 334 ILE A N 1
ATOM 2693 C CA . ILE A 1 334 ? -3.781 10.738 7.912 1.00 97.81 334 ILE A CA 1
ATOM 2694 C C . ILE A 1 334 ? -5.141 11.148 8.467 1.00 97.81 334 ILE A C 1
ATOM 2696 O O . ILE A 1 334 ? -5.456 10.888 9.625 1.00 97.81 334 ILE A O 1
ATOM 2700 N N . ASP A 1 335 ? -5.992 11.663 7.592 1.00 98.19 335 ASP A N 1
ATOM 2701 C CA . ASP A 1 335 ? -7.418 11.808 7.838 1.00 98.19 335 ASP A CA 1
ATOM 2702 C C . ASP A 1 335 ? -8.175 10.725 7.073 1.00 98.19 335 ASP A C 1
ATOM 2704 O O . ASP A 1 335 ? -8.008 10.562 5.861 1.00 98.19 335 ASP A O 1
ATOM 2708 N N . ALA A 1 336 ? -9.046 9.999 7.765 1.00 97.75 336 ALA A N 1
ATOM 2709 C CA . ALA A 1 336 ? -9.943 9.026 7.167 1.00 97.75 336 ALA A CA 1
ATOM 2710 C C . ALA A 1 336 ? -11.405 9.339 7.497 1.00 97.75 336 ALA A C 1
ATOM 2712 O O . ALA A 1 336 ? -11.734 9.924 8.525 1.00 97.75 336 ALA A O 1
ATOM 2713 N N . LYS A 1 337 ? -12.298 8.962 6.585 1.00 97.69 337 LYS A N 1
ATOM 2714 C CA . LYS A 1 337 ? -13.741 9.182 6.660 1.00 97.69 337 LYS A CA 1
ATOM 2715 C C . LYS A 1 337 ? -14.497 7.942 6.213 1.00 97.69 337 LYS A C 1
ATOM 2717 O O . LYS A 1 337 ? -14.001 7.183 5.376 1.00 97.69 337 LYS A O 1
ATOM 2722 N N . LYS A 1 338 ? -15.734 7.800 6.700 1.00 96.94 338 LYS A N 1
ATOM 2723 C CA . LYS A 1 338 ? -16.655 6.704 6.338 1.00 96.94 338 LYS A CA 1
ATOM 2724 C C . LYS A 1 338 ? -16.008 5.325 6.507 1.00 96.94 338 LYS A C 1
ATOM 2726 O O . LYS A 1 338 ? -16.147 4.468 5.632 1.00 96.94 338 LYS A O 1
ATOM 2731 N N . LEU A 1 339 ? -15.226 5.159 7.572 1.00 97.69 339 LEU A N 1
ATOM 2732 C CA . LEU A 1 339 ? -14.531 3.915 7.858 1.00 97.69 339 LEU A CA 1
ATOM 2733 C C . LEU A 1 339 ? -15.523 2.934 8.479 1.00 97.69 339 LEU A C 1
ATOM 2735 O O . LEU A 1 339 ? -16.115 3.204 9.519 1.00 97.69 339 LEU A O 1
ATOM 2739 N N . ASP A 1 340 ? -15.686 1.789 7.832 1.00 97.88 340 ASP A N 1
ATOM 2740 C CA . ASP A 1 340 ? -16.451 0.661 8.350 1.00 97.88 340 ASP A CA 1
ATOM 2741 C C . ASP A 1 340 ? -15.538 -0.228 9.199 1.00 97.88 340 ASP A C 1
ATOM 2743 O O . ASP A 1 340 ? -14.567 -0.812 8.701 1.00 97.88 340 ASP A O 1
ATOM 2747 N N . VAL A 1 341 ? -15.818 -0.305 10.500 1.00 97.19 341 VAL A N 1
ATOM 2748 C CA . VAL A 1 341 ? -14.962 -1.016 11.454 1.00 97.19 341 VAL A CA 1
ATOM 2749 C C . VAL A 1 341 ? -14.965 -2.511 11.162 1.00 97.19 341 VAL A C 1
ATOM 2751 O O . VAL A 1 341 ? -13.904 -3.119 11.214 1.00 97.19 341 VAL A O 1
ATOM 2754 N N . GLY A 1 342 ? -16.106 -3.114 10.815 1.00 96.38 342 GLY A N 1
ATOM 2755 C CA . GLY A 1 342 ? -16.205 -4.560 10.594 1.00 96.38 342 GLY A CA 1
ATOM 2756 C C . GLY A 1 342 ? -15.325 -5.064 9.442 1.00 96.38 342 GLY A C 1
ATOM 2757 O O . GLY A 1 342 ? -14.545 -6.008 9.606 1.00 96.38 342 GLY A O 1
ATOM 2758 N N . SER A 1 343 ? -15.397 -4.420 8.275 1.00 96.38 343 SER A N 1
ATOM 2759 C CA . SER A 1 343 ? -14.560 -4.762 7.118 1.00 96.38 343 SER A CA 1
ATOM 2760 C C . SER A 1 343 ? -13.093 -4.403 7.347 1.00 96.38 343 SER A C 1
ATOM 2762 O O . SER A 1 343 ? -12.214 -5.200 7.010 1.00 96.38 343 SER A O 1
ATOM 2764 N N . THR A 1 344 ? -12.817 -3.256 7.977 1.00 95.94 344 THR A N 1
ATOM 2765 C CA . THR A 1 344 ? -11.448 -2.842 8.319 1.00 95.94 344 THR A CA 1
ATOM 2766 C C . THR A 1 344 ? -10.812 -3.822 9.298 1.00 95.94 344 THR A C 1
ATOM 2768 O O . THR A 1 344 ? -9.690 -4.262 9.067 1.00 95.94 344 THR A O 1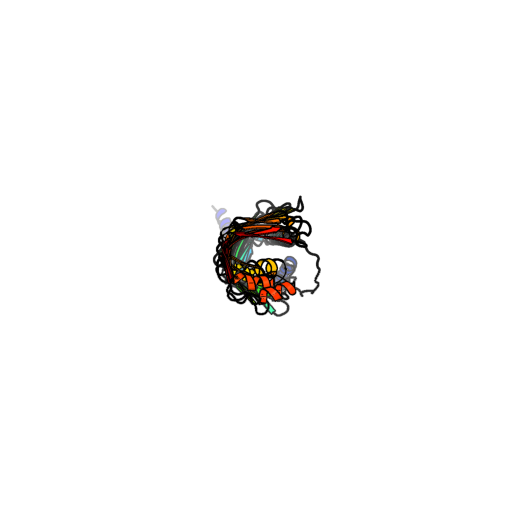
ATOM 2771 N N . ARG A 1 345 ? -11.552 -4.246 10.327 1.00 94.94 345 ARG A N 1
ATOM 2772 C CA . ARG A 1 345 ? -11.156 -5.261 11.308 1.00 94.94 345 ARG A CA 1
ATOM 2773 C C . ARG A 1 345 ? -10.715 -6.545 10.633 1.00 94.94 345 ARG A C 1
ATOM 2775 O O . ARG A 1 345 ? -9.627 -7.032 10.916 1.00 94.94 345 ARG A O 1
ATOM 2782 N N . LYS A 1 346 ? -11.536 -7.085 9.728 1.00 92.75 346 LYS A N 1
ATOM 2783 C CA . LYS A 1 346 ? -11.220 -8.333 9.020 1.00 92.75 346 LYS A CA 1
ATOM 2784 C C . LYS A 1 346 ? -9.906 -8.219 8.244 1.00 92.75 346 LYS A C 1
ATOM 2786 O O . LYS A 1 346 ? -9.055 -9.097 8.346 1.00 92.75 346 LYS A O 1
ATOM 2791 N N . VAL A 1 347 ? -9.731 -7.132 7.494 1.00 93.62 347 VAL A N 1
ATOM 2792 C CA . VAL A 1 347 ? -8.524 -6.906 6.684 1.00 93.62 347 VAL A CA 1
ATOM 2793 C C . VAL A 1 347 ? -7.298 -6.681 7.570 1.00 93.62 347 VAL A C 1
ATOM 2795 O O . VAL A 1 347 ? -6.280 -7.337 7.377 1.00 93.62 347 VAL A O 1
ATOM 2798 N N . ALA A 1 348 ? -7.401 -5.808 8.571 1.00 92.44 348 ALA A N 1
ATOM 2799 C CA . ALA A 1 348 ? -6.295 -5.449 9.450 1.00 92.44 348 ALA A CA 1
ATOM 2800 C C . ALA A 1 348 ? -5.828 -6.619 10.327 1.00 92.44 348 ALA A C 1
ATOM 2802 O O . ALA A 1 348 ? -4.627 -6.833 10.450 1.00 92.44 348 ALA A O 1
ATOM 2803 N N . LEU A 1 349 ? -6.753 -7.398 10.902 1.00 91.31 349 LEU A N 1
ATOM 2804 C CA . LEU A 1 349 ? -6.412 -8.583 11.695 1.00 91.31 349 LEU A CA 1
ATOM 2805 C C . LEU A 1 349 ? -5.650 -9.617 10.872 1.00 91.31 349 LEU A C 1
ATOM 2807 O O . LEU A 1 349 ? -4.664 -10.166 11.352 1.00 91.31 349 LEU A O 1
ATOM 2811 N N . THR A 1 350 ? -6.077 -9.839 9.630 1.00 88.94 350 THR A N 1
ATOM 2812 C CA . THR A 1 350 ? -5.428 -10.812 8.752 1.00 88.94 350 THR A CA 1
ATOM 2813 C C . THR A 1 350 ? -4.042 -10.317 8.316 1.00 88.94 350 THR A C 1
ATOM 2815 O O . THR A 1 350 ? -3.078 -11.068 8.392 1.00 88.94 350 THR A O 1
ATOM 2818 N N . LEU A 1 351 ? -3.900 -9.030 7.956 1.00 86.88 351 LEU A N 1
ATOM 2819 C CA . LEU A 1 351 ? -2.599 -8.413 7.639 1.00 86.88 351 LEU A CA 1
ATOM 2820 C C . LEU A 1 351 ? -1.622 -8.414 8.825 1.00 86.88 351 LEU A C 1
ATOM 2822 O O . LEU A 1 351 ? -0.417 -8.502 8.624 1.00 86.88 351 LEU A O 1
ATOM 2826 N N . ALA A 1 352 ? -2.134 -8.304 10.051 1.00 85.69 352 ALA A N 1
ATOM 2827 C CA . ALA A 1 352 ? -1.343 -8.334 11.280 1.00 85.69 352 ALA A CA 1
ATOM 2828 C C . ALA A 1 352 ? -1.208 -9.744 11.889 1.00 85.69 352 ALA A C 1
ATOM 2830 O O . ALA A 1 352 ? -0.803 -9.861 13.047 1.00 85.69 352 ALA A O 1
ATOM 2831 N N . GLU A 1 353 ? -1.599 -10.798 11.161 1.00 85.75 353 GLU A N 1
ATOM 2832 C CA . GLU A 1 353 ? -1.561 -12.202 11.602 1.00 85.75 353 GLU A CA 1
ATOM 2833 C C . GLU A 1 353 ? -2.217 -12.454 12.972 1.00 85.75 353 GLU A C 1
ATOM 2835 O O . GLU A 1 353 ? -1.758 -13.281 13.761 1.00 85.75 353 GLU A O 1
ATOM 2840 N N . ASN A 1 354 ? -3.281 -11.717 13.297 1.00 83.62 354 ASN A N 1
ATOM 2841 C CA . ASN A 1 354 ? -3.947 -11.773 14.600 1.00 83.62 354 ASN A CA 1
ATOM 2842 C C . ASN A 1 354 ? -2.981 -11.570 15.790 1.00 83.62 354 ASN A C 1
ATOM 2844 O O . ASN A 1 354 ? -3.115 -12.223 16.829 1.00 83.62 354 ASN A O 1
ATOM 2848 N N . LYS A 1 355 ? -1.999 -10.669 15.668 1.00 82.75 355 LYS A N 1
ATOM 2849 C CA . LYS A 1 355 ? -1.015 -10.369 16.722 1.00 82.75 355 LYS A CA 1
ATOM 2850 C C . LYS A 1 355 ? -0.941 -8.873 17.041 1.00 82.75 355 LYS A C 1
ATOM 2852 O O . LYS A 1 355 ? -1.490 -8.017 16.344 1.00 82.75 355 LYS A O 1
ATOM 2857 N N . GLY A 1 356 ? -0.235 -8.572 18.130 1.00 81.94 356 GLY A N 1
ATOM 2858 C CA . GLY A 1 356 ? 0.153 -7.218 18.513 1.00 81.94 356 GLY A CA 1
ATOM 2859 C C . GLY A 1 356 ? -1.018 -6.279 18.804 1.00 81.94 356 GLY A C 1
ATOM 2860 O O . GLY A 1 356 ? -2.122 -6.691 19.164 1.00 81.94 356 GLY A O 1
ATOM 2861 N N . ILE A 1 357 ? -0.754 -4.983 18.645 1.00 78.06 357 ILE A N 1
ATOM 2862 C CA . ILE A 1 357 ? -1.703 -3.919 18.977 1.00 78.06 357 ILE A CA 1
ATOM 2863 C C . ILE A 1 357 ? -2.985 -3.982 18.136 1.00 78.06 357 ILE A C 1
ATOM 2865 O O . ILE A 1 357 ? -4.067 -3.719 18.653 1.00 78.06 357 ILE A O 1
ATOM 2869 N N . THR A 1 358 ? -2.886 -4.410 16.874 1.00 85.69 358 THR A N 1
ATOM 2870 C CA . THR A 1 358 ? -4.031 -4.553 15.967 1.00 85.69 358 THR A CA 1
ATOM 2871 C C . THR A 1 358 ? -5.053 -5.539 16.522 1.00 85.69 358 THR A C 1
ATOM 2873 O O . THR A 1 358 ? -6.239 -5.218 16.582 1.00 85.69 358 THR A O 1
ATOM 2876 N N . LYS A 1 359 ? -4.605 -6.712 16.995 1.00 87.88 359 LYS A N 1
ATOM 2877 C CA . LYS A 1 359 ? -5.499 -7.670 17.651 1.00 87.88 359 LYS A CA 1
ATOM 2878 C C . LYS A 1 359 ? -6.111 -7.087 18.919 1.00 87.88 359 LYS A C 1
ATOM 2880 O O . LYS A 1 359 ? -7.325 -7.140 19.066 1.00 87.88 359 LYS A O 1
ATOM 2885 N N . ASN A 1 360 ? -5.304 -6.482 19.788 1.00 85.25 360 ASN A N 1
ATOM 2886 C CA . ASN A 1 360 ? -5.797 -5.924 21.050 1.00 85.25 360 ASN A CA 1
ATOM 2887 C C . ASN A 1 360 ? -6.908 -4.883 20.825 1.00 85.25 360 ASN A C 1
ATOM 2889 O O . ASN A 1 360 ? -7.914 -4.891 21.532 1.00 85.25 360 ASN A O 1
ATOM 2893 N N . ILE A 1 361 ? -6.758 -4.024 19.810 1.00 87.44 361 ILE A N 1
ATOM 2894 C CA . ILE A 1 361 ? -7.779 -3.041 19.428 1.00 87.44 361 ILE A CA 1
ATOM 2895 C C . ILE A 1 361 ? -9.040 -3.743 18.922 1.00 87.44 361 ILE A C 1
ATOM 2897 O O . ILE A 1 361 ? -10.138 -3.444 19.386 1.00 87.44 361 ILE A O 1
ATOM 2901 N N . PHE A 1 362 ? -8.906 -4.678 17.981 1.00 92.75 362 PHE A N 1
ATOM 2902 C CA . PHE A 1 362 ? -10.052 -5.309 17.323 1.00 92.75 362 PHE A CA 1
ATOM 2903 C C . PHE A 1 362 ? -10.705 -6.452 18.118 1.00 92.75 362 PHE A C 1
ATOM 2905 O O . PHE A 1 362 ? -11.797 -6.904 17.760 1.00 92.75 362 PHE A O 1
ATOM 2912 N N . ASP A 1 363 ? -10.091 -6.914 19.204 1.00 90.19 363 ASP A N 1
ATOM 2913 C CA . ASP A 1 363 ? -10.747 -7.753 20.210 1.00 90.19 363 ASP A CA 1
ATOM 2914 C C . ASP A 1 363 ? -11.782 -6.945 21.005 1.00 90.19 363 ASP A C 1
ATOM 2916 O O . ASP A 1 363 ? -12.813 -7.501 21.400 1.00 90.19 363 ASP A O 1
ATOM 2920 N N . ILE A 1 364 ? -11.527 -5.638 21.162 1.00 91.56 364 ILE A N 1
ATOM 2921 C CA . ILE A 1 364 ? -12.387 -4.669 21.843 1.00 91.56 364 ILE A CA 1
ATOM 2922 C C . ILE A 1 364 ? -13.383 -4.046 20.859 1.00 91.56 364 ILE A C 1
ATOM 2924 O O . ILE A 1 364 ? -14.586 -4.210 21.017 1.00 91.56 364 ILE A O 1
ATOM 2928 N N . VAL A 1 365 ? -12.918 -3.351 19.821 1.00 94.19 365 VAL A N 1
ATOM 2929 C CA . VAL A 1 365 ? -13.782 -2.651 18.859 1.00 94.19 365 VAL A CA 1
ATOM 2930 C C . VAL A 1 365 ? -14.088 -3.583 17.689 1.00 94.19 365 VAL A C 1
ATOM 2932 O O . VAL A 1 365 ? -13.255 -3.802 16.812 1.00 94.19 365 VAL A O 1
ATOM 2935 N N . ARG A 1 366 ? -15.281 -4.178 17.676 1.00 95.25 366 ARG A N 1
ATOM 2936 C CA . ARG A 1 366 ? -15.626 -5.265 16.746 1.00 95.25 366 ARG A CA 1
ATOM 2937 C C . ARG A 1 366 ? -16.392 -4.808 15.513 1.00 95.25 366 ARG A C 1
ATOM 2939 O O . ARG A 1 366 ? -16.250 -5.426 14.459 1.00 95.25 366 ARG A O 1
ATOM 2946 N N . ASN A 1 367 ? -17.206 -3.763 15.644 1.00 97.56 367 ASN A N 1
ATOM 2947 C CA . ASN A 1 367 ? -18.024 -3.226 14.558 1.00 97.56 367 ASN A CA 1
ATOM 2948 C C . ASN A 1 367 ? -18.388 -1.750 14.800 1.00 97.56 367 ASN A C 1
ATOM 2950 O O . ASN A 1 367 ? -18.112 -1.222 15.879 1.00 97.56 367 ASN A O 1
ATOM 2954 N N . GLY A 1 368 ? -19.006 -1.111 13.807 1.00 97.25 368 GLY A N 1
ATOM 2955 C CA . GLY A 1 368 ? -19.456 0.282 13.838 1.00 97.25 368 GLY A CA 1
ATOM 2956 C C . GLY A 1 368 ? -18.973 1.094 12.641 1.00 97.25 368 GLY A C 1
ATOM 2957 O O . GLY A 1 368 ? -18.251 0.598 11.773 1.00 97.25 368 GLY A O 1
ATOM 2958 N N . GLU A 1 369 ? -19.344 2.369 12.625 1.00 98.00 369 GLU A N 1
ATOM 2959 C CA . GLU A 1 369 ? -18.873 3.349 11.651 1.00 98.00 369 GLU A CA 1
ATOM 2960 C C . GLU A 1 369 ? -18.030 4.419 12.345 1.00 98.00 369 GLU A C 1
ATOM 2962 O O . GLU A 1 369 ? -18.382 4.938 13.405 1.00 98.00 369 GLU A O 1
ATOM 2967 N N . ILE A 1 370 ? -16.915 4.777 11.718 1.00 97.75 370 ILE A N 1
ATOM 2968 C CA . ILE A 1 370 ? -16.105 5.935 12.077 1.00 97.75 370 ILE A CA 1
ATOM 2969 C C . ILE A 1 370 ? -16.284 6.971 10.958 1.00 97.75 370 ILE A C 1
ATOM 2971 O O . ILE A 1 370 ? -15.648 6.866 9.900 1.00 97.75 370 ILE A O 1
ATOM 2975 N N . PRO A 1 371 ? -17.180 7.965 11.136 1.00 97.50 371 PRO A N 1
ATOM 2976 C CA . PRO A 1 371 ? -17.471 8.957 10.103 1.00 97.50 371 PRO A CA 1
ATOM 2977 C C . PRO A 1 371 ? -16.245 9.790 9.745 1.00 97.50 371 PRO A C 1
ATOM 2979 O O . PRO A 1 371 ? -16.060 10.136 8.578 1.00 97.50 371 PRO A O 1
ATOM 2982 N N . GLU A 1 372 ? -15.419 10.077 10.751 1.00 97.00 372 GLU A N 1
ATOM 2983 C CA . GLU A 1 372 ? -14.153 10.784 10.641 1.00 97.00 372 GLU A CA 1
ATOM 2984 C C . GLU A 1 372 ? -13.181 10.332 11.736 1.00 97.00 372 GLU A C 1
ATOM 2986 O O . GLU A 1 372 ? -13.571 10.070 12.879 1.00 97.00 372 GLU A O 1
ATOM 2991 N N . ILE A 1 373 ? -11.910 10.246 11.364 1.00 97.06 373 ILE A N 1
ATOM 2992 C CA . ILE A 1 373 ? -10.787 10.013 12.260 1.00 97.06 373 ILE A CA 1
ATOM 2993 C C . ILE A 1 373 ? -9.554 10.707 11.696 1.00 97.06 373 ILE A C 1
ATOM 2995 O O . ILE A 1 373 ? -9.290 10.636 10.498 1.00 97.06 373 ILE A O 1
ATOM 2999 N N . SER A 1 374 ? -8.813 11.375 12.567 1.00 97.88 374 SER A N 1
ATOM 3000 C CA . SER A 1 374 ? -7.520 11.976 12.274 1.00 97.88 374 SER A CA 1
ATOM 3001 C C . SER A 1 374 ? -6.466 11.236 13.081 1.00 97.88 374 SER A C 1
ATOM 3003 O O . SER A 1 374 ? -6.662 10.985 14.273 1.00 97.88 374 SER A O 1
ATOM 3005 N N . PHE A 1 375 ? -5.377 10.860 12.427 1.00 96.81 375 PHE A N 1
ATOM 3006 C CA . PHE A 1 375 ? -4.230 10.182 13.007 1.00 96.81 375 PHE A CA 1
ATOM 3007 C C . PHE A 1 375 ? -2.975 10.960 12.638 1.00 96.81 375 PHE A C 1
ATOM 3009 O O . PHE A 1 375 ? -2.678 11.146 11.459 1.00 96.81 375 PHE A O 1
ATOM 3016 N N . LYS A 1 376 ? -2.211 11.370 13.644 1.00 97.69 376 LYS A N 1
ATOM 3017 C CA . LYS A 1 376 ? -0.915 12.013 13.465 1.00 97.69 376 LYS A CA 1
ATOM 3018 C C . LYS A 1 376 ? 0.122 11.295 14.295 1.00 97.69 376 LYS A C 1
ATOM 3020 O O . LYS A 1 376 ? -0.141 10.936 15.439 1.00 97.69 376 LYS A O 1
ATOM 3025 N N . SER A 1 377 ? 1.304 11.112 13.730 1.00 96.12 377 SER A N 1
ATOM 3026 C CA . SER A 1 377 ? 2.437 10.592 14.471 1.00 96.12 377 SER A CA 1
ATOM 3027 C C . SER A 1 377 ? 3.755 11.171 13.988 1.00 96.12 377 SER A C 1
ATOM 3029 O O . SER A 1 377 ? 3.898 11.537 12.821 1.00 96.12 377 SER A O 1
ATOM 3031 N N . PHE A 1 378 ? 4.710 11.279 14.906 1.00 95.50 378 PHE A N 1
ATOM 3032 C CA . PHE A 1 378 ? 6.010 11.897 14.686 1.00 95.50 378 PHE A CA 1
ATOM 3033 C C . PHE A 1 378 ? 7.088 11.078 15.391 1.00 95.50 378 PHE A C 1
ATOM 3035 O O . PHE A 1 378 ? 6.858 10.549 16.471 1.00 95.50 378 PHE A O 1
ATOM 3042 N N . GLY A 1 379 ? 8.277 10.981 14.813 1.00 95.00 379 GLY A N 1
ATOM 3043 C CA . GLY A 1 379 ? 9.369 10.230 15.422 1.00 95.00 379 GLY A CA 1
ATOM 3044 C C . GLY A 1 379 ? 10.689 10.432 14.698 1.00 95.00 379 GLY A C 1
ATOM 3045 O O . GLY A 1 379 ? 10.775 11.260 13.790 1.00 95.00 379 GLY A O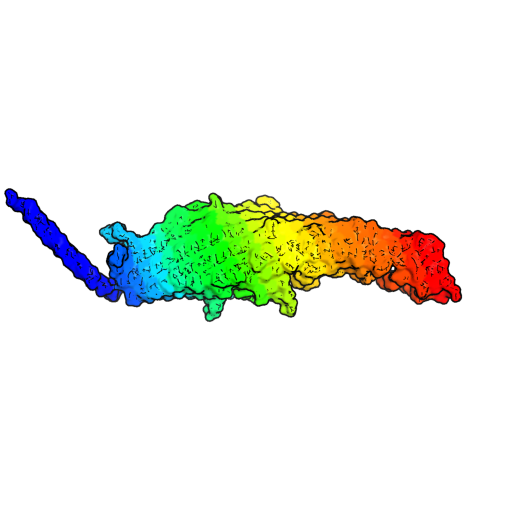 1
ATOM 3046 N N . LYS A 1 380 ? 11.712 9.666 15.089 1.00 93.44 380 LYS A N 1
ATOM 3047 C CA . LYS A 1 380 ? 13.015 9.644 14.404 1.00 93.44 380 LYS A CA 1
ATOM 3048 C C . LYS A 1 380 ? 13.165 8.459 13.450 1.00 93.44 380 LYS A C 1
ATOM 3050 O O . LYS A 1 380 ? 13.989 8.468 12.544 1.00 93.44 380 LYS A O 1
ATOM 3055 N N . SER A 1 381 ? 12.336 7.435 13.630 1.00 90.19 381 SER A N 1
ATOM 3056 C CA . SER A 1 381 ? 12.308 6.220 12.822 1.00 90.19 381 SER A CA 1
ATOM 3057 C C . SER A 1 381 ? 10.876 5.792 12.491 1.00 90.19 381 SER A C 1
ATOM 3059 O O . SER A 1 381 ? 9.918 6.204 13.144 1.00 90.19 381 SER A O 1
ATOM 3061 N N . LEU A 1 382 ? 10.716 4.912 11.497 1.00 85.75 382 LEU A N 1
ATOM 3062 C CA . LEU A 1 382 ? 9.414 4.307 11.181 1.00 85.75 382 LEU A CA 1
ATOM 3063 C C . LEU A 1 382 ? 8.808 3.565 12.383 1.00 85.75 382 LEU A C 1
ATOM 3065 O O . LEU A 1 382 ? 7.595 3.593 12.562 1.00 85.75 382 LEU A O 1
ATOM 3069 N N . ALA A 1 383 ? 9.642 2.937 13.218 1.00 87.31 383 ALA A N 1
ATOM 3070 C CA . ALA A 1 383 ? 9.189 2.254 14.426 1.00 87.31 383 ALA A CA 1
ATOM 3071 C C . ALA A 1 383 ? 8.631 3.236 15.471 1.00 87.31 383 ALA A C 1
ATOM 3073 O O . ALA A 1 383 ? 7.660 2.919 16.156 1.00 87.31 383 ALA A O 1
ATOM 3074 N N . ASP A 1 384 ? 9.194 4.447 15.560 1.00 91.00 384 ASP A N 1
ATOM 3075 C CA . ASP A 1 384 ? 8.721 5.475 16.492 1.00 91.00 384 ASP A CA 1
ATOM 3076 C C . ASP A 1 384 ? 7.303 5.957 16.173 1.00 91.00 384 ASP A C 1
ATOM 3078 O O . ASP A 1 384 ? 6.588 6.334 17.099 1.00 91.00 384 ASP A O 1
ATOM 3082 N N . LEU A 1 385 ? 6.868 5.889 14.906 1.00 90.62 385 LEU A N 1
ATOM 3083 C CA . LEU A 1 385 ? 5.498 6.246 14.509 1.00 90.62 385 LEU A CA 1
ATOM 3084 C C . LEU A 1 385 ? 4.428 5.327 15.130 1.00 90.62 385 LEU A C 1
ATOM 3086 O O . LEU A 1 385 ? 3.247 5.665 15.161 1.00 90.62 385 LEU A O 1
ATOM 3090 N N . GLY A 1 386 ? 4.826 4.134 15.584 1.00 86.31 386 GLY A N 1
ATOM 3091 C CA . GLY A 1 386 ? 3.941 3.170 16.237 1.00 86.31 386 GLY A CA 1
ATOM 3092 C C . GLY A 1 386 ? 3.872 3.311 17.759 1.00 86.31 386 GLY A C 1
ATOM 3093 O O . GLY A 1 386 ? 3.069 2.623 18.391 1.00 86.31 386 GLY A O 1
ATOM 3094 N N . LYS A 1 387 ? 4.705 4.164 18.371 1.00 87.06 387 LYS A N 1
ATOM 3095 C CA . LYS A 1 387 ? 4.721 4.356 19.827 1.00 87.06 387 LYS A CA 1
ATOM 3096 C C . LYS A 1 387 ? 3.533 5.213 20.254 1.00 87.06 387 LYS A C 1
ATOM 3098 O O . LYS A 1 387 ? 3.321 6.293 19.716 1.00 87.06 387 LYS A O 1
ATOM 3103 N N . LEU A 1 388 ? 2.780 4.760 21.256 1.00 84.06 388 LEU A N 1
ATOM 3104 C CA . LEU A 1 388 ? 1.561 5.438 21.726 1.00 84.06 388 LEU A CA 1
ATOM 3105 C C . LEU A 1 388 ? 1.802 6.875 22.218 1.00 84.06 388 LEU A C 1
ATOM 3107 O O . LEU A 1 388 ? 0.934 7.727 22.055 1.00 84.06 388 LEU A O 1
ATOM 3111 N N . GLU A 1 389 ? 2.979 7.155 22.778 1.00 86.56 389 GLU A N 1
ATOM 3112 C CA . GLU A 1 389 ? 3.410 8.502 23.186 1.00 86.56 389 GLU A CA 1
ATOM 3113 C C . GLU A 1 389 ? 3.565 9.475 22.008 1.00 86.56 389 GLU A C 1
ATOM 3115 O O . GLU A 1 389 ? 3.383 10.677 22.172 1.00 86.56 389 GLU A O 1
ATOM 3120 N N . ASN A 1 390 ? 3.824 8.946 20.810 1.00 91.88 390 ASN A N 1
ATOM 3121 C CA . ASN A 1 390 ? 4.023 9.705 19.582 1.00 91.88 390 ASN A CA 1
ATOM 3122 C C . ASN A 1 390 ? 2.751 9.816 18.738 1.00 91.88 390 ASN A C 1
ATOM 3124 O O . ASN A 1 390 ? 2.805 10.358 17.634 1.00 91.88 390 ASN A O 1
ATOM 3128 N N . ILE A 1 391 ? 1.630 9.252 19.191 1.00 92.00 391 ILE A N 1
ATOM 3129 C CA . ILE A 1 391 ? 0.383 9.193 18.430 1.00 92.00 391 ILE A CA 1
ATOM 3130 C C . ILE A 1 391 ? -0.605 10.222 18.976 1.00 92.00 391 ILE A C 1
ATOM 3132 O O . ILE A 1 391 ? -0.917 10.253 20.165 1.00 92.00 391 ILE A O 1
ATOM 3136 N N . PHE A 1 392 ? -1.155 11.006 18.055 1.00 95.69 392 PHE A N 1
ATOM 3137 C CA . PHE A 1 392 ? -2.298 11.876 18.267 1.00 95.69 392 PHE A CA 1
ATOM 3138 C C . PHE A 1 392 ? -3.444 11.354 17.412 1.00 95.69 392 PHE A C 1
ATOM 3140 O O . PHE A 1 392 ? -3.366 11.362 16.184 1.00 95.69 392 PHE A O 1
ATOM 3147 N N . LEU A 1 393 ? -4.508 10.885 18.047 1.00 95.19 393 LEU A N 1
ATOM 3148 C CA . LEU A 1 393 ? -5.684 10.378 17.351 1.00 95.19 393 LEU A CA 1
ATOM 3149 C C . LEU A 1 393 ? -6.909 11.125 17.845 1.00 95.19 393 LEU A C 1
ATOM 3151 O O . LEU A 1 393 ? -7.073 11.333 19.042 1.00 95.19 393 LEU A O 1
ATOM 3155 N N . LYS A 1 394 ? -7.788 11.511 16.927 1.00 97.75 394 LYS A N 1
ATOM 3156 C CA . LYS A 1 394 ? -9.111 12.044 17.250 1.00 97.75 394 LYS A CA 1
ATOM 3157 C C . LYS A 1 394 ? -10.128 11.396 16.336 1.00 97.75 394 LYS A C 1
ATOM 3159 O O . LYS A 1 394 ? -9.951 11.414 15.124 1.00 97.75 394 LYS A O 1
ATOM 3164 N N . GLY A 1 395 ? -11.194 10.847 16.894 1.00 96.94 395 GLY A N 1
ATOM 3165 C CA . GLY A 1 395 ? -12.220 10.190 16.099 1.00 96.94 395 GLY A CA 1
ATOM 3166 C C . GLY A 1 395 ? -13.555 10.107 16.812 1.00 96.94 395 GLY A C 1
ATOM 3167 O O . GLY A 1 395 ? -13.678 10.413 17.998 1.00 96.94 395 GLY A O 1
ATOM 3168 N N . LYS A 1 396 ? -14.561 9.671 16.061 1.00 96.75 396 LYS A N 1
ATOM 3169 C CA . LYS A 1 396 ? -15.898 9.398 16.578 1.00 96.75 396 LYS A CA 1
ATOM 3170 C C . LYS A 1 396 ? -16.327 8.004 16.157 1.00 96.75 396 LYS A C 1
ATOM 3172 O O . LYS A 1 396 ? -16.234 7.676 14.979 1.00 96.75 396 LYS A O 1
ATOM 3177 N N . LEU A 1 397 ? -16.831 7.222 17.103 1.00 96.88 397 LEU A N 1
ATOM 3178 C CA . LEU A 1 397 ? -17.475 5.942 16.826 1.00 96.88 397 LEU A CA 1
ATOM 3179 C C . LEU A 1 397 ? -18.993 6.137 16.823 1.00 96.88 397 LEU A C 1
ATOM 3181 O O . LEU A 1 397 ? -19.529 6.839 17.688 1.00 96.88 397 LEU A O 1
ATOM 3185 N N . ARG A 1 398 ? -19.669 5.535 15.844 1.00 97.81 398 ARG A N 1
ATOM 3186 C CA . ARG A 1 398 ? -21.128 5.439 15.761 1.00 97.81 398 ARG A CA 1
ATOM 3187 C C . ARG A 1 398 ? -21.563 3.999 15.586 1.00 97.81 398 ARG A C 1
ATOM 3189 O O . ARG A 1 398 ? -20.867 3.232 14.918 1.00 97.81 398 ARG A O 1
ATOM 3196 N N . ASP A 1 399 ? -22.706 3.670 16.181 1.00 97.19 399 ASP A N 1
ATOM 3197 C CA . ASP A 1 399 ? -23.326 2.340 16.116 1.00 97.19 399 ASP A CA 1
ATOM 3198 C C . ASP A 1 399 ? -22.311 1.217 16.375 1.00 97.19 399 ASP A C 1
ATOM 3200 O O . ASP A 1 399 ? -22.274 0.170 15.725 1.00 97.19 399 ASP A O 1
ATOM 3204 N N . GLY A 1 400 ? -21.412 1.495 17.319 1.00 97.06 400 GLY A N 1
ATOM 3205 C CA . GLY A 1 400 ? -20.272 0.666 17.629 1.00 97.06 400 GLY A CA 1
ATOM 3206 C C . GLY A 1 400 ? -20.676 -0.603 18.355 1.00 97.06 400 GLY A C 1
ATOM 3207 O O . GLY A 1 400 ? -21.625 -0.631 19.143 1.00 97.06 400 GLY A O 1
ATOM 3208 N N . ASN A 1 401 ? -19.884 -1.647 18.144 1.00 97.62 401 ASN A N 1
ATOM 3209 C CA . ASN A 1 401 ? -19.896 -2.827 18.989 1.00 97.62 401 ASN A CA 1
ATOM 3210 C C . ASN A 1 401 ? -18.565 -2.923 19.732 1.00 97.62 401 ASN A C 1
ATOM 3212 O O . ASN A 1 401 ? -17.525 -3.165 19.113 1.00 97.62 401 ASN A O 1
ATOM 3216 N N . ILE A 1 402 ? -18.615 -2.713 21.048 1.00 95.19 402 ILE A N 1
ATOM 3217 C CA . ILE A 1 402 ? -17.460 -2.809 21.937 1.00 95.19 402 ILE A CA 1
ATOM 3218 C C . ILE A 1 402 ? -17.610 -4.043 22.813 1.00 95.19 402 ILE A C 1
ATOM 3220 O O . ILE A 1 402 ? -18.562 -4.177 23.574 1.00 95.19 402 ILE A O 1
ATOM 3224 N N . PHE A 1 403 ? -16.624 -4.921 22.751 1.00 94.00 403 PHE A N 1
ATOM 3225 C CA . PHE A 1 403 ? -16.502 -6.050 23.646 1.00 94.00 403 PHE A CA 1
ATOM 3226 C C . PHE A 1 403 ? -15.503 -5.734 24.755 1.00 94.00 403 PHE A C 1
ATOM 3228 O O . PHE A 1 403 ? -14.392 -5.284 24.490 1.00 94.00 403 PHE A O 1
ATOM 3235 N N . VAL A 1 404 ? -15.884 -5.993 26.002 1.00 89.44 404 VAL A N 1
ATOM 3236 C CA . VAL A 1 404 ? -15.009 -5.864 27.173 1.00 89.44 404 VAL A CA 1
ATOM 3237 C C . VAL A 1 404 ? -14.580 -7.272 27.593 1.00 89.44 404 VAL A C 1
ATOM 3239 O O . VAL A 1 404 ? -15.371 -7.962 28.246 1.00 89.44 404 VAL A O 1
ATOM 3242 N N . PRO A 1 405 ? -13.359 -7.733 27.245 1.00 80.75 405 PRO A N 1
ATOM 3243 C CA . PRO A 1 405 ? -12.983 -9.139 27.389 1.00 80.75 405 PRO A CA 1
ATOM 3244 C C . PRO A 1 405 ? -13.034 -9.653 28.826 1.00 80.75 405 PRO A C 1
ATOM 3246 O O . PRO A 1 405 ? -13.631 -10.694 29.081 1.00 80.75 405 PRO A O 1
ATOM 3249 N N . THR A 1 406 ? -12.483 -8.902 29.781 1.00 78.38 406 THR A N 1
ATOM 3250 C CA . THR A 1 406 ? -12.403 -9.320 31.191 1.00 78.38 406 THR A CA 1
ATOM 3251 C C . THR A 1 406 ? -13.781 -9.547 31.814 1.00 78.38 406 THR A C 1
ATOM 3253 O O . THR A 1 406 ? -13.969 -10.462 32.609 1.00 78.38 406 THR A O 1
ATOM 3256 N N . ALA A 1 407 ? -14.757 -8.722 31.437 1.00 80.81 407 ALA A N 1
ATOM 3257 C CA . ALA A 1 407 ? -16.114 -8.762 31.973 1.00 80.81 407 ALA A CA 1
ATOM 3258 C C . ALA A 1 407 ? -17.085 -9.588 31.104 1.00 80.81 407 ALA A C 1
ATOM 3260 O O . ALA A 1 407 ? -18.228 -9.847 31.508 1.00 80.81 407 ALA A O 1
ATOM 3261 N N . LEU A 1 408 ? -16.622 -10.006 29.917 1.00 86.88 408 LEU A N 1
ATOM 3262 C CA . LEU A 1 408 ? -17.416 -10.618 28.853 1.00 86.88 408 LEU A CA 1
ATOM 3263 C C . LEU A 1 408 ? -18.679 -9.796 28.550 1.00 86.88 408 LEU A C 1
ATOM 3265 O O . LEU A 1 408 ? -19.782 -10.339 28.468 1.00 86.88 408 LEU A O 1
ATOM 3269 N N . LEU A 1 409 ? -18.524 -8.472 28.450 1.00 91.31 409 LEU A N 1
ATOM 3270 C CA . LEU A 1 409 ? -19.626 -7.562 28.133 1.00 91.31 409 LEU A CA 1
ATOM 3271 C C . LEU A 1 409 ? -19.612 -7.248 26.646 1.00 91.31 409 LEU A C 1
ATOM 3273 O O . LEU A 1 409 ? -18.593 -6.816 26.116 1.00 91.31 409 LEU A O 1
ATOM 3277 N N . ASP A 1 410 ? -20.749 -7.458 25.997 1.00 94.12 410 ASP A N 1
ATOM 3278 C CA . ASP A 1 410 ? -20.974 -7.110 24.599 1.00 94.12 410 ASP A CA 1
ATOM 3279 C C . ASP A 1 410 ? -21.829 -5.841 24.543 1.00 94.12 410 ASP A C 1
ATOM 3281 O O . ASP A 1 410 ? -23.056 -5.896 24.651 1.00 94.12 410 ASP A O 1
ATOM 3285 N N . LEU A 1 411 ? -21.163 -4.690 24.465 1.00 95.94 411 LEU A N 1
ATOM 3286 C CA . LEU A 1 411 ? -21.799 -3.382 24.390 1.00 95.94 411 LEU A CA 1
ATOM 3287 C C . LEU A 1 411 ? -22.180 -3.091 22.939 1.00 95.94 411 LEU A C 1
ATOM 3289 O O . LEU A 1 411 ? -21.353 -3.167 22.024 1.00 95.94 411 LEU A O 1
ATOM 3293 N N . LYS A 1 412 ? -23.448 -2.751 22.734 1.00 97.62 412 LYS A N 1
ATOM 3294 C CA . LYS A 1 412 ? -24.036 -2.415 21.435 1.00 97.62 412 LYS A CA 1
ATOM 3295 C C . LYS A 1 412 ? -24.440 -0.951 21.396 1.00 97.62 412 LYS A C 1
ATOM 3297 O O . LYS A 1 412 ? -24.503 -0.297 22.438 1.00 97.62 412 LYS A O 1
ATOM 3302 N N . ASP A 1 413 ? -24.712 -0.467 20.189 1.00 97.25 413 ASP A N 1
ATOM 3303 C CA . ASP A 1 413 ? -25.161 0.901 19.915 1.00 97.25 413 ASP A CA 1
ATOM 3304 C C . ASP A 1 413 ? -24.221 1.943 20.540 1.00 97.25 413 ASP A C 1
ATOM 3306 O O . ASP A 1 413 ? -24.645 2.965 21.084 1.00 97.25 413 ASP A O 1
ATOM 3310 N N . VAL A 1 414 ? -22.916 1.644 20.513 1.00 97.56 414 VAL A N 1
ATOM 3311 C CA . VAL A 1 414 ? -21.916 2.479 21.166 1.00 97.56 414 VAL A CA 1
ATOM 3312 C C . VAL A 1 414 ? -21.654 3.717 20.326 1.00 97.56 414 VAL A C 1
ATOM 3314 O O . VAL A 1 414 ? -21.187 3.624 19.190 1.00 97.56 414 VAL A O 1
ATOM 3317 N N . ASN A 1 415 ? -21.900 4.883 20.910 1.00 98.06 415 ASN A N 1
ATOM 3318 C CA . ASN A 1 415 ? -21.563 6.167 20.310 1.00 98.06 415 ASN A CA 1
ATOM 3319 C C . ASN A 1 415 ? -20.662 6.940 21.263 1.00 98.06 415 ASN A C 1
ATOM 3321 O O . ASN A 1 415 ? -20.929 6.958 22.459 1.00 98.06 415 ASN A O 1
ATOM 3325 N N . GLY A 1 416 ? -19.623 7.594 20.750 1.00 96.69 416 GLY A N 1
ATOM 3326 C CA . GLY A 1 416 ? -18.727 8.391 21.585 1.00 96.69 416 GLY A CA 1
ATOM 3327 C C . GLY A 1 416 ? -17.597 9.035 20.798 1.00 96.69 416 GLY A C 1
ATOM 3328 O O . GLY A 1 416 ? -17.286 8.629 19.673 1.00 96.69 416 GLY A O 1
ATOM 3329 N N . ASN A 1 417 ? -16.987 10.051 21.400 1.00 96.75 417 ASN A N 1
ATOM 3330 C CA . ASN A 1 417 ? -15.785 10.683 20.870 1.00 96.75 417 ASN A CA 1
ATOM 3331 C C . ASN A 1 417 ? -14.564 10.068 21.549 1.00 96.75 417 ASN A C 1
ATOM 3333 O O . ASN A 1 417 ? -14.618 9.765 22.738 1.00 96.75 417 ASN A O 1
ATOM 3337 N N . VAL A 1 418 ? -13.471 9.911 20.807 1.00 94.69 418 VAL A N 1
ATOM 3338 C CA . VAL A 1 418 ? -12.195 9.441 21.343 1.00 94.69 418 VAL A CA 1
ATOM 3339 C C . VAL A 1 418 ? -11.072 10.379 20.938 1.00 94.69 418 VAL A C 1
ATOM 3341 O O . VAL A 1 418 ? -11.001 10.847 19.798 1.00 94.69 418 VAL A O 1
ATOM 3344 N N . THR A 1 419 ? -10.179 10.622 21.884 1.00 95.38 419 THR A N 1
ATOM 3345 C CA . THR A 1 419 ? -8.889 11.260 21.668 1.00 95.38 419 THR A CA 1
ATOM 3346 C C . THR A 1 419 ? -7.796 10.400 22.283 1.00 95.38 419 THR A C 1
ATOM 3348 O O . THR A 1 419 ? -7.992 9.811 23.339 1.00 95.38 419 THR A O 1
ATOM 3351 N N . LEU A 1 420 ? -6.657 10.290 21.615 1.00 91.94 420 LEU A N 1
ATOM 3352 C CA . LEU A 1 420 ? -5.437 9.705 22.157 1.00 91.94 420 LEU A CA 1
ATOM 3353 C C . LEU A 1 420 ? -4.354 10.758 22.015 1.00 91.94 420 LEU A C 1
ATOM 3355 O O . LEU A 1 420 ? -4.089 11.196 20.899 1.00 91.94 420 LEU A O 1
ATOM 3359 N N . THR A 1 421 ? -3.757 11.147 23.132 1.00 91.25 421 THR A N 1
ATOM 3360 C CA . THR A 1 421 ? -2.688 12.144 23.173 1.00 91.25 421 THR A CA 1
ATOM 3361 C C . THR A 1 421 ? -1.683 11.713 24.226 1.00 91.25 421 THR A C 1
ATOM 3363 O O . THR A 1 421 ? -2.080 11.398 25.348 1.00 91.25 421 THR A O 1
ATOM 3366 N N . ASN A 1 422 ? -0.393 11.698 23.881 1.00 85.31 422 ASN A N 1
ATOM 3367 C CA . ASN A 1 422 ? 0.702 11.349 24.795 1.00 85.31 422 ASN A CA 1
ATOM 3368 C C . ASN A 1 422 ? 0.459 10.019 25.542 1.00 85.31 422 ASN A C 1
ATOM 3370 O O . ASN A 1 422 ? 0.633 9.937 26.755 1.00 85.31 422 ASN A O 1
ATOM 3374 N N . GLY A 1 423 ? -0.024 8.988 24.838 1.00 83.94 423 GLY A N 1
ATOM 3375 C CA . GLY A 1 423 ? -0.310 7.680 25.440 1.00 83.94 423 GLY A CA 1
ATOM 3376 C C . GLY A 1 423 ? -1.515 7.630 26.394 1.00 83.94 423 GLY A C 1
ATOM 3377 O O . GLY A 1 423 ? -1.688 6.624 27.084 1.00 83.94 423 GLY A O 1
ATOM 3378 N N . VAL A 1 424 ? -2.358 8.669 26.434 1.00 88.00 424 VAL A N 1
ATOM 3379 C CA . VAL A 1 424 ? -3.609 8.693 27.209 1.00 88.00 424 VAL A CA 1
ATOM 3380 C C . VAL A 1 424 ? -4.806 8.719 26.271 1.00 88.00 424 VAL A C 1
ATOM 3382 O O . VAL A 1 424 ? -4.968 9.656 25.488 1.00 88.00 424 VAL A O 1
ATOM 3385 N N . LEU A 1 425 ? -5.656 7.699 26.364 1.00 90.06 425 LEU A N 1
ATOM 3386 C CA . LEU A 1 425 ? -6.931 7.633 25.661 1.00 90.06 425 LEU A CA 1
ATOM 3387 C C . LEU A 1 425 ? -8.016 8.284 26.516 1.00 90.06 425 LEU A C 1
ATOM 3389 O O . LEU A 1 425 ? -8.278 7.833 27.628 1.00 90.06 425 LEU A O 1
ATOM 3393 N N . LEU A 1 426 ? -8.660 9.316 25.983 1.00 94.31 426 LEU A N 1
ATOM 3394 C CA . LEU A 1 426 ? -9.825 9.974 26.556 1.00 94.31 426 LEU A CA 1
ATOM 3395 C C . LEU A 1 426 ? -11.035 9.728 25.650 1.00 94.31 426 LEU A C 1
ATOM 3397 O O . LEU A 1 426 ? -11.046 10.127 24.485 1.00 94.31 426 LEU A O 1
ATOM 3401 N N . GLY A 1 427 ? -12.043 9.059 26.191 1.00 95.31 427 GLY A N 1
ATOM 3402 C CA . GLY A 1 427 ? -13.354 8.873 25.596 1.00 95.31 427 GLY A CA 1
ATOM 3403 C C . GLY A 1 427 ? -14.401 9.695 26.338 1.00 95.31 427 GLY A C 1
ATOM 3404 O O . GLY A 1 427 ? -14.428 9.696 27.566 1.00 95.31 427 GLY A O 1
ATOM 3405 N N . GLU A 1 428 ? -15.270 10.377 25.602 1.00 96.94 428 GLU A N 1
ATOM 3406 C CA . GLU A 1 428 ? -16.282 11.272 26.171 1.00 96.94 428 GLU A CA 1
ATOM 3407 C C . GLU A 1 428 ? -17.620 11.124 25.456 1.00 96.94 428 GLU A C 1
ATOM 3409 O O . GLU A 1 428 ? -17.686 10.735 24.281 1.00 96.94 428 GLU A O 1
ATOM 3414 N N . ASN A 1 429 ? -18.688 11.503 26.163 1.00 96.38 429 ASN A N 1
ATOM 3415 C CA . ASN A 1 429 ? -20.067 11.410 25.688 1.00 96.38 429 ASN A CA 1
ATOM 3416 C C . ASN A 1 429 ? -20.405 9.995 25.202 1.00 96.38 429 ASN A C 1
ATOM 3418 O O . ASN A 1 429 ? -21.086 9.818 24.190 1.00 96.38 429 ASN A O 1
ATOM 3422 N N . ILE A 1 430 ? -19.880 8.988 25.907 1.00 96.94 430 ILE A N 1
ATOM 3423 C CA . ILE A 1 430 ? -20.082 7.593 25.546 1.00 96.94 430 ILE A CA 1
ATOM 3424 C C . ILE A 1 430 ? -21.504 7.195 25.934 1.00 96.94 430 ILE A C 1
ATOM 3426 O O . ILE A 1 430 ? -21.930 7.335 27.082 1.00 96.94 430 ILE A O 1
ATOM 3430 N N . THR A 1 431 ? -22.232 6.665 24.964 1.00 98.06 431 THR A N 1
ATOM 3431 C CA . THR A 1 431 ? -23.501 5.968 25.172 1.00 98.06 431 THR A CA 1
ATOM 3432 C C . THR A 1 431 ? -23.329 4.523 24.747 1.00 98.06 431 THR A C 1
ATOM 3434 O O . THR A 1 431 ? -22.517 4.225 23.871 1.00 98.06 431 THR A O 1
ATOM 3437 N N . SER A 1 432 ? -24.036 3.611 25.403 1.00 97.38 432 SER A N 1
ATOM 3438 C CA . SER A 1 432 ? -23.970 2.188 25.082 1.00 97.38 432 SER A CA 1
ATOM 3439 C C . SER A 1 432 ? -25.194 1.447 25.596 1.00 97.38 432 SER A C 1
ATOM 3441 O O . SER A 1 432 ? -25.901 1.921 26.487 1.00 97.38 432 SER A O 1
ATOM 3443 N N . ARG A 1 433 ? -25.417 0.249 25.065 1.00 97.38 433 ARG A N 1
ATOM 3444 C CA . ARG A 1 433 ? -26.460 -0.663 25.521 1.00 97.38 433 ARG A CA 1
ATOM 3445 C C . ARG A 1 433 ? -25.890 -2.043 25.816 1.00 97.38 433 ARG A C 1
ATOM 3447 O O . ARG A 1 433 ? -25.146 -2.602 25.013 1.00 97.38 433 ARG A O 1
ATOM 3454 N N . LEU A 1 434 ? -26.295 -2.622 26.942 1.00 95.12 434 LEU A N 1
ATOM 3455 C CA . LEU A 1 434 ? -25.988 -3.995 27.337 1.00 95.12 434 LEU A CA 1
ATOM 3456 C C . LEU A 1 434 ? -27.301 -4.759 27.547 1.00 95.12 434 LEU A C 1
ATOM 3458 O O . LEU A 1 434 ? -27.882 -4.749 28.628 1.00 95.12 434 LEU A O 1
ATOM 3462 N N . GLY A 1 435 ? -27.795 -5.427 26.504 1.00 93.69 435 GLY A N 1
ATOM 3463 C CA . GLY A 1 435 ? -29.133 -6.032 26.514 1.00 93.69 435 GLY A CA 1
ATOM 3464 C C . GLY A 1 435 ? -30.221 -4.976 26.731 1.00 93.69 435 GLY A C 1
ATOM 3465 O O . GLY A 1 435 ? -30.456 -4.187 25.814 1.00 93.69 435 GLY A O 1
ATOM 3466 N N . ASN A 1 436 ? -30.845 -4.967 27.915 1.00 94.94 436 ASN A N 1
ATOM 3467 C CA . ASN A 1 436 ? -31.884 -4.004 28.307 1.00 94.94 436 ASN A CA 1
ATOM 3468 C C . ASN A 1 436 ? -31.358 -2.842 29.169 1.00 94.94 436 ASN A C 1
ATOM 3470 O O . ASN A 1 436 ? -32.124 -1.937 29.487 1.00 94.94 436 ASN A O 1
ATOM 3474 N N . SER A 1 437 ? -30.081 -2.864 29.561 1.00 96.06 437 SER A N 1
ATOM 3475 C CA . SER A 1 437 ? -29.455 -1.775 30.316 1.00 96.06 437 SER A CA 1
ATOM 3476 C C . SER A 1 437 ? -28.853 -0.727 29.382 1.00 96.06 437 SER A C 1
ATOM 3478 O O . SER A 1 437 ? -28.274 -1.077 28.349 1.00 96.06 437 SER A O 1
ATOM 3480 N N . TYR A 1 438 ? -28.924 0.544 29.775 1.00 97.00 438 TYR A N 1
ATOM 3481 C CA . TYR A 1 438 ? -28.431 1.678 28.990 1.00 97.00 438 TYR A CA 1
ATOM 3482 C C . TYR A 1 438 ? -27.397 2.472 29.782 1.00 97.00 438 TYR A C 1
ATOM 3484 O O . TYR A 1 438 ? -27.666 2.891 30.903 1.00 97.00 438 TYR A O 1
ATOM 3492 N N . GLY A 1 439 ? -26.224 2.686 29.192 1.00 96.44 439 GLY A N 1
ATOM 3493 C CA . GLY A 1 439 ? -25.187 3.573 29.708 1.00 96.44 439 GLY A CA 1
ATOM 3494 C C . GLY A 1 439 ? -25.202 4.906 28.964 1.00 96.44 439 GLY A C 1
ATOM 3495 O O . GLY A 1 439 ? -25.285 4.931 27.734 1.00 96.44 439 GLY A O 1
ATOM 3496 N N . GLN A 1 440 ? -25.113 6.009 29.698 1.00 96.88 440 GLN A N 1
ATOM 3497 C CA . GLN A 1 440 ? -25.077 7.371 29.168 1.00 96.88 440 GLN A CA 1
ATOM 3498 C C . GLN A 1 440 ? -24.026 8.213 29.893 1.00 96.88 440 GLN A C 1
ATOM 3500 O O . GLN A 1 440 ? -23.559 7.853 30.979 1.00 96.88 440 GLN A O 1
ATOM 3505 N N . ASN A 1 441 ? -23.669 9.344 29.274 1.00 95.69 441 ASN A N 1
ATOM 3506 C CA . ASN A 1 441 ? -22.677 10.301 29.772 1.00 95.69 441 ASN A CA 1
ATOM 3507 C C . ASN A 1 441 ? -21.377 9.616 30.212 1.00 95.69 441 ASN A C 1
ATOM 3509 O O . ASN A 1 441 ? -20.794 9.958 31.235 1.00 95.69 441 ASN A O 1
ATOM 3513 N N . GLY A 1 442 ? -20.968 8.596 29.456 1.00 95.88 442 GLY A N 1
ATOM 3514 C CA . GLY A 1 442 ? -19.791 7.815 29.768 1.00 95.88 442 GLY A CA 1
ATOM 3515 C C . GLY A 1 442 ? -18.514 8.604 29.497 1.00 95.88 442 GLY A C 1
ATOM 3516 O O . GLY A 1 442 ? -18.370 9.220 28.435 1.00 95.88 442 GLY A O 1
ATOM 3517 N N . ILE A 1 443 ? -17.591 8.548 30.450 1.00 96.19 443 ILE A N 1
ATOM 3518 C CA . ILE A 1 443 ? -16.243 9.102 30.370 1.00 96.19 443 ILE A CA 1
ATOM 3519 C C . ILE A 1 443 ? -15.262 7.955 30.593 1.00 96.19 443 ILE A C 1
ATOM 3521 O O . ILE A 1 443 ? -15.445 7.122 31.479 1.00 96.19 443 ILE A O 1
ATOM 3525 N N . LEU A 1 444 ? -14.219 7.913 29.776 1.00 92.44 444 LEU A N 1
ATOM 3526 C CA . LEU A 1 444 ? -13.158 6.920 29.833 1.00 92.44 444 LEU A CA 1
ATOM 3527 C C . LEU A 1 444 ? -11.818 7.641 29.768 1.00 92.44 444 LEU A C 1
ATOM 3529 O O . LEU A 1 444 ? -11.561 8.336 28.795 1.00 92.44 444 LEU A O 1
ATOM 3533 N N . LYS A 1 445 ? -10.940 7.448 30.745 1.00 91.19 445 LYS A N 1
ATOM 3534 C CA . LYS A 1 445 ? -9.548 7.894 30.679 1.00 91.19 445 LYS A CA 1
ATOM 3535 C C . LYS A 1 445 ? -8.650 6.706 30.970 1.00 91.19 445 LYS A C 1
ATOM 3537 O O . LYS A 1 445 ? -8.684 6.159 32.067 1.00 91.19 445 LYS A O 1
ATOM 3542 N N . LEU A 1 446 ? -7.876 6.291 29.976 1.00 85.56 446 LEU A N 1
ATOM 3543 C CA . LEU A 1 446 ? -6.994 5.136 30.065 1.00 85.56 446 LEU A CA 1
ATOM 3544 C C . LEU A 1 446 ? -5.579 5.522 29.669 1.00 85.56 446 LEU A C 1
ATOM 3546 O O . LEU A 1 446 ? -5.323 5.921 28.534 1.00 85.56 446 LEU A O 1
ATOM 3550 N N . GLY A 1 447 ? -4.657 5.350 30.602 1.00 80.12 447 GLY A N 1
ATOM 3551 C CA . GLY A 1 447 ? -3.237 5.302 30.308 1.00 80.12 447 GLY A CA 1
ATOM 3552 C C . GLY A 1 447 ? -2.741 3.918 29.932 1.00 80.12 447 GLY A C 1
ATOM 3553 O O . GLY A 1 447 ? -3.203 2.921 30.484 1.00 80.12 447 GLY A O 1
ATOM 3554 N N . PHE A 1 448 ? -1.750 3.863 29.045 1.00 70.81 448 PHE A N 1
ATOM 3555 C CA . PHE A 1 448 ? -1.080 2.611 28.673 1.00 70.81 448 PHE A CA 1
ATOM 3556 C C . PHE A 1 448 ? 0.260 2.380 29.398 1.00 70.81 448 PHE A C 1
ATOM 3558 O O . PHE A 1 448 ? 0.915 1.372 29.146 1.00 70.81 448 PHE A O 1
ATOM 3565 N N . ASP A 1 449 ? 0.638 3.271 30.320 1.00 68.44 449 ASP A N 1
ATOM 3566 C CA . ASP A 1 449 ? 1.794 3.127 31.216 1.00 68.44 449 ASP A CA 1
ATOM 3567 C C . ASP A 1 449 ? 1.342 2.910 32.676 1.00 68.44 449 ASP A C 1
ATOM 3569 O O . ASP A 1 449 ? 0.224 3.263 33.060 1.00 68.44 449 ASP A O 1
ATOM 3573 N N . LYS A 1 450 ? 2.208 2.322 33.510 1.00 58.47 450 LYS A N 1
ATOM 3574 C CA . LYS A 1 450 ? 1.911 1.861 34.880 1.00 58.47 450 LYS A CA 1
ATOM 3575 C C . LYS A 1 450 ? 1.501 2.977 35.848 1.00 58.47 450 LYS A C 1
ATOM 3577 O O . LYS A 1 450 ? 1.032 2.661 36.937 1.00 58.47 450 LYS A O 1
ATOM 3582 N N . HIS A 1 451 ? 1.737 4.248 35.522 1.00 62.47 451 HIS A N 1
ATOM 3583 C CA . HIS A 1 451 ? 1.570 5.390 36.441 1.00 62.47 451 HIS A CA 1
ATOM 3584 C C . HIS A 1 451 ? 0.520 6.408 35.965 1.00 62.47 451 HIS A C 1
ATOM 3586 O O . HIS A 1 451 ? 0.465 7.530 36.462 1.00 62.47 451 HIS A O 1
ATOM 3592 N N . ILE A 1 452 ? -0.313 6.035 34.991 1.00 67.56 452 ILE A N 1
ATOM 3593 C CA . ILE A 1 452 ? -1.315 6.915 34.377 1.00 67.56 452 ILE A CA 1
ATOM 3594 C C . ILE A 1 452 ? -2.730 6.494 34.838 1.00 67.56 452 ILE A C 1
ATOM 3596 O O . ILE A 1 452 ? -2.953 5.303 35.075 1.00 67.56 452 ILE A O 1
ATOM 3600 N N . PRO A 1 453 ? -3.693 7.435 34.971 1.00 70.81 453 PRO A N 1
ATOM 3601 C CA . PRO A 1 453 ? -5.049 7.157 35.448 1.00 70.81 453 PRO A CA 1
ATOM 3602 C C . PRO A 1 453 ? -5.789 6.075 34.654 1.00 70.81 453 PRO A C 1
ATOM 3604 O O . PRO A 1 453 ? -5.810 6.085 33.418 1.00 70.81 453 PRO A O 1
ATOM 3607 N N . TYR A 1 454 ? -6.452 5.196 35.404 1.00 84.25 454 TYR A N 1
ATOM 3608 C CA . TYR A 1 454 ? -7.551 4.353 34.954 1.00 84.25 454 TYR A CA 1
ATOM 3609 C C . TYR A 1 454 ? -8.839 4.937 35.533 1.00 84.25 454 TYR A C 1
ATOM 3611 O O . TYR A 1 454 ? -9.106 4.786 36.720 1.00 84.25 454 TYR A O 1
ATOM 3619 N N . TYR A 1 455 ? -9.615 5.624 34.699 1.00 91.25 455 TYR A N 1
ATOM 3620 C CA . TYR A 1 455 ? -10.868 6.250 35.103 1.00 91.25 455 TYR A CA 1
ATOM 3621 C C . TYR A 1 455 ? -11.995 5.856 34.156 1.00 91.25 455 TYR A C 1
ATOM 3623 O O . TYR A 1 455 ? -11.874 5.995 32.936 1.00 91.25 455 TYR A O 1
ATOM 3631 N N . VAL A 1 456 ? -13.108 5.395 34.712 1.00 92.12 456 VAL A N 1
ATOM 3632 C CA . VAL A 1 456 ? -14.347 5.140 33.978 1.00 92.12 456 VAL A CA 1
ATOM 3633 C C . VAL A 1 456 ? -15.499 5.694 34.790 1.00 92.12 456 VAL A C 1
ATOM 3635 O O . VAL A 1 456 ? -15.684 5.302 35.933 1.00 92.12 456 VAL A O 1
ATOM 3638 N N . GLU A 1 457 ? -16.320 6.540 34.192 1.00 95.62 457 GLU A N 1
ATOM 3639 C CA . GLU A 1 457 ? -17.553 7.028 34.803 1.00 95.62 457 GLU A CA 1
ATOM 3640 C C . GLU A 1 457 ? -18.705 6.816 33.836 1.00 95.62 457 GLU A C 1
ATOM 3642 O O . GLU A 1 457 ? -18.568 7.077 32.644 1.00 95.62 457 GLU A O 1
ATOM 3647 N N . THR A 1 458 ? -19.848 6.335 34.319 1.00 96.06 458 THR A N 1
ATOM 3648 C CA . THR A 1 458 ? -21.064 6.271 33.505 1.00 96.06 458 THR A CA 1
ATOM 3649 C C . THR A 1 458 ? -22.318 6.275 34.368 1.00 96.06 458 THR A C 1
ATOM 3651 O O . THR A 1 458 ? -22.357 5.697 35.459 1.00 96.06 458 THR A O 1
ATOM 3654 N N . ASN A 1 459 ? -23.362 6.914 33.843 1.00 96.88 459 ASN A N 1
ATOM 3655 C CA . ASN A 1 459 ? -24.712 6.801 34.366 1.00 96.88 459 ASN A CA 1
ATOM 3656 C C . ASN A 1 459 ? -25.398 5.621 33.679 1.00 96.88 459 ASN A C 1
ATOM 3658 O O . ASN A 1 459 ? -25.408 5.530 32.453 1.00 96.88 459 ASN A O 1
ATOM 3662 N N . ILE A 1 460 ? -25.975 4.722 34.463 1.00 95.94 460 ILE A N 1
ATOM 3663 C CA . ILE A 1 460 ? -26.527 3.455 34.004 1.00 95.94 460 ILE A CA 1
ATOM 3664 C C . ILE A 1 460 ? -27.997 3.402 34.393 1.00 95.94 460 ILE A C 1
ATOM 3666 O O . ILE A 1 460 ? -28.334 3.434 35.571 1.00 95.94 460 ILE A O 1
ATOM 3670 N N . GLN A 1 461 ? -28.878 3.244 33.416 1.00 96.88 461 GLN A N 1
ATOM 3671 C CA . GLN A 1 461 ? -30.206 2.702 33.657 1.00 96.88 461 GLN A CA 1
ATOM 3672 C C . GLN A 1 461 ? -30.099 1.179 33.580 1.00 96.88 461 GLN A C 1
ATOM 3674 O O . GLN A 1 461 ? -29.979 0.608 32.495 1.00 96.88 461 GLN A O 1
ATOM 3679 N N . ALA A 1 462 ? -30.064 0.533 34.742 1.00 95.50 462 ALA A N 1
ATOM 3680 C CA . ALA A 1 462 ? -29.776 -0.887 34.869 1.00 95.50 462 ALA A CA 1
ATOM 3681 C C . ALA A 1 462 ? -31.065 -1.714 34.906 1.00 95.50 462 ALA A C 1
ATOM 3683 O O . ALA A 1 462 ? -31.954 -1.441 35.713 1.00 95.50 462 ALA A O 1
ATOM 3684 N N . ASP A 1 463 ? -31.124 -2.768 34.095 1.00 96.06 463 ASP A N 1
ATOM 3685 C CA . ASP A 1 463 ? -32.026 -3.900 34.306 1.00 96.06 463 ASP A CA 1
ATOM 3686 C C . ASP A 1 463 ? -31.385 -4.827 35.348 1.00 96.06 463 ASP A C 1
ATOM 3688 O O . ASP A 1 463 ? -30.378 -5.501 35.100 1.00 96.06 463 ASP A O 1
ATOM 3692 N N . LEU A 1 464 ? -31.961 -4.844 36.549 1.00 94.31 464 LEU A N 1
ATOM 3693 C CA . LEU A 1 464 ? -31.405 -5.563 37.694 1.00 94.31 464 LEU A CA 1
ATOM 3694 C C . LEU A 1 464 ? -31.409 -7.082 37.488 1.00 94.31 464 LEU A C 1
ATOM 3696 O O . LEU A 1 464 ? -30.619 -7.774 38.132 1.00 94.31 464 LEU A O 1
ATOM 3700 N N . ALA A 1 465 ? -32.219 -7.611 36.563 1.00 94.19 465 ALA A N 1
ATOM 3701 C CA . ALA A 1 465 ? -32.174 -9.026 36.198 1.00 94.19 465 ALA A CA 1
ATOM 3702 C C . ALA A 1 465 ? -30.832 -9.417 35.550 1.00 94.19 465 ALA A C 1
ATOM 3704 O O . ALA A 1 465 ? -30.393 -10.566 35.651 1.00 94.19 465 ALA A O 1
ATOM 3705 N N . GLN A 1 466 ? -30.143 -8.462 34.917 1.00 92.31 466 GLN A N 1
ATOM 3706 C CA . GLN A 1 466 ? -28.865 -8.691 34.241 1.00 92.31 466 GLN A CA 1
ATOM 3707 C C . GLN A 1 466 ? -27.658 -8.636 35.188 1.00 92.31 466 GLN A C 1
ATOM 3709 O O . GLN A 1 466 ? -26.580 -9.121 34.839 1.00 92.31 466 GLN A O 1
ATOM 3714 N N . LEU A 1 467 ? -27.815 -8.077 36.391 1.00 90.69 467 LEU A N 1
ATOM 3715 C CA . LEU A 1 467 ? -26.709 -7.831 37.315 1.00 90.69 467 LEU A CA 1
ATOM 3716 C C . LEU A 1 467 ? -26.112 -9.118 37.934 1.00 90.69 467 LEU A C 1
ATOM 3718 O O . LEU A 1 467 ? -24.886 -9.263 37.900 1.00 90.69 467 LEU A O 1
ATOM 3722 N N . PRO A 1 468 ? -26.898 -10.093 38.447 1.00 91.69 468 PRO A N 1
ATOM 3723 C CA . PRO A 1 468 ? -26.342 -11.307 39.050 1.00 91.69 468 PRO A CA 1
ATOM 3724 C C . PRO A 1 468 ? -25.363 -12.096 38.160 1.00 91.69 468 PRO A C 1
ATOM 3726 O O . PRO A 1 468 ? -24.281 -12.439 38.645 1.00 91.69 468 PRO A O 1
ATOM 3729 N N . PRO A 1 469 ? -25.652 -12.385 36.871 1.00 90.06 469 PRO A N 1
ATOM 3730 C CA . PRO A 1 469 ? -24.699 -13.107 36.032 1.00 90.06 469 PRO A CA 1
ATOM 3731 C C . PRO A 1 469 ? -23.427 -12.298 35.743 1.00 90.06 469 PRO A C 1
ATOM 3733 O O . PRO A 1 469 ? -22.370 -12.904 35.591 1.00 90.06 469 PRO A O 1
ATOM 3736 N N . ILE A 1 470 ? -23.494 -10.961 35.700 1.00 90.31 470 ILE A N 1
ATOM 3737 C CA . ILE A 1 470 ? -22.310 -10.098 35.549 1.00 90.31 470 ILE A CA 1
ATOM 3738 C C . ILE A 1 470 ? -21.432 -10.187 36.802 1.00 90.31 470 ILE A C 1
ATOM 3740 O O . ILE A 1 470 ? -20.243 -10.490 36.702 1.00 90.31 470 ILE A O 1
ATOM 3744 N N . LEU A 1 471 ? -22.020 -10.008 37.989 1.00 90.00 471 LEU A N 1
ATOM 3745 C CA . LEU A 1 471 ? -21.295 -10.080 39.263 1.00 90.00 471 LEU A CA 1
ATOM 3746 C C . LEU A 1 471 ? -20.660 -11.455 39.484 1.00 90.00 471 LEU A C 1
ATOM 3748 O O . LEU A 1 471 ? -19.528 -11.539 39.954 1.00 90.00 471 LEU A O 1
ATOM 3752 N N . LYS A 1 472 ? -21.342 -12.531 39.075 1.00 90.06 472 LYS A N 1
ATOM 3753 C CA . LYS A 1 472 ? -20.802 -13.895 39.139 1.00 90.06 472 LYS A CA 1
ATOM 3754 C C . LYS A 1 472 ? -19.534 -14.079 38.292 1.00 90.06 472 LYS A C 1
ATOM 3756 O O . LYS A 1 472 ? -18.710 -14.921 38.637 1.00 90.06 472 LYS A O 1
ATOM 3761 N N . ARG A 1 473 ? -19.379 -13.324 37.196 1.00 88.94 473 ARG A N 1
ATOM 3762 C CA . ARG A 1 473 ? -18.177 -13.352 36.341 1.00 88.94 473 ARG A CA 1
ATOM 3763 C C . ARG A 1 473 ? -17.039 -12.496 36.896 1.00 88.94 473 ARG A C 1
ATOM 3765 O O . ARG A 1 473 ? -15.882 -12.873 36.756 1.00 88.94 473 ARG A O 1
ATOM 3772 N N . LEU A 1 474 ? -17.367 -11.353 37.496 1.00 85.56 474 LEU A N 1
ATOM 3773 C CA . LEU A 1 474 ? -16.383 -10.351 37.915 1.00 85.56 474 LEU A CA 1
ATOM 3774 C C . LEU A 1 474 ? -15.834 -10.577 39.327 1.00 85.56 474 LEU A C 1
ATOM 3776 O O . LEU A 1 474 ? -14.651 -10.353 39.576 1.00 85.56 474 LEU A O 1
ATOM 3780 N N . VAL A 1 475 ? -16.676 -11.020 40.261 1.00 87.62 475 VAL A N 1
ATOM 3781 C CA . VAL A 1 475 ? -16.298 -11.139 41.671 1.00 87.62 475 VAL A CA 1
ATOM 3782 C C . VAL A 1 475 ? -15.680 -12.507 41.938 1.00 87.62 475 VAL A C 1
ATOM 3784 O O . VAL A 1 475 ? -16.332 -13.535 41.788 1.00 87.62 475 VAL A O 1
ATOM 3787 N N . LYS A 1 476 ? -14.425 -12.533 42.399 1.00 88.31 476 LYS A N 1
ATOM 3788 C CA . LYS A 1 476 ? -13.711 -13.780 42.741 1.00 88.31 476 LYS A CA 1
ATOM 3789 C C . LYS A 1 476 ? -13.988 -14.282 44.166 1.00 88.31 476 LYS A C 1
ATOM 3791 O O . LYS A 1 476 ? -13.698 -15.433 44.488 1.00 88.31 476 LYS A O 1
ATOM 3796 N N . TYR A 1 477 ? -14.526 -13.429 45.038 1.00 93.56 477 TYR A N 1
ATOM 3797 C CA . TYR A 1 477 ? -14.706 -13.731 46.457 1.00 93.56 477 TYR A CA 1
ATOM 3798 C C . TYR A 1 477 ? -15.812 -14.780 46.689 1.00 93.56 477 TYR A C 1
ATOM 3800 O O . TYR A 1 477 ? -17.004 -14.510 46.534 1.00 93.56 477 TYR A O 1
ATOM 3808 N N . LYS A 1 478 ? -15.413 -16.001 47.078 1.00 94.12 478 LYS A N 1
ATOM 3809 C CA . LYS A 1 478 ? -16.313 -17.166 47.202 1.00 94.12 478 LYS A CA 1
ATOM 3810 C C . LYS A 1 478 ? -17.505 -16.958 48.153 1.00 94.12 478 LYS A C 1
ATOM 3812 O O . LYS A 1 478 ? -18.604 -17.365 47.774 1.00 94.12 478 LYS A O 1
ATOM 3817 N N . PRO A 1 479 ? -17.357 -16.348 49.349 1.00 95.19 479 PRO A N 1
ATOM 3818 C CA . PRO A 1 479 ? -18.497 -16.125 50.241 1.00 95.19 479 PRO A CA 1
ATOM 3819 C C . PRO A 1 479 ? -19.577 -15.238 49.614 1.00 95.19 479 PRO A C 1
ATOM 3821 O O . PRO A 1 479 ? -20.757 -15.573 49.695 1.00 95.19 479 PRO A O 1
ATOM 3824 N N . PHE A 1 480 ? -19.184 -14.180 48.897 1.00 94.12 480 PHE A N 1
ATOM 3825 C CA . PHE A 1 480 ? -20.122 -13.348 48.142 1.00 94.12 480 PHE A CA 1
ATOM 3826 C C . PHE A 1 480 ? -20.851 -14.153 47.061 1.00 94.12 480 PHE A C 1
ATOM 3828 O O . PHE A 1 480 ? -22.076 -14.106 46.982 1.00 94.12 480 PHE A O 1
ATOM 3835 N N . LEU A 1 481 ? -20.126 -14.956 46.274 1.00 95.19 481 LEU A N 1
ATOM 3836 C CA . LEU A 1 481 ? -20.734 -15.801 45.239 1.00 95.19 481 LEU A CA 1
ATOM 3837 C C . LEU A 1 481 ? -21.729 -16.821 45.819 1.00 95.19 481 LEU A C 1
ATOM 3839 O O . LEU A 1 481 ? -22.760 -17.099 45.201 1.00 95.19 481 LEU A O 1
ATOM 3843 N N . LYS A 1 482 ? -21.450 -17.355 47.017 1.00 94.31 482 LYS A N 1
ATOM 3844 C CA . LYS A 1 482 ? -22.361 -18.260 47.733 1.00 94.31 482 LYS A CA 1
ATOM 3845 C C . LYS A 1 482 ? -23.664 -17.554 48.103 1.00 94.31 482 LYS A C 1
ATOM 3847 O O . LYS A 1 482 ? -24.728 -18.135 47.902 1.00 94.31 482 LYS A O 1
ATOM 3852 N N . GLU A 1 483 ? -23.608 -16.317 48.591 1.00 94.00 483 GLU A N 1
ATOM 3853 C CA . GLU A 1 483 ? -24.823 -15.547 48.888 1.00 94.00 483 GLU A CA 1
ATOM 3854 C C . GLU A 1 483 ? -25.560 -15.100 47.625 1.00 94.00 483 GLU A C 1
ATOM 3856 O O . GLU A 1 483 ? -26.775 -15.281 47.545 1.00 94.00 483 GLU A O 1
ATOM 3861 N N . LEU A 1 484 ? -24.842 -14.637 46.599 1.00 94.06 484 LEU A N 1
ATOM 3862 C CA . LEU A 1 484 ? -25.419 -14.261 45.308 1.00 94.06 484 LEU A CA 1
ATOM 3863 C C . LEU A 1 484 ? -26.220 -15.416 44.685 1.00 94.06 484 LEU A C 1
ATOM 3865 O O . LEU A 1 484 ? -27.306 -15.200 44.158 1.00 94.06 484 LEU A O 1
ATOM 3869 N N . SER A 1 485 ? -25.732 -16.659 44.803 1.00 93.88 485 SER A N 1
ATOM 3870 C CA . SER A 1 485 ? -26.416 -17.852 44.273 1.00 93.88 485 SER A CA 1
ATOM 3871 C C . SER A 1 485 ? -27.782 -18.146 44.914 1.00 93.88 485 SER A C 1
ATOM 3873 O O . SER A 1 485 ? -28.599 -18.865 44.334 1.00 93.88 485 SER A O 1
ATOM 3875 N N . LYS A 1 486 ? -28.048 -17.589 46.102 1.00 94.19 486 LYS A N 1
ATOM 3876 C CA . LYS A 1 486 ? -29.326 -17.731 46.813 1.00 94.19 486 LYS A CA 1
ATOM 3877 C C . LYS A 1 486 ? -30.357 -16.693 46.377 1.00 94.19 486 LYS A C 1
ATOM 3879 O O . LYS A 1 486 ? -31.516 -16.819 46.768 1.00 94.19 486 LYS A O 1
ATOM 3884 N N . ILE A 1 487 ? -29.956 -15.675 45.616 1.00 92.38 487 ILE A N 1
ATOM 3885 C CA . ILE A 1 487 ? -30.853 -14.651 45.084 1.00 92.38 487 ILE A CA 1
ATOM 3886 C C . ILE A 1 487 ? -31.412 -15.159 43.749 1.00 92.38 487 ILE A C 1
ATOM 3888 O O . ILE A 1 487 ? -30.668 -15.417 42.805 1.00 92.38 487 ILE A O 1
ATOM 3892 N N . LYS A 1 488 ? -32.732 -15.336 43.672 1.00 91.00 488 LYS A N 1
ATOM 3893 C CA . LYS A 1 488 ? -33.447 -15.869 42.503 1.00 91.00 488 LYS A CA 1
ATOM 3894 C C . LYS A 1 488 ? -34.552 -14.917 42.059 1.00 91.00 488 LYS A C 1
ATOM 3896 O O . LYS A 1 488 ? -35.052 -14.131 42.860 1.00 91.00 488 LYS A O 1
ATOM 3901 N N . HIS A 1 489 ? -34.960 -15.038 40.794 1.00 92.62 489 HIS A N 1
ATOM 3902 C CA . HIS A 1 489 ? -36.062 -14.268 40.200 1.00 92.62 489 HIS A CA 1
ATOM 3903 C C . HIS A 1 489 ? -35.910 -12.745 40.371 1.00 92.62 489 HIS A C 1
ATOM 3905 O O . HIS A 1 489 ? -36.884 -12.058 40.665 1.00 92.62 489 HIS A O 1
ATOM 3911 N N . VAL A 1 490 ? -34.680 -12.233 40.239 1.00 93.56 490 VAL A N 1
ATOM 3912 C CA . VAL A 1 490 ? -34.401 -10.792 40.312 1.00 93.56 490 VAL A CA 1
ATOM 3913 C C . VAL A 1 490 ? -34.972 -10.117 39.078 1.00 93.56 490 VAL A C 1
ATOM 3915 O O . VAL A 1 490 ? -34.567 -10.464 37.977 1.00 93.56 490 VAL A O 1
ATOM 3918 N N . ASN A 1 491 ? -35.858 -9.149 39.280 1.00 94.81 491 ASN A N 1
ATOM 3919 C CA . ASN A 1 491 ? -36.422 -8.297 38.241 1.00 94.81 491 ASN A CA 1
ATOM 3920 C C . ASN A 1 491 ? -36.492 -6.850 38.733 1.00 94.81 491 ASN A C 1
ATOM 3922 O O . ASN A 1 491 ? -36.623 -6.599 39.935 1.00 94.81 491 ASN A O 1
ATOM 3926 N N . GLY A 1 492 ? -36.493 -5.916 37.784 1.00 95.31 492 GLY A N 1
ATOM 3927 C CA . GLY A 1 492 ? -36.729 -4.501 38.038 1.00 95.31 492 GLY A CA 1
ATOM 3928 C C . GLY A 1 492 ? -35.608 -3.605 37.526 1.00 95.31 492 GLY A C 1
ATOM 3929 O O . GLY A 1 492 ? -34.761 -4.050 36.755 1.00 95.31 492 GLY A O 1
ATOM 3930 N N . SER A 1 493 ? -35.615 -2.341 37.936 1.00 96.38 493 SER A N 1
ATOM 3931 C CA . SER A 1 493 ? -34.720 -1.317 37.396 1.00 96.38 493 SER A CA 1
ATOM 3932 C C . SER A 1 493 ? -34.089 -0.471 38.490 1.00 96.38 493 SER A C 1
ATOM 3934 O O . SER A 1 493 ? -34.663 -0.317 39.565 1.00 96.38 493 SER A O 1
ATOM 3936 N N . ALA A 1 494 ? -32.932 0.108 38.197 1.00 96.50 494 ALA A N 1
ATOM 3937 C CA . ALA A 1 494 ? -32.333 1.157 39.012 1.00 96.50 494 ALA A CA 1
ATOM 3938 C C . ALA A 1 494 ? -31.618 2.172 38.121 1.00 96.50 494 ALA A C 1
ATOM 3940 O O . ALA A 1 494 ? -31.126 1.819 37.045 1.00 96.50 494 ALA A O 1
ATOM 3941 N N . LEU A 1 495 ? -31.520 3.411 38.592 1.00 96.12 495 LEU A N 1
ATOM 3942 C CA . LEU A 1 495 ? -30.536 4.356 38.085 1.00 96.12 495 LEU A CA 1
ATOM 3943 C C . LEU A 1 495 ? -29.268 4.210 38.916 1.00 96.12 495 LEU A C 1
ATOM 3945 O O . LEU A 1 495 ? -29.309 4.197 40.140 1.00 96.12 495 LEU A O 1
ATOM 3949 N N . GLY A 1 496 ? -28.135 4.059 38.250 1.00 93.62 496 GLY A N 1
ATOM 3950 C CA . GLY A 1 496 ? -26.839 3.887 38.876 1.00 93.62 496 GLY A CA 1
ATOM 3951 C C . GLY A 1 496 ? -25.839 4.896 38.343 1.00 93.62 496 GLY A C 1
ATOM 3952 O O . GLY A 1 496 ? -25.852 5.219 37.160 1.00 93.62 496 GLY A O 1
ATOM 3953 N N . LYS A 1 497 ? -24.930 5.356 39.194 1.00 95.62 497 LYS A N 1
ATOM 3954 C CA . LYS A 1 497 ? -23.680 5.983 38.779 1.00 95.62 497 LYS A CA 1
ATOM 3955 C C . LYS A 1 497 ? -22.546 5.045 39.159 1.00 95.62 497 LYS A C 1
ATOM 3957 O O . LYS A 1 497 ? -22.386 4.728 40.337 1.00 95.62 497 LYS A O 1
ATOM 3962 N N . MET A 1 498 ? -21.794 4.592 38.162 1.00 93.00 498 MET A N 1
ATOM 3963 C CA . MET A 1 498 ? -20.606 3.766 38.358 1.00 93.00 498 MET A CA 1
ATOM 3964 C C . MET A 1 498 ? -19.366 4.611 38.106 1.00 93.00 498 MET A C 1
ATOM 3966 O O . MET A 1 498 ? -19.277 5.269 37.069 1.00 93.00 498 MET A O 1
ATOM 3970 N N . VAL A 1 499 ? -18.417 4.551 39.036 1.00 94.00 499 VAL A N 1
ATOM 3971 C CA . VAL A 1 499 ? -17.083 5.135 38.902 1.00 94.00 499 VAL A CA 1
ATOM 3972 C C . VAL A 1 499 ? -16.053 4.044 39.179 1.00 94.00 499 VAL A C 1
ATOM 3974 O O . VAL A 1 499 ? -16.108 3.376 40.210 1.00 94.00 499 VAL A O 1
ATOM 3977 N N . LEU A 1 500 ? -15.140 3.850 38.235 1.00 89.44 500 LEU A N 1
ATOM 3978 C CA . LEU A 1 500 ? -13.912 3.085 38.399 1.00 89.44 500 LEU A CA 1
ATOM 3979 C C . LEU A 1 500 ? -12.775 4.100 38.414 1.00 89.44 500 LEU A C 1
ATOM 3981 O O . LEU A 1 500 ? -12.653 4.852 37.451 1.00 89.44 500 LEU A O 1
ATOM 3985 N N . ASP A 1 501 ? -11.975 4.131 39.471 1.00 88.94 501 ASP A N 1
ATOM 3986 C CA . ASP A 1 501 ? -10.863 5.076 39.613 1.00 88.94 501 ASP A CA 1
ATOM 3987 C C . ASP A 1 501 ? -9.591 4.358 40.088 1.00 88.94 501 ASP A C 1
ATOM 3989 O O . ASP A 1 501 ? -9.654 3.253 40.627 1.00 88.94 501 ASP A O 1
ATOM 3993 N N . GLY A 1 502 ? -8.427 4.964 39.866 1.00 84.19 502 GLY A N 1
ATOM 3994 C CA . GLY A 1 502 ? -7.125 4.439 40.269 1.00 84.19 502 GLY A CA 1
ATOM 3995 C C . GLY A 1 502 ? -6.188 4.176 39.092 1.00 84.19 502 GLY A C 1
ATOM 3996 O O . GLY A 1 502 ? -5.923 5.049 38.262 1.00 84.19 502 GLY A O 1
ATOM 3997 N N . SER A 1 503 ? -5.621 2.970 39.040 1.00 78.69 503 SER A N 1
ATOM 3998 C CA . SER A 1 503 ? -4.606 2.560 38.061 1.00 78.69 503 SER A CA 1
ATOM 3999 C C . SER A 1 503 ? -4.899 1.176 37.485 1.00 78.69 503 SER A C 1
ATOM 4001 O O . SER A 1 503 ? -5.726 0.427 37.996 1.00 78.69 503 SER A O 1
ATOM 4003 N N . THR A 1 504 ? -4.160 0.773 36.452 1.00 68.56 504 THR A N 1
ATOM 4004 C CA . THR A 1 504 ? -4.277 -0.579 35.876 1.00 68.56 504 THR A CA 1
ATOM 4005 C C . THR A 1 504 ? -3.926 -1.709 36.857 1.00 68.56 504 THR A C 1
ATOM 4007 O O . THR A 1 504 ? -4.270 -2.860 36.591 1.00 68.56 504 THR A O 1
ATOM 4010 N N . GLN A 1 505 ? -3.265 -1.408 37.984 1.00 73.31 505 GLN A N 1
ATOM 4011 C CA . GLN A 1 505 ? -2.892 -2.383 39.019 1.00 73.31 505 GLN A CA 1
ATOM 4012 C C . GLN A 1 505 ? -3.866 -2.423 40.202 1.00 73.31 505 GLN A C 1
ATOM 4014 O O . GLN A 1 505 ? -4.020 -3.470 40.827 1.00 73.31 505 GLN A O 1
ATOM 4019 N N . SER A 1 506 ? -4.516 -1.299 40.505 1.00 77.38 506 SER A N 1
ATOM 4020 C CA . SER A 1 506 ? -5.457 -1.156 41.615 1.00 77.38 506 SER A CA 1
ATOM 4021 C C . SER A 1 506 ? -6.586 -0.237 41.179 1.00 77.38 506 SER A C 1
ATOM 4023 O O . SER A 1 506 ? -6.348 0.947 40.939 1.00 77.38 506 SER A O 1
ATOM 4025 N N . VAL A 1 507 ? -7.785 -0.804 41.055 1.00 80.50 507 VAL A N 1
ATOM 4026 C CA . VAL A 1 507 ? -8.997 -0.097 40.638 1.00 80.50 507 VAL A CA 1
ATOM 4027 C C . VAL A 1 507 ? -9.977 -0.102 41.799 1.00 80.50 507 VAL A C 1
ATOM 4029 O O . VAL A 1 507 ? -10.420 -1.170 42.230 1.00 80.50 507 VAL A O 1
ATOM 4032 N N . ASP A 1 508 ? -10.343 1.087 42.255 1.00 85.38 508 ASP A N 1
ATOM 4033 C CA . ASP A 1 508 ? -11.420 1.298 43.204 1.00 85.38 508 ASP A CA 1
ATOM 4034 C C . ASP A 1 508 ? -12.744 1.396 42.450 1.00 85.38 508 ASP A C 1
ATOM 4036 O O . ASP A 1 508 ? -12.871 2.093 41.443 1.00 85.38 508 ASP A O 1
ATOM 4040 N N . VAL A 1 509 ? -13.743 0.656 42.929 1.00 87.31 509 VAL A N 1
ATOM 4041 C CA . VAL A 1 509 ? -15.064 0.577 42.303 1.00 87.31 509 VAL A CA 1
ATOM 4042 C C . VAL A 1 509 ? -16.088 1.210 43.229 1.00 87.31 509 VAL A C 1
ATOM 4044 O O . VAL A 1 509 ? -16.327 0.711 44.326 1.00 87.31 509 VAL A O 1
ATOM 4047 N N . SER A 1 510 ? -16.735 2.272 42.760 1.00 91.44 510 SER A N 1
ATOM 4048 C CA . SER A 1 510 ? -17.844 2.931 43.443 1.00 91.44 510 SER A CA 1
ATOM 4049 C C . SER A 1 510 ? -19.112 2.828 42.604 1.00 91.44 510 SER A C 1
ATOM 4051 O O . SER A 1 510 ? -19.112 3.104 41.402 1.00 91.44 510 SER A O 1
ATOM 4053 N N . VAL A 1 511 ? -20.206 2.405 43.235 1.00 90.75 511 VAL A N 1
ATOM 4054 C CA . VAL A 1 511 ? -21.525 2.313 42.606 1.00 90.75 511 VAL A CA 1
ATOM 4055 C C . VAL A 1 511 ? -22.549 2.925 43.546 1.00 90.75 511 VAL A C 1
ATOM 4057 O O . VAL A 1 511 ? -22.792 2.400 44.629 1.00 90.75 511 VAL A O 1
ATOM 4060 N N . ASN A 1 512 ? -23.184 4.001 43.097 1.00 92.94 512 ASN A N 1
ATOM 4061 C CA . ASN A 1 512 ? -24.329 4.604 43.769 1.00 92.94 512 ASN A CA 1
ATOM 4062 C C . ASN A 1 512 ? -25.583 4.285 42.972 1.00 92.94 512 ASN A C 1
ATOM 4064 O O . ASN A 1 512 ? -25.593 4.492 41.762 1.00 92.94 512 ASN A O 1
ATOM 4068 N N . ALA A 1 513 ? -26.629 3.801 43.633 1.00 92.44 513 ALA A N 1
ATOM 4069 C CA . ALA A 1 513 ? -27.902 3.495 42.997 1.00 92.44 513 ALA A CA 1
ATOM 4070 C C . ALA A 1 513 ? -29.033 4.313 43.630 1.00 92.44 513 ALA A C 1
ATOM 4072 O O . ALA A 1 513 ? -29.051 4.528 44.839 1.00 92.44 513 ALA A O 1
ATOM 4073 N N . SER A 1 514 ? -29.967 4.755 42.799 1.00 93.69 514 SER A N 1
ATOM 4074 C CA . SER A 1 514 ? -31.178 5.487 43.158 1.00 93.69 514 SER A CA 1
ATOM 4075 C C . SER A 1 514 ? -32.333 5.028 42.270 1.00 93.69 514 SER A C 1
ATOM 4077 O O . SER A 1 514 ? -32.123 4.339 41.265 1.00 93.69 514 SER A O 1
ATOM 4079 N N . GLN A 1 515 ? -33.567 5.381 42.636 1.00 94.75 515 GLN A N 1
ATOM 4080 C CA . GLN A 1 515 ? -34.770 4.934 41.917 1.00 94.75 515 GLN A CA 1
ATOM 4081 C C . GLN A 1 515 ? -34.788 3.408 41.723 1.00 94.75 515 GLN A C 1
ATOM 4083 O O . GLN A 1 515 ? -35.136 2.883 40.662 1.00 94.75 515 GLN A O 1
ATOM 4088 N N . ILE A 1 516 ? -34.344 2.692 42.754 1.00 94.88 516 ILE A N 1
ATOM 4089 C CA . ILE A 1 516 ? -34.280 1.243 42.781 1.00 94.88 516 ILE A CA 1
ATOM 4090 C C . ILE A 1 516 ? -35.709 0.740 42.906 1.00 94.88 516 ILE A C 1
ATOM 4092 O O . ILE A 1 516 ? -36.420 1.080 43.842 1.00 94.88 516 ILE A O 1
ATOM 4096 N N . ASN A 1 517 ? -36.115 -0.120 41.988 1.00 95.44 517 ASN A N 1
ATOM 4097 C CA . ASN A 1 517 ? -37.323 -0.920 42.087 1.00 95.44 517 ASN A CA 1
ATOM 4098 C C . ASN A 1 517 ? -36.905 -2.360 41.834 1.00 95.44 517 ASN A C 1
ATOM 4100 O O . ASN A 1 517 ? -36.856 -2.797 40.689 1.00 95.44 517 ASN A O 1
ATOM 4104 N N . LEU A 1 518 ? -36.552 -3.076 42.897 1.00 94.19 518 LEU A N 1
ATOM 4105 C CA . LEU A 1 518 ? -36.104 -4.461 42.834 1.00 94.19 518 LEU A CA 1
ATOM 4106 C C . LEU A 1 518 ? -37.183 -5.377 43.392 1.00 94.19 518 LEU A C 1
ATOM 4108 O O . LEU A 1 518 ? -37.732 -5.138 44.468 1.00 94.19 518 LEU A O 1
ATOM 4112 N N . ARG A 1 519 ? -37.433 -6.480 42.691 1.00 94.88 519 ARG A N 1
ATOM 4113 C CA . ARG A 1 519 ? -38.199 -7.622 43.190 1.00 94.88 519 ARG A CA 1
ATOM 4114 C C . ARG A 1 519 ? -37.364 -8.881 43.042 1.00 94.88 519 ARG A C 1
ATOM 4116 O O . ARG A 1 519 ? -36.681 -9.050 42.038 1.00 94.88 519 ARG A O 1
ATOM 4123 N N . GLY A 1 520 ? -37.426 -9.769 44.024 1.00 94.00 520 GLY A N 1
ATOM 4124 C CA . GLY A 1 520 ? -36.738 -11.052 43.945 1.00 94.00 520 GLY A CA 1
ATOM 4125 C C . GLY A 1 520 ? -37.002 -11.944 45.145 1.00 94.00 520 GLY A C 1
ATOM 4126 O O . GLY A 1 520 ? -37.758 -11.597 46.049 1.00 94.00 520 GLY A O 1
ATOM 4127 N N . ARG A 1 521 ? -36.364 -13.111 45.166 1.00 93.81 521 ARG A N 1
ATOM 4128 C CA . ARG A 1 521 ? -36.431 -14.065 46.274 1.00 93.81 521 ARG A CA 1
ATOM 4129 C C . ARG A 1 521 ? -35.031 -14.330 46.795 1.00 93.81 521 ARG A C 1
ATOM 4131 O O . ARG A 1 521 ? -34.150 -14.702 46.025 1.00 93.81 521 ARG A O 1
ATOM 4138 N N . TYR A 1 522 ? -34.837 -14.189 48.099 1.00 92.88 522 TYR A N 1
ATOM 4139 C CA . TYR A 1 522 ? -33.576 -14.531 48.745 1.00 92.88 522 TYR A CA 1
ATOM 4140 C C . TYR A 1 522 ? -33.741 -15.805 49.561 1.00 92.88 522 TYR A C 1
ATOM 4142 O O . TYR A 1 522 ? -34.575 -15.862 50.452 1.00 92.88 522 TYR A O 1
ATOM 4150 N N . GLY A 1 523 ? -32.935 -16.830 49.282 1.00 90.88 523 GLY A N 1
ATOM 4151 C CA . GLY A 1 523 ? -33.112 -18.167 49.859 1.00 90.88 523 GLY A CA 1
ATOM 4152 C C . GLY A 1 523 ? -33.032 -18.266 51.387 1.00 90.88 523 GLY A C 1
ATOM 4153 O O . GLY A 1 523 ? -33.412 -19.298 51.925 1.00 90.88 523 GLY A O 1
ATOM 4154 N N . ARG A 1 524 ? -32.553 -17.231 52.093 1.00 93.00 524 ARG A N 1
ATOM 4155 C CA . ARG A 1 524 ? -32.556 -17.194 53.567 1.00 93.00 524 ARG A CA 1
ATOM 4156 C C . ARG A 1 524 ? -33.846 -16.625 54.171 1.00 93.00 524 ARG A C 1
ATOM 4158 O O . ARG A 1 524 ? -34.000 -16.676 55.384 1.00 93.00 524 ARG A O 1
ATOM 4165 N N . ILE A 1 525 ? -34.737 -16.061 53.356 1.00 90.12 525 ILE A N 1
ATOM 4166 C CA . ILE A 1 525 ? -35.990 -15.441 53.797 1.00 90.12 525 ILE A CA 1
ATOM 4167 C C . ILE A 1 525 ? -37.149 -16.164 53.090 1.00 90.12 525 ILE A C 1
ATOM 4169 O O . ILE A 1 525 ? -37.104 -16.342 51.870 1.00 90.12 525 ILE A O 1
ATOM 4173 N N . PRO A 1 526 ? -38.191 -16.608 53.817 1.00 86.94 526 PRO A N 1
ATOM 4174 C CA . PRO A 1 526 ? -39.276 -17.392 53.224 1.00 86.94 526 PRO A CA 1
ATOM 4175 C C . PRO A 1 526 ? -40.187 -16.574 52.289 1.00 86.94 526 PRO A C 1
ATOM 4177 O O . PRO A 1 526 ? -40.882 -17.157 51.459 1.00 86.94 526 PRO A O 1
ATOM 4180 N N . TYR A 1 527 ? -40.145 -15.241 52.374 1.00 88.50 527 TYR A N 1
ATOM 4181 C CA . TYR A 1 527 ? -40.981 -14.315 51.606 1.00 88.50 527 TYR A CA 1
ATOM 4182 C C . TYR A 1 527 ? -40.242 -13.670 50.424 1.00 88.50 527 TYR A C 1
ATOM 4184 O O . TYR A 1 527 ? -39.013 -13.565 50.404 1.00 88.50 527 TYR A O 1
ATOM 4192 N N . SER A 1 528 ? -41.011 -13.208 49.434 1.00 88.25 528 SER A N 1
ATOM 4193 C CA . SER A 1 528 ? -40.480 -12.391 48.338 1.00 88.25 528 SER A CA 1
ATOM 4194 C C . SER A 1 528 ? -40.042 -11.023 48.857 1.00 88.25 528 SER A C 1
ATOM 4196 O O . SER A 1 528 ? -40.718 -10.418 49.686 1.00 88.25 528 SER A O 1
ATOM 4198 N N . LEU A 1 529 ? -38.922 -10.526 48.343 1.00 90.69 529 LEU A N 1
ATOM 4199 C CA . LEU A 1 529 ? -38.365 -9.227 48.683 1.00 90.69 529 LEU A CA 1
ATOM 4200 C C . LEU A 1 529 ? -38.757 -8.194 47.634 1.00 90.69 529 LEU A C 1
ATOM 4202 O O . LEU A 1 529 ? -38.694 -8.454 46.428 1.00 90.69 529 LEU A O 1
ATOM 4206 N N . ARG A 1 530 ? -39.104 -7.001 48.112 1.00 91.81 530 ARG A N 1
ATOM 4207 C CA . ARG A 1 530 ? -39.253 -5.803 47.295 1.00 91.81 530 ARG A CA 1
ATOM 4208 C C . ARG A 1 530 ? -38.460 -4.672 47.932 1.00 91.81 530 ARG A C 1
ATOM 4210 O O . ARG A 1 530 ? -38.623 -4.416 49.120 1.00 91.81 530 ARG A O 1
ATOM 4217 N N . ILE A 1 531 ? -37.626 -4.012 47.140 1.00 90.69 531 ILE A N 1
ATOM 4218 C CA . ILE A 1 531 ? -36.859 -2.834 47.548 1.00 90.69 531 ILE A CA 1
ATOM 4219 C C . ILE A 1 531 ? -37.282 -1.695 46.630 1.00 90.69 531 ILE A C 1
ATOM 4221 O O . ILE A 1 531 ? -37.170 -1.827 45.411 1.00 90.69 531 ILE A O 1
ATOM 4225 N N . ASN A 1 532 ? -37.785 -0.614 47.221 1.00 91.19 532 ASN A N 1
ATOM 4226 C CA . ASN A 1 532 ? -38.064 0.638 46.529 1.00 91.19 532 ASN A CA 1
ATOM 4227 C C . ASN A 1 532 ? -37.233 1.734 47.211 1.00 91.19 532 ASN A C 1
ATOM 4229 O O . ASN A 1 532 ? -37.304 1.832 48.437 1.00 91.19 532 ASN A O 1
ATOM 4233 N N . GLY A 1 533 ? -36.467 2.528 46.465 1.00 80.31 533 GLY A N 1
ATOM 4234 C CA . GLY A 1 533 ? -35.624 3.589 47.032 1.00 80.31 533 GLY A CA 1
ATOM 4235 C C . GLY A 1 533 ? -34.988 4.486 45.994 1.00 80.31 533 GLY A C 1
ATOM 4236 O O . GLY A 1 533 ? -35.225 4.246 44.793 1.00 80.31 533 GLY A O 1
#